Protein AF-0000000072912674 (afdb_homodimer)

Solvent-accessible surface area (backbone atoms only — not comparable to full-atom values): 23383 Å² total; per-residue (Å²): 131,92,55,70,57,72,46,57,66,44,41,43,56,68,57,29,51,51,52,48,51,56,43,35,62,73,45,56,92,56,46,65,43,52,67,55,41,50,52,35,53,75,67,66,34,36,73,42,42,23,42,22,56,41,48,41,84,59,76,71,56,92,57,39,41,42,35,28,44,65,56,28,32,32,64,28,70,50,53,94,84,44,58,50,97,82,22,39,65,40,69,38,28,34,35,60,52,97,91,32,83,38,68,53,32,28,28,50,28,33,88,48,50,72,80,67,70,84,75,86,76,58,91,64,47,64,60,54,50,49,53,52,27,52,75,60,69,32,42,87,37,43,27,36,26,65,42,48,74,63,32,68,76,21,28,36,32,39,72,41,70,66,34,35,34,54,36,48,48,76,45,79,59,68,67,30,47,88,76,31,79,52,32,40,82,35,27,32,32,37,72,78,74,82,62,84,72,80,69,54,58,40,77,16,26,21,33,49,54,57,72,81,76,103,132,94,56,70,56,72,46,56,66,43,42,42,56,68,57,28,50,51,50,46,53,56,42,35,63,73,46,55,90,55,45,64,44,52,67,56,41,50,52,35,54,75,70,67,34,37,73,43,42,26,43,22,54,40,49,41,84,58,77,73,54,93,58,40,41,42,33,27,45,65,56,27,32,32,65,29,70,49,53,93,84,43,59,49,96,83,23,40,66,41,71,39,27,34,35,60,53,98,90,32,84,39,68,51,31,28,28,48,28,33,87,48,48,71,79,66,71,84,77,86,74,56,89,64,48,64,60,54,50,49,52,51,27,54,75,60,69,32,42,88,36,43,28,35,26,63,40,47,74,62,32,68,76,20,29,36,34,41,71,41,70,66,36,35,36,55,38,49,49,75,44,79,57,69,66,30,48,86,77,30,79,52,32,39,82,34,27,31,31,38,72,79,72,82,61,85,74,79,68,54,60,40,76,18,26,21,32,49,54,57,72,81,76,103

Sequence (428 aa):
MWHIDVFNSLSTLSESNKLLSERLAKLGDRADLAELRDIFQHFGVTDTVGLALLHKHFSIEEGERVVEFGHVSTPWPVPPDGRMAGGYLVPRSWRFWDDMLEPYEFGFNHPGQEEYKDVPLPAGFVERLRAFLAETNLLDVLGICVIGEDEIVGRIEKNRGRVNFTVPASRPEDLSVDLTPTHSPSVWSFDCKSGLNDATIKLARACWVCPKHYMWHIDVFNSLSTLSESNKLLSERLAKLGDRADLAELRDIFQHFGVTDTVGLALLHKHFSIEEGERVVEFGHVSTPWPVPPDGRMAGGYLVPRSWRFWDDMLEPYEFGFNHPGQEEYKDVPLPAGFVERLRAFLAETNLLDVLGICVIGEDEIVGRIEKNRGRVNFTVPASRPEDLSVDLTPTHSPSVWSFDCKSGLNDATIKLARACWVCPKHY

Structure (mmCIF, N/CA/C/O backbone):
data_AF-0000000072912674-model_v1
#
loop_
_entity.id
_entity.type
_entity.pdbx_description
1 polymer 'Uncharacterized protein'
#
loop_
_atom_site.group_PDB
_atom_site.id
_atom_site.type_symbol
_atom_site.label_atom_id
_atom_site.label_alt_id
_atom_site.label_comp_id
_atom_site.label_asym_id
_atom_site.label_entity_id
_atom_site.label_seq_id
_atom_site.pdbx_PDB_ins_code
_atom_site.Cartn_x
_atom_site.Cartn_y
_atom_site.Cartn_z
_atom_site.occupancy
_atom_site.B_iso_or_equiv
_atom_site.auth_seq_id
_atom_site.auth_comp_id
_atom_site.auth_asym_id
_atom_site.auth_atom_id
_atom_site.pdbx_PDB_model_num
ATOM 1 N N . MET A 1 1 ? 18.562 12.328 15.438 1 62.97 1 MET A N 1
ATOM 2 C CA . MET A 1 1 ? 18.156 10.93 15.531 1 62.97 1 MET A CA 1
ATOM 3 C C . MET A 1 1 ? 16.641 10.789 15.523 1 62.97 1 MET A C 1
ATOM 5 O O . MET A 1 1 ? 15.938 11.609 16.109 1 62.97 1 MET A O 1
ATOM 9 N N . TRP A 1 2 ? 16.109 9.898 14.68 1 81.19 2 TRP A N 1
ATOM 10 C CA . TRP A 1 2 ? 14.68 9.656 14.602 1 81.19 2 TRP A CA 1
ATOM 11 C C . TRP A 1 2 ? 14.172 9 15.891 1 81.19 2 TRP A C 1
ATOM 13 O O . TRP A 1 2 ? 14.805 8.094 16.422 1 81.19 2 TRP A O 1
ATOM 23 N N . HIS A 1 3 ? 13.172 9.625 16.453 1 89.31 3 HIS A N 1
ATOM 24 C CA . HIS A 1 3 ? 12.547 9.102 17.672 1 89.31 3 HIS A CA 1
ATOM 25 C C . HIS A 1 3 ? 11.148 8.57 17.359 1 89.31 3 HIS A C 1
ATOM 27 O O . HIS A 1 3 ? 10.328 9.258 16.75 1 89.31 3 HIS A O 1
ATOM 33 N N . ILE A 1 4 ? 10.852 7.367 17.922 1 94.69 4 ILE A N 1
ATOM 34 C CA . ILE A 1 4 ? 9.602 6.672 17.609 1 94.69 4 ILE A CA 1
ATOM 35 C C . ILE A 1 4 ? 8.422 7.477 18.156 1 94.69 4 ILE A C 1
ATOM 37 O O . ILE A 1 4 ? 7.32 7.426 17.594 1 94.69 4 ILE A O 1
ATOM 41 N N . ASP A 1 5 ? 8.648 8.266 19.172 1 96.31 5 ASP A N 1
ATOM 42 C CA . ASP A 1 5 ? 7.57 9.016 19.828 1 96.31 5 ASP A CA 1
ATOM 43 C C . ASP A 1 5 ? 7.148 10.211 18.969 1 96.31 5 ASP A C 1
ATOM 45 O O . ASP A 1 5 ? 6.105 10.82 19.219 1 96.31 5 ASP A O 1
ATOM 49 N N . VAL A 1 6 ? 8 10.602 18 1 96.94 6 VAL A N 1
ATOM 50 C CA . VAL A 1 6 ? 7.551 11.633 17.078 1 96.94 6 VAL A CA 1
ATOM 51 C C . VAL A 1 6 ? 6.219 11.219 16.453 1 96.94 6 VAL A C 1
ATOM 53 O O . VAL A 1 6 ? 5.312 12.039 16.297 1 96.94 6 VAL A O 1
ATOM 56 N N . PHE A 1 7 ? 6.062 9.961 16.188 1 97.94 7 PHE A N 1
ATOM 57 C CA . PHE A 1 7 ? 4.816 9.445 15.641 1 97.94 7 PHE A CA 1
ATOM 58 C C . PHE A 1 7 ? 3.914 8.914 16.75 1 97.94 7 PHE A C 1
ATOM 60 O O . PHE A 1 7 ? 2.744 9.289 16.828 1 97.94 7 PHE A O 1
ATOM 67 N N . ASN A 1 8 ? 4.426 8.102 17.672 1 98.25 8 ASN A N 1
ATOM 68 C CA . ASN A 1 8 ? 3.609 7.336 18.594 1 98.25 8 ASN A CA 1
ATOM 69 C C . ASN A 1 8 ? 2.928 8.242 19.625 1 98.25 8 ASN A C 1
ATOM 71 O O . ASN A 1 8 ? 1.988 7.82 20.297 1 98.25 8 ASN A O 1
ATOM 75 N N . SER A 1 9 ? 3.375 9.414 19.766 1 97.94 9 SER A N 1
ATOM 76 C CA . SER A 1 9 ? 2.742 10.305 20.734 1 97.94 9 SER A CA 1
ATOM 77 C C . SER A 1 9 ? 1.632 11.125 20.094 1 97.94 9 SER A C 1
ATOM 79 O O . SER A 1 9 ? 0.986 11.938 20.75 1 97.94 9 SER A O 1
ATOM 81 N N . LEU A 1 10 ? 1.384 10.961 18.812 1 97.62 10 LEU A N 1
ATOM 82 C CA . LEU A 1 10 ? 0.24 11.594 18.156 1 97.62 10 LEU A CA 1
ATOM 83 C C . LEU A 1 10 ? -1.068 11.125 18.781 1 97.62 10 LEU A C 1
ATOM 85 O O . LEU A 1 10 ? -1.179 9.977 19.219 1 97.62 10 LEU A O 1
ATOM 89 N N . SER A 1 11 ? -1.994 12.008 18.797 1 95.94 11 SER A N 1
ATOM 90 C CA . SER A 1 11 ? -3.312 11.688 19.328 1 95.94 11 SER A CA 1
ATOM 91 C C . SER A 1 11 ? -4.156 10.93 18.312 1 95.94 11 SER A C 1
ATOM 93 O O . SER A 1 11 ? -3.76 10.797 17.156 1 95.94 11 SER A O 1
ATOM 95 N N . THR A 1 12 ? -5.32 10.422 18.766 1 94.38 12 THR A N 1
ATOM 96 C CA . THR A 1 12 ? -6.301 9.852 17.844 1 94.38 12 THR A CA 1
ATOM 97 C C . THR A 1 12 ? -6.973 10.953 17.031 1 94.38 12 THR A C 1
ATOM 99 O O . THR A 1 12 ? -6.906 12.133 17.391 1 94.38 12 THR A O 1
ATOM 102 N N . LEU A 1 13 ? -7.586 10.562 15.961 1 94.12 13 LEU A N 1
ATOM 103 C CA . LEU A 1 13 ? -8.305 11.5 15.109 1 94.12 13 LEU A CA 1
ATOM 104 C C . LEU A 1 13 ? -9.359 12.266 15.906 1 94.12 13 LEU A C 1
ATOM 106 O O . LEU A 1 13 ? -9.438 13.492 15.812 1 94.12 13 LEU A O 1
ATOM 110 N N . SER A 1 14 ? -10.141 11.555 16.672 1 91.5 14 SER A N 1
ATOM 111 C CA . SER A 1 14 ? -11.219 12.156 17.453 1 91.5 14 SER A CA 1
ATOM 112 C C . SER A 1 14 ? -10.68 13.156 18.469 1 91.5 14 SER A C 1
ATOM 114 O O . SER A 1 14 ? -11.203 14.266 18.594 1 91.5 14 SER A O 1
ATOM 116 N N . GLU A 1 15 ? -9.648 12.789 19.156 1 94.5 15 GLU A N 1
ATOM 117 C CA . GLU A 1 15 ? -9.039 13.672 20.156 1 94.5 15 GLU A CA 1
ATOM 118 C C . GLU A 1 15 ? -8.484 14.938 19.5 1 94.5 15 GLU A C 1
ATOM 120 O O . GLU A 1 15 ? -8.672 16.047 20.016 1 94.5 15 GLU A O 1
ATOM 125 N N . SER A 1 16 ? -7.844 14.766 18.406 1 96.12 16 SER A N 1
ATOM 126 C CA . SER A 1 16 ? -7.25 15.906 17.703 1 96.12 16 SER A CA 1
ATOM 127 C C . SER A 1 16 ? -8.32 16.859 17.203 1 96.12 16 SER A C 1
ATOM 129 O O . SER A 1 16 ? -8.164 18.078 17.312 1 96.12 16 SER A O 1
ATOM 131 N N . ASN A 1 17 ? -9.336 16.297 16.641 1 92.44 17 ASN A N 1
ATOM 132 C CA . ASN A 1 17 ? -10.422 17.125 16.156 1 92.44 17 ASN A CA 1
ATOM 133 C C . ASN A 1 17 ? -11.086 17.906 17.281 1 92.44 17 ASN A C 1
ATOM 135 O O . ASN A 1 17 ? -11.422 19.078 17.125 1 92.44 17 ASN A O 1
ATOM 139 N N . LYS A 1 18 ? -11.305 17.25 18.312 1 94.69 18 LYS A N 1
ATOM 140 C CA . LYS A 1 18 ? -11.883 17.906 19.484 1 94.69 18 LYS A CA 1
ATOM 141 C C . LYS A 1 18 ? -10.992 19.047 19.953 1 94.69 18 LYS A C 1
ATOM 143 O O . LYS A 1 18 ? -11.477 20.156 20.203 1 94.69 18 LYS A O 1
ATOM 148 N N . LEU A 1 19 ? -9.727 18.781 20.094 1 97 19 LEU A N 1
ATOM 149 C CA . LEU A 1 19 ? -8.773 19.812 20.531 1 97 19 LEU A CA 1
ATOM 150 C C . LEU A 1 19 ? -8.766 20.984 19.562 1 97 19 LEU A C 1
ATOM 152 O O . LEU A 1 19 ? -8.773 22.141 20 1 97 19 LEU A O 1
ATOM 156 N N . LEU A 1 20 ? -8.695 20.656 18.297 1 96 20 LEU A N 1
ATOM 157 C CA . LEU A 1 20 ? -8.695 21.719 17.297 1 96 20 LEU A CA 1
ATOM 158 C C . LEU A 1 20 ? -9.93 22.594 17.438 1 96 20 LEU A C 1
ATOM 160 O O . LEU A 1 20 ? -9.828 23.828 17.469 1 96 20 LEU A O 1
ATOM 164 N N . SER A 1 21 ? -11.055 21.984 17.516 1 94.19 21 SER A N 1
ATOM 165 C CA . SER A 1 21 ? -12.312 22.719 17.625 1 94.19 21 SER A CA 1
ATOM 166 C C . SER A 1 21 ? -12.336 23.609 18.859 1 94.19 21 SER A C 1
ATOM 168 O O . SER A 1 21 ? -12.703 24.781 18.766 1 94.19 21 SER A O 1
ATOM 170 N N . GLU A 1 22 ? -11.977 23.062 19.922 1 96.94 22 GLU A N 1
ATOM 171 C CA . GLU A 1 22 ? -11.977 23.797 21.188 1 96.94 22 GLU A CA 1
ATOM 172 C C . GLU A 1 22 ? -11.023 25 21.125 1 96.94 22 GLU A C 1
ATOM 174 O O . GLU A 1 22 ? -11.359 26.094 21.594 1 96.94 22 GLU A O 1
ATOM 179 N N . ARG A 1 23 ? -9.961 24.812 20.578 1 97.25 23 ARG A N 1
ATOM 180 C CA . ARG A 1 23 ? -8.938 25.859 20.594 1 97.25 23 ARG A C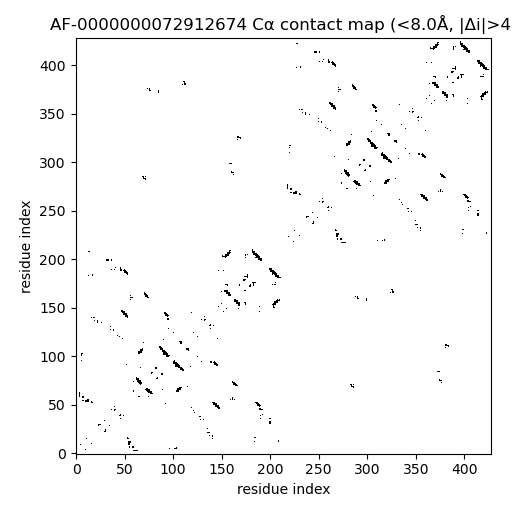A 1
ATOM 181 C C . ARG A 1 23 ? -9.234 26.922 19.547 1 97.25 23 ARG A C 1
ATOM 183 O O . ARG A 1 23 ? -8.953 28.109 19.75 1 97.25 23 ARG A O 1
ATOM 190 N N . LEU A 1 24 ? -9.766 26.484 18.438 1 95.31 24 LEU A N 1
ATOM 191 C CA . LEU A 1 24 ? -10.219 27.484 17.469 1 95.31 24 LEU A CA 1
ATOM 192 C C . LEU A 1 24 ? -11.312 28.359 18.062 1 95.31 24 LEU A C 1
ATOM 194 O O . LEU A 1 24 ? -11.336 29.578 17.812 1 95.31 24 LEU A O 1
ATOM 198 N N . ALA A 1 25 ? -12.156 27.766 18.797 1 95.12 25 ALA A N 1
ATOM 199 C CA . ALA A 1 25 ? -13.242 28.516 19.422 1 95.12 25 ALA A CA 1
ATOM 200 C C . ALA A 1 25 ? -12.688 29.625 20.312 1 95.12 25 ALA A C 1
ATOM 202 O O . ALA A 1 25 ? -13.266 30.703 20.406 1 95.12 25 ALA A O 1
ATOM 203 N N . LYS A 1 26 ? -11.617 29.391 20.906 1 96.44 26 LYS A N 1
ATOM 204 C CA . LYS A 1 26 ? -11.008 30.328 21.828 1 96.44 26 LYS A CA 1
ATOM 205 C C . LYS A 1 26 ? -10.32 31.469 21.078 1 96.44 26 LYS A C 1
ATOM 207 O O . LYS A 1 26 ? -10.008 32.5 21.656 1 96.44 26 LYS A O 1
ATOM 212 N N . LEU A 1 27 ? -10.07 31.281 19.781 1 95.06 27 LEU A N 1
ATOM 213 C CA . LEU A 1 27 ? -9.336 32.281 19 1 95.06 27 LEU A CA 1
ATOM 214 C C . LEU A 1 27 ? -10.273 33.344 18.484 1 95.06 27 LEU A C 1
ATOM 216 O O . LEU A 1 27 ? -9.812 34.375 17.969 1 95.06 27 LEU A O 1
ATOM 220 N N . GLY A 1 28 ? -11.57 33.219 18.562 1 92.94 28 GLY A N 1
ATOM 221 C CA . GLY A 1 28 ? -12.531 34.219 18.109 1 92.94 28 GLY A CA 1
ATOM 222 C C . GLY A 1 28 ? -12.398 34.531 16.625 1 92.94 28 GLY A C 1
ATOM 223 O O . GLY A 1 28 ? -12.461 33.625 15.781 1 92.94 28 GLY A O 1
ATOM 224 N N . ASP A 1 29 ? -12.039 35.781 16.344 1 89.81 29 ASP A N 1
ATOM 225 C CA . ASP A 1 29 ? -11.977 36.281 14.977 1 89.81 29 ASP A CA 1
ATOM 226 C C . ASP A 1 29 ? -10.828 35.625 14.203 1 89.81 29 ASP A C 1
ATOM 228 O O . ASP A 1 29 ? -10.805 35.688 12.969 1 89.81 29 ASP A O 1
ATOM 232 N N . ARG A 1 30 ? -9.914 35.031 14.898 1 90.44 30 ARG A N 1
ATOM 233 C CA . ARG A 1 30 ? -8.742 34.438 14.266 1 90.44 30 ARG A CA 1
ATOM 234 C C . ARG A 1 30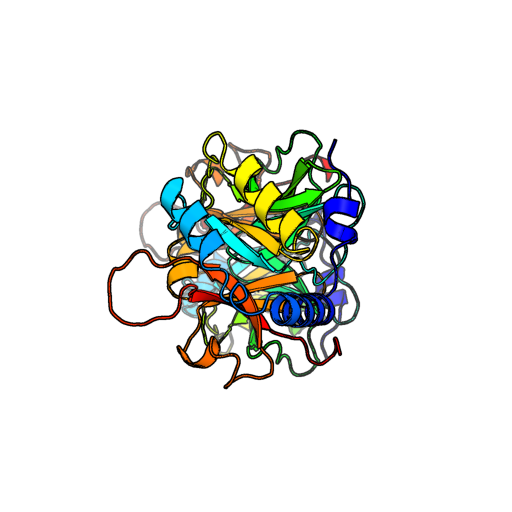 ? -8.977 32.938 13.969 1 90.44 30 ARG A C 1
ATOM 236 O O . ARG A 1 30 ? -8.078 32.25 13.477 1 90.44 30 ARG A O 1
ATOM 243 N N . ALA A 1 31 ? -10.203 32.5 14.164 1 90.31 31 ALA A N 1
ATOM 244 C CA . ALA A 1 31 ? -10.523 31.078 14.062 1 90.31 31 ALA A CA 1
ATOM 245 C C . ALA A 1 31 ? -10.508 30.609 12.609 1 90.31 31 ALA A C 1
ATOM 247 O O . ALA A 1 31 ? -10.406 29.406 12.336 1 90.31 31 ALA A O 1
ATOM 248 N N . ASP A 1 32 ? -10.602 31.484 11.719 1 86.69 32 ASP A N 1
ATOM 249 C CA . ASP A 1 32 ? -10.641 31.109 10.312 1 86.69 32 ASP A CA 1
ATOM 250 C C . ASP A 1 32 ? -9.227 30.891 9.766 1 86.69 32 ASP A C 1
ATOM 252 O O . ASP A 1 32 ? -9.055 30.531 8.602 1 86.69 32 ASP A O 1
ATOM 256 N N . LEU A 1 33 ? -8.258 31.172 10.578 1 88.88 33 LEU A N 1
ATOM 257 C CA . LEU A 1 33 ? -6.855 30.906 10.273 1 88.88 33 LEU A CA 1
ATOM 258 C C . LEU A 1 33 ? -6.414 31.672 9.023 1 88.88 33 LEU A C 1
ATOM 260 O O . LEU A 1 33 ? -5.602 31.156 8.25 1 88.88 33 LEU A O 1
ATOM 264 N N . ALA A 1 34 ? -6.977 32.812 8.789 1 88.19 34 ALA A N 1
ATOM 265 C CA . ALA A 1 34 ? -6.609 33.688 7.664 1 88.19 34 ALA A CA 1
ATOM 266 C C . ALA A 1 34 ? -5.133 34.062 7.719 1 88.19 34 ALA A C 1
ATOM 268 O O . ALA A 1 34 ? -4.48 34.188 6.68 1 88.19 34 ALA A O 1
ATOM 269 N N . GLU A 1 35 ? -4.691 34.219 8.891 1 92.19 35 GLU A N 1
ATOM 270 C CA . GLU A 1 35 ? -3.281 34.562 9.062 1 92.19 35 GLU A CA 1
ATOM 271 C C . GLU A 1 35 ? -2.379 33.469 8.531 1 92.19 35 GLU A C 1
ATOM 273 O O . GLU A 1 35 ? -1.306 33.719 7.988 1 92.19 35 GLU A O 1
ATOM 278 N N . LEU A 1 36 ? -2.754 32.25 8.742 1 92.75 36 LEU A N 1
ATOM 279 C CA . LEU A 1 36 ? -1.989 31.141 8.203 1 92.75 36 LEU A CA 1
ATOM 280 C C . LEU A 1 36 ? -1.995 31.156 6.68 1 92.75 36 LEU A C 1
ATOM 282 O O . LEU A 1 36 ? -0.959 30.938 6.047 1 92.75 36 LEU A O 1
ATOM 286 N N . ARG A 1 37 ? -3.094 31.375 6.145 1 91.62 37 ARG A N 1
ATOM 287 C CA . ARG A 1 37 ? -3.176 31.531 4.695 1 91.62 37 ARG A CA 1
ATOM 288 C C . ARG A 1 37 ? -2.182 32.562 4.199 1 91.62 37 ARG A C 1
ATOM 290 O O . ARG A 1 37 ? -1.456 32.344 3.23 1 91.62 37 ARG A O 1
ATOM 297 N N . ASP A 1 38 ? -2.209 33.688 4.879 1 93.56 38 ASP A N 1
ATOM 298 C CA . ASP A 1 38 ? -1.312 34.781 4.496 1 93.56 38 ASP A CA 1
ATOM 299 C C . ASP A 1 38 ? 0.148 34.344 4.57 1 93.56 38 ASP A C 1
ATOM 301 O O . ASP A 1 38 ? 0.957 34.688 3.715 1 93.56 38 ASP A O 1
ATOM 305 N N . ILE A 1 39 ? 0.479 33.625 5.57 1 96.06 39 ILE A N 1
ATOM 306 C CA . ILE A 1 39 ? 1.838 33.125 5.715 1 96.06 39 ILE A CA 1
ATOM 307 C C . ILE A 1 39 ? 2.174 32.188 4.543 1 96.06 39 ILE A C 1
ATOM 309 O O . ILE A 1 39 ? 3.211 32.375 3.895 1 96.06 39 ILE A O 1
ATOM 313 N N . PHE A 1 40 ? 1.337 31.234 4.227 1 95.75 40 PHE A N 1
ATOM 314 C CA . PHE A 1 40 ? 1.565 30.297 3.133 1 95.75 40 PHE A CA 1
ATOM 315 C C . PHE A 1 40 ? 1.691 31.031 1.807 1 95.75 40 PHE A C 1
ATOM 317 O O . PHE A 1 40 ? 2.557 30.703 0.99 1 95.75 40 PHE A O 1
ATOM 324 N N . GLN A 1 41 ? 0.871 32 1.603 1 93.94 41 GLN A N 1
ATOM 325 C CA . GLN A 1 41 ? 0.913 32.812 0.387 1 93.94 41 GLN A CA 1
ATOM 326 C C . GLN A 1 41 ? 2.215 33.594 0.295 1 93.94 41 GLN A C 1
ATOM 328 O O . GLN A 1 41 ? 2.84 33.656 -0.767 1 93.94 41 GLN A O 1
ATOM 333 N N . HIS A 1 42 ? 2.496 34.25 1.37 1 95.88 42 HIS A N 1
ATOM 334 C CA . HIS A 1 42 ? 3.705 35.062 1.411 1 95.88 42 HIS A CA 1
ATOM 335 C C . HIS A 1 42 ? 4.926 34.25 0.984 1 95.88 42 HIS A C 1
ATOM 337 O O . HIS A 1 42 ? 5.781 34.75 0.25 1 95.88 42 HIS A O 1
ATOM 343 N N . PHE A 1 43 ? 5.004 33 1.364 1 97.25 43 PHE A N 1
ATOM 344 C CA . PHE A 1 43 ? 6.176 32.156 1.087 1 97.25 43 PHE A CA 1
ATOM 345 C C . PHE A 1 43 ? 5.98 31.359 -0.19 1 97.25 43 PHE A C 1
ATOM 347 O O . PHE A 1 43 ? 6.871 30.609 -0.602 1 97.25 43 PHE A O 1
ATOM 354 N N . GLY A 1 44 ? 4.828 31.438 -0.775 1 94.44 44 GLY A N 1
ATOM 355 C CA . GLY A 1 44 ? 4.562 30.812 -2.064 1 94.44 44 GLY A CA 1
ATOM 356 C C . GLY A 1 44 ? 4.461 29.297 -1.995 1 94.44 44 GLY A C 1
ATOM 357 O O . GLY A 1 44 ? 4.91 28.609 -2.904 1 94.44 44 GLY A O 1
ATOM 358 N N . VAL A 1 45 ? 3.902 28.75 -0.892 1 95.06 45 VAL A N 1
ATOM 359 C CA . VAL A 1 45 ? 3.908 27.297 -0.738 1 95.06 45 VAL A CA 1
ATOM 360 C C . VAL A 1 45 ? 2.479 26.766 -0.8 1 95.06 45 VAL A C 1
ATOM 362 O O . VAL A 1 45 ? 2.234 25.594 -0.516 1 95.06 45 VAL A O 1
ATOM 365 N N . THR A 1 46 ? 1.472 27.531 -1.246 1 91.62 46 THR A N 1
ATOM 366 C CA . THR A 1 46 ? 0.055 27.188 -1.171 1 91.62 46 THR A CA 1
ATOM 367 C C . THR A 1 46 ? -0.261 25.984 -2.066 1 91.62 46 THR A C 1
ATOM 369 O O . THR A 1 46 ? -1.235 25.281 -1.832 1 91.62 46 THR A O 1
ATOM 372 N N . ASP A 1 47 ? 0.617 25.734 -3.051 1 89.38 47 ASP A N 1
ATOM 373 C CA . ASP A 1 47 ? 0.325 24.641 -3.986 1 89.38 47 ASP A CA 1
ATOM 374 C C . ASP A 1 47 ? 1.069 23.375 -3.598 1 89.38 47 ASP A C 1
ATOM 376 O O . ASP A 1 47 ? 0.85 22.312 -4.191 1 89.38 47 ASP A O 1
ATOM 380 N N . THR A 1 48 ? 1.896 23.453 -2.602 1 94.5 48 THR A N 1
ATOM 381 C CA . THR A 1 48 ? 2.758 22.312 -2.35 1 94.5 48 THR A CA 1
ATOM 382 C C . THR A 1 48 ? 2.676 21.875 -0.888 1 94.5 48 THR A C 1
ATOM 384 O O . THR A 1 48 ? 3.053 20.75 -0.542 1 94.5 48 THR A O 1
ATOM 387 N N . VAL A 1 49 ? 2.262 22.828 -0.034 1 96.06 49 VAL A N 1
ATOM 388 C CA . VAL A 1 49 ? 2.207 22.531 1.394 1 96.06 49 VAL A CA 1
ATOM 389 C C . VAL A 1 49 ? 0.811 22.844 1.933 1 96.06 49 VAL A C 1
ATOM 391 O O . VAL A 1 49 ? 0.229 23.875 1.609 1 96.06 49 VAL A O 1
ATOM 394 N N . GLY A 1 50 ? 0.27 21.906 2.668 1 95.31 50 GLY A N 1
ATOM 395 C CA . GLY A 1 50 ? -1 22.094 3.355 1 95.31 50 GLY A CA 1
ATOM 396 C C . GLY A 1 50 ? -0.888 21.953 4.863 1 95.31 50 GLY A C 1
ATOM 397 O O . GLY A 1 50 ? 0.197 21.703 5.387 1 95.31 50 GLY A O 1
ATOM 398 N N . LEU A 1 51 ? -2.049 22.25 5.465 1 95.88 51 LEU A N 1
ATOM 399 C CA . LEU A 1 51 ? -2.172 22.047 6.906 1 95.88 51 LEU A CA 1
ATOM 400 C C . LEU A 1 51 ? -2.689 20.656 7.223 1 95.88 51 LEU A C 1
ATOM 402 O O . LEU A 1 51 ? -3.617 20.156 6.57 1 95.88 51 LEU A O 1
ATOM 406 N N . ALA A 1 52 ? -2.064 20.047 8.211 1 97.06 52 ALA A N 1
ATOM 407 C CA . ALA A 1 52 ? -2.447 18.688 8.57 1 97.06 52 ALA A CA 1
ATOM 408 C C . ALA A 1 52 ? -2.869 18.594 10.031 1 97.06 52 ALA A C 1
ATOM 410 O O . ALA A 1 52 ? -2.172 19.094 10.914 1 97.06 52 ALA A O 1
ATOM 411 N N . LEU A 1 53 ? -4.023 18 10.242 1 97.12 53 LEU A N 1
ATOM 412 C CA . LEU A 1 53 ? -4.391 17.609 11.602 1 97.12 53 LEU A CA 1
ATOM 413 C C . LEU A 1 53 ? -3.492 16.484 12.109 1 97.12 53 LEU A C 1
ATOM 415 O O . LEU A 1 53 ? -3.4 15.43 11.484 1 97.12 53 LEU A O 1
ATOM 419 N N . LEU A 1 54 ? -2.816 16.703 13.195 1 98.31 54 LEU A N 1
ATOM 420 C CA . LEU A 1 54 ? -1.909 15.703 13.734 1 98.31 54 LEU A CA 1
ATOM 421 C C . LEU A 1 54 ? -2.688 14.562 14.375 1 98.31 54 LEU A C 1
ATOM 423 O O . LEU A 1 54 ? -3.453 14.773 15.32 1 98.31 54 LEU A O 1
ATOM 427 N N . HIS A 1 55 ? -2.541 13.344 13.836 1 97.38 55 HIS A N 1
ATOM 428 C CA . HIS A 1 55 ? -3.223 12.18 14.398 1 97.38 55 HIS A CA 1
ATOM 429 C C . HIS A 1 55 ? -2.609 10.883 13.883 1 97.38 55 HIS A C 1
ATOM 431 O O . HIS A 1 55 ? -1.838 10.891 12.922 1 97.38 55 HIS A O 1
ATOM 437 N N . LYS A 1 56 ? -2.883 9.836 14.57 1 96.56 56 LYS A N 1
ATOM 438 C CA . LYS A 1 56 ? -2.465 8.508 14.133 1 96.56 56 LYS A CA 1
ATOM 439 C C . LYS A 1 56 ? -3.613 7.512 14.234 1 96.56 56 LYS A C 1
ATOM 441 O O . LYS A 1 56 ? -4.543 7.707 15.016 1 96.56 56 LYS A O 1
ATOM 446 N N . HIS A 1 57 ? -3.475 6.453 13.445 1 94.19 57 HIS A N 1
ATOM 447 C CA . HIS A 1 57 ? -4.457 5.371 13.461 1 94.19 57 HIS A CA 1
ATOM 448 C C . HIS A 1 57 ? -3.871 4.105 14.078 1 94.19 57 HIS A C 1
ATOM 450 O O . HIS A 1 57 ? -4.613 3.188 14.438 1 94.19 57 HIS A O 1
ATOM 456 N N . PHE A 1 58 ? -2.635 3.992 14.172 1 95.25 58 PHE A N 1
ATOM 457 C CA . PHE A 1 58 ? -1.899 2.873 14.75 1 95.25 58 PHE A CA 1
ATOM 458 C C . PHE A 1 58 ? -0.575 3.344 15.344 1 95.25 58 PHE A C 1
ATOM 460 O O . PHE A 1 58 ? -0.191 4.504 15.172 1 95.25 58 PHE A O 1
ATOM 467 N N . SER A 1 59 ? 0.021 2.453 16.078 1 97.25 59 SER A N 1
ATOM 468 C CA . SER A 1 59 ? 1.37 2.723 16.562 1 97.25 59 SER A CA 1
ATOM 469 C C . SER A 1 59 ? 2.412 1.955 15.75 1 97.25 59 SER A C 1
ATOM 471 O O . SER A 1 59 ? 2.072 1.048 14.992 1 97.25 59 SER A O 1
ATOM 473 N N . ILE A 1 60 ? 3.588 2.428 15.836 1 97.31 60 ILE A N 1
ATOM 474 C CA . ILE A 1 60 ? 4.668 1.74 15.133 1 97.31 60 ILE A CA 1
ATOM 475 C C . ILE A 1 60 ? 5.656 1.166 16.156 1 97.31 60 ILE A C 1
ATOM 477 O O . ILE A 1 60 ? 5.629 1.534 17.328 1 97.31 60 ILE A O 1
ATOM 481 N N . GLU A 1 61 ? 6.504 0.225 15.688 1 96.12 61 GLU A N 1
ATOM 482 C CA . GLU A 1 61 ? 7.531 -0.41 16.516 1 96.12 61 GLU A CA 1
ATOM 483 C C . GLU A 1 61 ? 8.898 0.223 16.266 1 96.12 61 GLU A C 1
ATOM 485 O O . GLU A 1 61 ? 9.078 0.995 15.32 1 96.12 61 GLU A O 1
ATOM 490 N N . GLU A 1 62 ? 9.805 -0.124 17.188 1 94.38 62 GLU A N 1
ATOM 491 C CA . GLU A 1 62 ? 11.164 0.383 17.031 1 94.38 62 GLU A CA 1
ATOM 492 C C . GLU A 1 62 ? 11.734 0.024 15.672 1 94.38 62 GLU A C 1
ATOM 494 O O . GLU A 1 62 ? 11.609 -1.117 15.219 1 94.38 62 GLU A O 1
ATOM 499 N N . GLY A 1 63 ? 12.289 1.023 15 1 92.62 63 GLY A N 1
ATOM 500 C CA . GLY A 1 63 ? 12.883 0.803 13.688 1 92.62 63 GLY A CA 1
ATOM 501 C C . GLY A 1 63 ? 11.914 1.03 12.547 1 92.62 63 GLY A C 1
ATOM 502 O O . GLY A 1 63 ? 12.32 1.08 11.383 1 92.62 63 GLY A O 1
ATOM 503 N N . GLU A 1 64 ? 10.648 1.173 12.867 1 95.56 64 GLU A N 1
ATOM 504 C CA . GLU A 1 64 ? 9.633 1.382 11.836 1 95.56 64 GLU A CA 1
ATOM 505 C C . GLU A 1 64 ? 9.391 2.869 11.594 1 95.56 64 GLU A C 1
ATOM 507 O O . GLU A 1 64 ? 9.562 3.686 12.508 1 95.56 64 GLU A O 1
ATOM 512 N N . ARG A 1 65 ? 9.023 3.164 10.383 1 96.06 65 ARG A N 1
ATOM 513 C CA . ARG A 1 65 ? 8.477 4.453 9.984 1 96.06 65 ARG A CA 1
ATOM 514 C C . ARG A 1 65 ? 7.203 4.277 9.164 1 96.06 65 ARG A C 1
ATOM 516 O O . ARG A 1 65 ? 7.004 3.234 8.531 1 96.06 65 ARG A O 1
ATOM 523 N N . VAL A 1 66 ? 6.375 5.246 9.266 1 97.06 66 VAL A N 1
ATOM 524 C CA . VAL A 1 66 ? 5.188 5.215 8.422 1 97.06 66 VAL A CA 1
ATOM 525 C C . VAL A 1 66 ? 5.551 5.652 7.004 1 97.06 66 VAL A C 1
ATOM 527 O O . VAL A 1 66 ? 5.953 6.797 6.785 1 97.06 66 VAL A O 1
ATOM 530 N N . VAL A 1 67 ? 5.398 4.742 6.059 1 96.69 67 VAL A N 1
ATOM 531 C CA . VAL A 1 67 ? 5.844 4.961 4.688 1 96.69 67 VAL A CA 1
ATOM 532 C C . VAL A 1 67 ? 4.668 4.781 3.727 1 96.69 67 VAL A C 1
ATOM 534 O O . VAL A 1 67 ? 3.951 3.779 3.793 1 96.69 67 VAL A O 1
ATOM 537 N N . GLU A 1 68 ? 4.5 5.777 2.951 1 96.69 68 GLU A N 1
ATOM 538 C CA . GLU A 1 68 ? 3.479 5.719 1.91 1 96.69 68 GLU A CA 1
ATOM 539 C C . GLU A 1 68 ? 4.07 5.254 0.583 1 96.69 68 GLU A C 1
ATOM 541 O O . GLU A 1 68 ? 5.129 5.727 0.169 1 96.69 68 GLU A O 1
ATOM 546 N N . PHE A 1 69 ? 3.449 4.312 -0.043 1 95.75 69 PHE A N 1
ATOM 547 C CA . PHE A 1 69 ? 3.707 3.871 -1.408 1 95.75 69 PHE A CA 1
ATOM 548 C C . PHE A 1 69 ? 2.402 3.574 -2.137 1 95.75 69 PHE A C 1
ATOM 550 O O . PHE A 1 69 ? 1.59 2.775 -1.664 1 95.75 69 PHE A O 1
ATOM 557 N N . GLY A 1 70 ? 2.09 4.324 -3.225 1 89.75 70 GLY A N 1
ATOM 558 C CA . GLY A 1 70 ? 0.849 4.125 -3.957 1 89.75 70 GLY A CA 1
ATOM 559 C C . GLY A 1 70 ? -0.385 4.469 -3.146 1 89.75 70 GLY A C 1
ATOM 560 O O . GLY A 1 70 ? -1.365 3.719 -3.148 1 89.75 70 GLY A O 1
ATOM 561 N N . HIS A 1 71 ? -0.406 5.41 -2.295 1 90.69 71 HIS A N 1
ATOM 562 C CA . HIS A 1 71 ? -1.495 5.941 -1.482 1 90.69 71 HIS A CA 1
ATOM 563 C C . HIS A 1 71 ? -1.822 5.004 -0.323 1 90.69 71 HIS A C 1
ATOM 565 O O . HIS A 1 71 ? -2.916 5.066 0.24 1 90.69 71 HIS A O 1
ATOM 571 N N . VAL A 1 72 ? -0.923 4.074 -0.081 1 95.69 72 VAL A N 1
ATOM 572 C CA . VAL A 1 72 ? -1.017 3.193 1.077 1 95.69 72 VAL A CA 1
ATOM 573 C C . VAL A 1 72 ? 0.12 3.496 2.051 1 95.69 72 VAL A C 1
ATOM 575 O O . VAL A 1 72 ? 1.29 3.525 1.66 1 95.69 72 VAL A O 1
ATOM 578 N N . SER A 1 73 ? -0.221 3.781 3.223 1 96.81 73 SER A N 1
ATOM 579 C CA . SER A 1 73 ? 0.754 4.062 4.273 1 9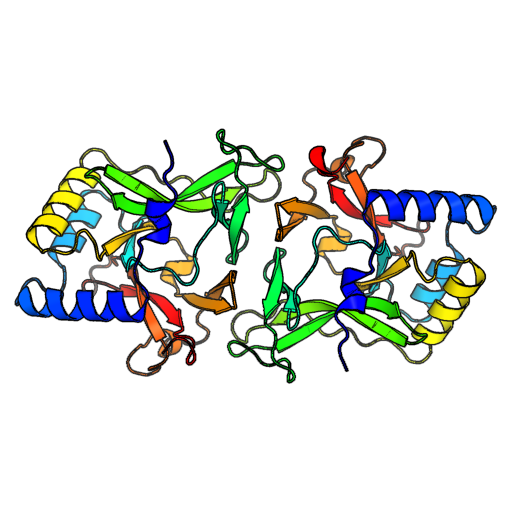6.81 73 SER A CA 1
ATOM 580 C C . SER A 1 73 ? 0.786 2.943 5.309 1 96.81 73 SER A C 1
ATOM 582 O O . SER A 1 73 ? -0.242 2.615 5.906 1 96.81 73 SER A O 1
ATOM 584 N N . THR A 1 74 ? 1.91 2.383 5.523 1 96.81 74 THR A N 1
ATOM 585 C CA . THR A 1 74 ? 2.119 1.287 6.465 1 96.81 74 THR A CA 1
ATOM 586 C C . THR A 1 74 ? 3.459 1.438 7.184 1 96.81 74 THR A C 1
ATOM 588 O O . THR A 1 74 ? 4.328 2.184 6.73 1 96.81 74 THR A O 1
ATOM 591 N N . PRO A 1 75 ? 3.584 0.774 8.328 1 96.81 75 PRO A N 1
ATOM 592 C CA . PRO A 1 75 ? 4.898 0.781 8.977 1 96.81 75 PRO A CA 1
ATOM 593 C C . PRO A 1 75 ? 5.926 -0.072 8.242 1 96.81 75 PRO A C 1
ATOM 595 O O . PRO A 1 75 ? 5.68 -1.253 7.98 1 96.81 75 PRO A O 1
ATOM 598 N N . TRP A 1 76 ? 7.039 0.503 7.852 1 95.19 76 TRP A N 1
ATOM 599 C CA . TRP A 1 76 ? 8.164 -0.2 7.242 1 95.19 76 TRP A CA 1
ATOM 600 C C . TRP A 1 76 ? 9.383 -0.186 8.164 1 95.19 76 TRP A C 1
ATOM 602 O O . TRP A 1 76 ? 9.688 0.836 8.781 1 95.19 76 TRP A O 1
ATOM 612 N N . PRO A 1 77 ? 10.008 -1.327 8.312 1 93.38 77 PRO A N 1
ATOM 613 C CA . PRO A 1 77 ? 11.359 -1.217 8.867 1 93.38 77 PRO A CA 1
ATOM 614 C C . PRO A 1 77 ? 12.289 -0.391 7.984 1 93.38 77 PRO A C 1
ATOM 616 O O . PRO A 1 77 ? 12.398 -0.653 6.785 1 93.38 77 PRO A O 1
ATOM 619 N N . VAL A 1 78 ? 12.859 0.589 8.516 1 91.69 78 VAL A N 1
ATOM 620 C CA . VAL A 1 78 ? 13.719 1.489 7.75 1 91.69 78 VAL A CA 1
ATOM 621 C C . VAL A 1 78 ? 15.109 1.535 8.375 1 91.69 78 VAL A C 1
ATOM 623 O O . VAL A 1 78 ? 15.258 1.901 9.547 1 91.69 78 VAL A O 1
ATOM 626 N N . PRO A 1 79 ? 16.078 1.179 7.59 1 86.94 79 PRO A N 1
ATOM 627 C CA . PRO A 1 79 ? 17.453 1.317 8.102 1 86.94 79 PRO A CA 1
ATOM 628 C C . PRO A 1 79 ? 17.812 2.766 8.414 1 86.94 79 PRO A C 1
ATOM 630 O O . PRO A 1 79 ? 17.188 3.691 7.902 1 86.94 79 PRO A O 1
ATOM 633 N N . PRO A 1 80 ? 18.812 2.936 9.188 1 80.75 80 PRO A N 1
ATOM 634 C CA . PRO A 1 80 ? 19.188 4.281 9.625 1 80.75 80 PRO A CA 1
ATOM 635 C C . PRO A 1 80 ? 19.547 5.199 8.461 1 80.75 80 PRO A C 1
ATOM 637 O O . PRO A 1 80 ? 19.344 6.414 8.539 1 80.75 80 PRO A O 1
ATOM 640 N N . ASP A 1 81 ? 20.047 4.66 7.34 1 78.31 81 ASP A N 1
ATOM 641 C CA . ASP A 1 81 ? 20.438 5.516 6.223 1 78.31 81 ASP A CA 1
ATOM 642 C C . ASP A 1 81 ? 19.234 5.805 5.309 1 78.31 81 ASP A C 1
ATOM 644 O O . ASP A 1 81 ? 19.359 6.559 4.34 1 78.31 81 ASP A O 1
ATOM 648 N N . GLY A 1 82 ? 18.172 5.223 5.57 1 73.44 82 GLY A N 1
ATOM 649 C CA . GLY A 1 82 ? 16.938 5.488 4.848 1 73.44 82 GLY A CA 1
ATOM 650 C C . GLY A 1 82 ? 16.891 4.828 3.484 1 73.44 82 GLY A C 1
ATOM 651 O O . GLY A 1 82 ? 15.93 5.016 2.73 1 73.44 82 GLY A O 1
ATOM 652 N N . ARG A 1 83 ? 17.984 4.145 3.117 1 77.56 83 ARG A N 1
ATOM 653 C CA . ARG A 1 83 ? 18 3.424 1.849 1 77.56 83 ARG A CA 1
ATOM 654 C C . ARG A 1 83 ? 17.531 1.985 2.027 1 77.56 83 ARG A C 1
ATOM 656 O O . ARG A 1 83 ? 17.969 1.289 2.943 1 77.56 83 ARG A O 1
ATOM 663 N N . MET A 1 84 ? 16.516 1.752 1.219 1 75.75 84 MET A N 1
ATOM 664 C CA . MET A 1 84 ? 15.961 0.407 1.343 1 75.75 84 MET A CA 1
ATOM 665 C C . MET A 1 84 ? 15.367 -0.06 0.018 1 75.75 84 MET A C 1
ATOM 667 O O . MET A 1 84 ? 14.859 0.75 -0.759 1 75.75 84 MET A O 1
ATOM 671 N N . ALA A 1 85 ? 15.516 -1.319 -0.222 1 73.38 85 ALA A N 1
ATOM 672 C CA . ALA A 1 85 ? 14.898 -1.988 -1.361 1 73.38 85 ALA A CA 1
ATOM 673 C C . ALA A 1 85 ? 15.219 -1.266 -2.666 1 73.38 85 ALA A C 1
ATOM 675 O O . ALA A 1 85 ? 14.352 -1.123 -3.533 1 73.38 85 ALA A O 1
ATOM 676 N N . GLY A 1 86 ? 16.359 -0.59 -2.75 1 81.56 86 GLY A N 1
ATOM 677 C CA . GLY A 1 86 ? 16.797 0.071 -3.965 1 81.56 86 GLY A CA 1
ATOM 678 C C . GLY A 1 86 ? 16.234 1.464 -4.133 1 81.56 86 GLY A C 1
ATOM 679 O O . GLY A 1 86 ? 16.406 2.094 -5.176 1 81.56 86 GLY A O 1
ATOM 680 N N . GLY A 1 87 ? 15.461 1.868 -3.148 1 89.94 87 GLY A N 1
ATOM 681 C CA . GLY A 1 87 ? 14.844 3.184 -3.213 1 89.94 87 GLY A CA 1
ATOM 682 C C . GLY A 1 87 ? 15.188 4.059 -2.021 1 89.94 87 GLY A C 1
ATOM 683 O O . GLY A 1 87 ? 16.188 3.83 -1.342 1 89.94 87 GLY A O 1
ATOM 684 N N . TYR A 1 88 ? 14.383 5.148 -1.893 1 92.38 88 TYR A N 1
ATOM 685 C CA . TYR A 1 88 ? 14.664 6.098 -0.823 1 92.38 88 TYR A CA 1
ATOM 686 C C . TYR A 1 88 ? 13.391 6.758 -0.321 1 92.38 88 TYR A C 1
ATOM 688 O O . TYR A 1 88 ? 12.359 6.734 -1.005 1 92.38 88 TYR A O 1
ATOM 696 N N . LEU A 1 89 ? 13.523 7.309 0.87 1 94.06 89 LEU A N 1
ATOM 697 C CA . LEU A 1 89 ? 12.391 7.961 1.51 1 94.06 89 LEU A CA 1
ATOM 698 C C . LEU A 1 89 ? 12.469 9.477 1.351 1 94.06 89 LEU A C 1
ATOM 700 O O . LEU A 1 89 ? 13.562 10.047 1.364 1 94.06 89 LEU A O 1
ATOM 704 N N . VAL A 1 90 ? 11.328 10.055 1.183 1 94.62 90 VAL A N 1
ATOM 705 C CA . VAL A 1 90 ? 11.211 11.508 1.25 1 94.62 90 VAL A CA 1
ATOM 706 C C . VAL A 1 90 ? 10.148 11.891 2.273 1 94.62 90 VAL A C 1
ATOM 708 O O . VAL A 1 90 ? 9.086 11.273 2.336 1 94.62 90 VAL A O 1
ATOM 711 N N . PRO A 1 91 ? 10.359 12.906 3.098 1 96 91 PRO A N 1
ATOM 712 C CA . PRO A 1 91 ? 9.336 13.336 4.062 1 96 91 PRO A CA 1
ATOM 713 C C . PRO A 1 91 ? 8.062 13.828 3.389 1 96 91 PRO A C 1
ATOM 715 O O . PRO A 1 91 ? 8.117 14.469 2.336 1 96 91 PRO A O 1
ATOM 718 N N . ARG A 1 92 ? 6.906 13.523 4.039 1 97 92 ARG A N 1
ATOM 719 C CA . ARG A 1 92 ? 5.617 13.922 3.484 1 97 92 ARG A CA 1
ATOM 720 C C . ARG A 1 92 ? 4.844 14.789 4.469 1 97 92 ARG A C 1
ATOM 722 O O . ARG A 1 92 ? 4.02 15.617 4.062 1 97 92 ARG A O 1
ATOM 729 N N . SER A 1 93 ? 5.035 14.523 5.75 1 97.94 93 SER A N 1
ATOM 730 C CA . SER A 1 93 ? 4.336 15.242 6.809 1 97.94 93 SER A CA 1
ATOM 731 C C . SER A 1 93 ? 5.277 15.578 7.961 1 97.94 93 SER A C 1
ATOM 733 O O . SER A 1 93 ? 6.188 14.812 8.273 1 97.94 93 SER A O 1
ATOM 735 N N . TRP A 1 94 ? 5.035 16.734 8.578 1 98.19 94 TRP A N 1
ATOM 736 C CA . TRP A 1 94 ? 5.883 17.219 9.656 1 98.19 94 TRP A CA 1
ATOM 737 C C . TRP A 1 94 ? 5.043 17.719 10.828 1 98.19 94 TRP A C 1
ATOM 739 O O . TRP A 1 94 ? 3.949 18.25 10.625 1 98.19 94 TRP A O 1
ATOM 749 N N . ARG A 1 95 ? 5.582 17.594 11.969 1 98.31 95 ARG A N 1
ATOM 750 C CA . ARG A 1 95 ? 5.062 18.25 13.172 1 98.31 95 ARG A CA 1
ATOM 751 C C . ARG A 1 95 ? 6.184 18.922 13.961 1 98.31 95 ARG A C 1
ATOM 753 O O . ARG A 1 95 ? 7.359 18.609 13.75 1 98.31 95 ARG A O 1
ATOM 760 N N . PHE A 1 96 ? 5.801 19.844 14.734 1 97.81 96 PHE A N 1
ATOM 761 C CA . PHE A 1 96 ? 6.77 20.391 15.672 1 97.81 96 PHE A CA 1
ATOM 762 C C . PHE A 1 96 ? 6.906 19.484 16.891 1 97.81 96 PHE A C 1
ATOM 764 O O . PHE A 1 96 ? 5.918 19.203 17.578 1 97.81 96 PHE A O 1
ATOM 771 N N . TRP A 1 97 ? 8.102 19.047 17.109 1 94.81 97 TRP A N 1
ATOM 772 C CA . TRP A 1 97 ? 8.492 18.172 18.219 1 94.81 97 TRP A CA 1
ATOM 773 C C . TRP A 1 97 ? 9.805 18.641 18.844 1 94.81 97 TRP A C 1
ATOM 775 O O . TRP A 1 97 ? 10.828 18.719 18.156 1 94.81 97 TRP A O 1
ATOM 785 N N . ASP A 1 98 ? 9.75 18.969 20.219 1 90.12 98 ASP A N 1
ATOM 786 C CA . ASP A 1 98 ? 10.914 19.516 20.922 1 90.12 98 ASP A CA 1
ATOM 787 C C . ASP A 1 98 ? 11.492 20.703 20.172 1 90.12 98 ASP A C 1
ATOM 789 O O . ASP A 1 98 ? 12.695 20.734 19.891 1 90.12 98 ASP A O 1
ATOM 793 N N . ASP A 1 99 ? 10.68 21.547 19.609 1 85.94 99 ASP A N 1
ATOM 794 C CA . ASP A 1 99 ? 10.969 22.844 19 1 85.94 99 ASP A CA 1
ATOM 795 C C . ASP A 1 99 ? 11.578 22.672 17.609 1 85.94 99 ASP A C 1
ATOM 797 O O . ASP A 1 99 ? 12.102 23.641 17.047 1 85.94 99 ASP A O 1
ATOM 801 N N . MET A 1 100 ? 11.547 21.5 17.141 1 94.12 100 MET A N 1
ATOM 802 C CA . MET A 1 100 ? 12.031 21.25 15.781 1 94.12 100 MET A CA 1
ATOM 803 C C . MET A 1 100 ? 10.914 20.688 14.906 1 94.12 100 MET A C 1
ATOM 805 O O . MET A 1 100 ? 10.016 20 15.398 1 94.12 100 MET A O 1
ATOM 809 N N . LEU A 1 101 ? 11 21.141 13.664 1 97.19 101 LEU A N 1
ATOM 810 C CA . LEU A 1 101 ? 10.086 20.531 12.703 1 97.19 101 LEU A CA 1
ATOM 811 C C . LEU A 1 101 ? 10.555 19.125 12.32 1 97.19 101 LEU A C 1
ATOM 813 O O . LEU A 1 101 ? 11.586 18.969 11.656 1 97.19 101 LEU A O 1
ATOM 817 N N . GLU A 1 102 ? 9.828 18.094 12.719 1 97.31 102 GLU A N 1
ATOM 818 C CA . GLU A 1 102 ? 10.234 16.703 12.523 1 97.31 102 GLU A CA 1
ATOM 819 C C . GLU A 1 102 ? 9.281 15.977 11.578 1 97.31 102 GLU A C 1
ATOM 821 O O . GLU A 1 102 ? 8.062 16.047 11.75 1 97.31 102 GLU A O 1
ATOM 826 N N . PRO A 1 103 ? 9.859 15.344 10.57 1 96.81 103 PRO A N 1
ATOM 827 C CA . PRO A 1 103 ? 8.984 14.5 9.75 1 96.81 103 PRO A CA 1
ATOM 828 C C . PRO A 1 103 ? 8.477 13.266 10.492 1 96.81 103 PRO A C 1
ATOM 830 O O . PRO A 1 103 ? 9.219 12.672 11.281 1 96.81 103 PRO A O 1
ATOM 833 N N . TYR A 1 104 ? 7.164 12.914 10.227 1 97.5 104 TYR A N 1
ATOM 834 C CA . TYR A 1 104 ? 6.645 11.742 10.914 1 97.5 104 TYR A CA 1
ATOM 835 C C . TYR A 1 104 ? 5.992 10.773 9.93 1 97.5 104 TYR A C 1
ATOM 837 O O . TYR A 1 104 ? 5.633 9.656 10.297 1 97.5 104 TYR A O 1
ATOM 845 N N . GLU A 1 105 ? 5.797 11.156 8.719 1 97.38 105 GLU A N 1
ATOM 846 C CA . GLU A 1 105 ? 5.387 10.289 7.613 1 97.38 105 GLU A CA 1
ATOM 847 C C . GLU A 1 105 ? 6.262 10.523 6.383 1 97.38 105 GLU A C 1
ATOM 849 O O . GLU A 1 105 ? 6.691 11.648 6.121 1 97.38 105 GLU A O 1
ATOM 854 N N . PHE A 1 106 ? 6.426 9.469 5.605 1 96.56 106 PHE A N 1
ATOM 855 C CA . PHE A 1 106 ? 7.344 9.516 4.473 1 96.56 106 PHE A CA 1
ATOM 856 C C . PHE A 1 106 ? 6.715 8.875 3.242 1 96.56 106 PHE A C 1
ATOM 858 O O . PHE A 1 106 ? 5.75 8.117 3.354 1 96.56 106 PHE A O 1
ATOM 865 N N . GLY A 1 107 ? 7.199 9.281 2.139 1 95.81 107 GLY A N 1
ATOM 866 C CA . GLY A 1 107 ? 6.918 8.602 0.888 1 95.81 107 GLY A CA 1
ATOM 867 C C . GLY A 1 107 ? 8.109 7.816 0.358 1 95.81 107 GLY A C 1
ATOM 868 O O . GLY A 1 107 ? 9.25 8.25 0.498 1 95.81 107 GLY A O 1
ATOM 869 N N . PHE A 1 108 ? 7.898 6.668 -0.204 1 95.75 108 PHE A N 1
ATOM 870 C CA . PHE A 1 108 ? 8.953 5.844 -0.777 1 95.75 108 PHE A CA 1
ATOM 871 C C . PHE A 1 108 ? 9.008 6.012 -2.291 1 95.75 108 PHE A C 1
ATOM 873 O O . PHE A 1 108 ? 7.992 5.887 -2.975 1 95.75 108 PHE A O 1
ATOM 880 N N . ASN A 1 109 ? 10.211 6.281 -2.736 1 94 109 ASN A N 1
ATOM 881 C CA . ASN A 1 109 ? 10.484 6.332 -4.168 1 94 109 ASN A CA 1
ATOM 882 C C . ASN A 1 109 ? 11.391 5.184 -4.605 1 94 109 ASN A C 1
ATOM 884 O O . ASN A 1 109 ? 12.43 4.938 -3.99 1 94 109 ASN A O 1
ATOM 888 N N . HIS A 1 110 ? 10.938 4.504 -5.531 1 91.06 110 HIS A N 1
ATOM 889 C CA . HIS A 1 110 ? 11.758 3.531 -6.246 1 91.06 110 HIS A CA 1
ATOM 890 C C . HIS A 1 110 ? 12.133 4.039 -7.633 1 91.06 110 HIS A C 1
ATOM 892 O O . HIS A 1 110 ? 11.344 4.734 -8.273 1 91.06 110 HIS A O 1
ATOM 898 N N . PRO A 1 111 ? 13.32 3.703 -8.156 1 85.94 111 PRO A N 1
ATOM 899 C CA . PRO A 1 111 ? 13.703 4.172 -9.484 1 85.94 111 PRO A CA 1
ATOM 900 C C . PRO A 1 111 ? 12.688 3.803 -10.562 1 85.94 111 PRO A C 1
ATOM 902 O O . PRO A 1 111 ? 12.5 4.555 -11.523 1 85.94 111 PRO A O 1
ATOM 905 N N . GLY A 1 112 ? 12.016 2.73 -10.398 1 83.94 112 GLY A N 1
ATOM 906 C CA . GLY A 1 112 ? 11.008 2.314 -11.359 1 83.94 112 GLY A CA 1
ATOM 907 C C . GLY A 1 112 ? 9.672 3.01 -11.156 1 83.94 112 GLY A C 1
ATOM 908 O O . GLY A 1 112 ? 8.781 2.906 -12.008 1 83.94 112 GLY A O 1
ATOM 909 N N . GLN A 1 113 ? 9.477 3.705 -10.047 1 89.19 113 GLN A N 1
ATOM 910 C CA . GLN A 1 113 ? 8.227 4.387 -9.703 1 89.19 113 GLN A CA 1
ATOM 911 C C . GLN A 1 113 ? 8.469 5.52 -8.719 1 89.19 113 GLN A C 1
ATOM 913 O O . GLN A 1 113 ? 8.305 5.344 -7.508 1 89.19 113 GLN A O 1
ATOM 918 N N . GLU A 1 114 ? 8.766 6.641 -9.211 1 91.12 114 GLU A N 1
ATOM 919 C CA . GLU A 1 114 ? 8.953 7.828 -8.383 1 91.12 114 GLU A CA 1
ATOM 920 C C . GLU A 1 114 ? 7.699 8.695 -8.367 1 91.12 114 GLU A C 1
ATOM 922 O O . GLU A 1 114 ? 7.332 9.281 -9.391 1 91.12 114 GLU A O 1
ATOM 927 N N . GLU A 1 115 ? 7.074 8.727 -7.184 1 90.5 115 GLU A N 1
ATOM 928 C CA . GLU A 1 115 ? 5.793 9.422 -7.09 1 90.5 115 GLU A CA 1
ATOM 929 C C . GLU A 1 115 ? 5.891 10.633 -6.176 1 90.5 115 GLU A C 1
ATOM 931 O O . GLU A 1 115 ? 5.062 11.547 -6.254 1 90.5 115 GLU A O 1
ATOM 936 N N . TYR A 1 116 ? 6.879 10.625 -5.332 1 93.75 116 TYR A N 1
ATOM 937 C CA . TYR A 1 116 ? 6.934 11.648 -4.289 1 93.75 116 TYR A CA 1
ATOM 938 C C . TYR A 1 116 ? 8.109 12.594 -4.512 1 93.75 116 TYR A C 1
ATOM 940 O O . TYR A 1 116 ? 9.266 12.172 -4.496 1 93.75 116 TYR A O 1
ATOM 948 N N . LYS A 1 117 ? 7.746 13.812 -4.676 1 91.75 117 LYS A N 1
ATOM 949 C CA . LYS A 1 117 ? 8.766 14.836 -4.898 1 91.75 117 LYS A CA 1
ATOM 950 C C . LYS A 1 117 ? 9.227 15.453 -3.582 1 91.75 117 LYS A C 1
ATOM 952 O O . LYS A 1 117 ? 8.445 15.555 -2.631 1 91.75 117 LYS A O 1
ATOM 957 N N . ASP A 1 118 ? 10.43 15.773 -3.627 1 92.31 118 ASP A N 1
ATOM 958 C CA . ASP A 1 118 ? 10.93 16.578 -2.52 1 92.31 118 ASP A CA 1
ATOM 959 C C . ASP A 1 118 ? 10.312 17.984 -2.541 1 92.31 118 ASP A C 1
ATOM 961 O O . ASP A 1 118 ? 10.172 18.594 -3.605 1 92.31 118 ASP A O 1
ATOM 965 N N . VAL A 1 119 ? 9.938 18.453 -1.364 1 94.81 119 VAL A N 1
ATOM 966 C CA . VAL A 1 119 ? 9.344 19.781 -1.231 1 94.81 119 VAL A CA 1
ATOM 967 C C . VAL A 1 119 ? 10.164 20.609 -0.244 1 94.81 119 VAL A C 1
ATOM 969 O O . VAL A 1 119 ? 9.914 20.578 0.963 1 94.81 119 VAL A O 1
ATOM 972 N N . PRO A 1 120 ? 11.102 21.328 -0.769 1 94.94 120 PRO A N 1
ATOM 973 C CA . PRO A 1 120 ? 11.859 22.203 0.127 1 94.94 120 PRO A CA 1
ATOM 974 C C . PRO A 1 120 ? 11.008 23.328 0.719 1 94.94 120 PRO A C 1
ATOM 976 O O . PRO A 1 120 ? 10.164 23.906 0.023 1 94.94 120 PRO A O 1
ATOM 979 N N . LEU A 1 121 ? 11.203 23.594 1.917 1 96.88 121 LEU A N 1
ATOM 980 C CA . LEU A 1 121 ? 10.531 24.703 2.586 1 96.88 121 LEU A CA 1
ATOM 981 C C . LEU A 1 121 ? 11.383 25.953 2.533 1 96.88 121 LEU A C 1
ATOM 983 O O . LEU A 1 121 ? 12.586 25.922 2.82 1 96.88 121 LEU A O 1
ATOM 987 N N . PRO A 1 122 ? 10.75 27.062 2.18 1 97.31 122 PRO A N 1
ATOM 988 C CA . PRO A 1 122 ? 11.523 28.297 2.061 1 97.31 122 PRO A CA 1
ATOM 989 C C . PRO A 1 122 ? 12.102 28.766 3.396 1 97.31 122 PRO A C 1
ATOM 991 O O . PRO A 1 122 ? 11.516 28.5 4.449 1 97.31 122 PRO A O 1
ATOM 994 N N . ALA A 1 123 ? 13.195 29.562 3.225 1 97.06 123 ALA A N 1
ATOM 995 C CA . ALA A 1 123 ? 13.836 30.141 4.41 1 97.06 123 ALA A CA 1
ATOM 996 C C . ALA A 1 123 ? 12.867 31.031 5.176 1 97.06 123 ALA A C 1
ATOM 998 O O . ALA A 1 123 ? 12.188 31.875 4.582 1 97.06 123 ALA A O 1
ATOM 999 N N . GLY A 1 124 ? 12.758 30.828 6.422 1 98.06 124 GLY A N 1
ATOM 1000 C CA . GLY A 1 124 ? 11.93 31.656 7.277 1 98.06 124 GLY A CA 1
ATOM 1001 C C . GLY A 1 124 ? 10.523 31.109 7.453 1 98.06 124 GLY A C 1
ATOM 1002 O O . GLY A 1 124 ? 9.805 31.516 8.375 1 98.06 124 GLY A O 1
ATOM 1003 N N . PHE A 1 125 ? 10.055 30.281 6.547 1 98.38 125 PHE A N 1
ATOM 1004 C CA . PHE A 1 125 ? 8.695 29.75 6.57 1 98.38 125 PHE A CA 1
ATOM 1005 C C . PHE A 1 125 ? 8.43 29 7.871 1 98.38 125 PHE A C 1
ATOM 1007 O O . PHE A 1 125 ? 7.43 29.25 8.547 1 98.38 125 PHE A O 1
ATOM 1014 N N . VAL A 1 126 ? 9.336 28.141 8.219 1 98.12 126 VAL A N 1
ATOM 1015 C CA . VAL A 1 126 ? 9.156 27.266 9.383 1 98.12 126 VAL A CA 1
ATOM 1016 C C . VAL A 1 126 ? 9.109 28.109 10.656 1 98.12 126 VAL A C 1
ATOM 1018 O O . VAL A 1 126 ? 8.281 27.875 11.539 1 98.12 126 VAL A O 1
ATOM 1021 N N . GLU A 1 127 ? 9.93 29.062 10.719 1 98.06 127 GLU A N 1
ATOM 1022 C CA . GLU A 1 127 ? 9.961 29.953 11.875 1 98.06 127 GLU A CA 1
ATOM 1023 C C . GLU A 1 127 ? 8.648 30.719 12.023 1 98.06 127 GLU A C 1
ATOM 1025 O O . GLU A 1 127 ? 8.117 30.844 13.125 1 98.06 127 GLU A O 1
ATOM 1030 N N . ARG A 1 128 ? 8.156 31.25 10.93 1 98.19 128 ARG A N 1
ATOM 1031 C CA . ARG A 1 128 ? 6.91 32 10.953 1 98.19 128 ARG A CA 1
ATOM 1032 C C . ARG A 1 128 ? 5.727 31.109 11.289 1 98.19 128 ARG A C 1
ATOM 1034 O O . ARG A 1 128 ? 4.844 31.5 12.055 1 98.19 128 ARG A O 1
ATOM 1041 N N . LEU A 1 129 ? 5.711 29.984 10.727 1 97.94 129 LEU A N 1
ATOM 1042 C CA . LEU A 1 129 ? 4.664 29 11.008 1 97.94 129 LEU A CA 1
ATOM 1043 C C . LEU A 1 129 ? 4.66 28.625 12.492 1 97.94 129 LEU A C 1
ATOM 1045 O O . LEU A 1 129 ? 3.609 28.641 13.133 1 97.94 129 LEU A O 1
ATOM 1049 N N . ARG A 1 130 ? 5.797 28.297 12.977 1 98.25 130 ARG A N 1
ATOM 1050 C CA . ARG A 1 130 ? 5.914 27.906 14.383 1 98.25 130 ARG A CA 1
ATOM 1051 C C . ARG A 1 130 ? 5.398 29 15.305 1 98.25 130 ARG A C 1
ATOM 1053 O O . ARG A 1 130 ? 4.691 28.719 16.281 1 98.25 130 ARG A O 1
ATOM 1060 N N . ALA A 1 131 ? 5.852 30.203 15.039 1 97.94 131 ALA A N 1
ATOM 1061 C CA . ALA A 1 131 ? 5.434 31.344 15.859 1 97.94 131 ALA A CA 1
ATOM 1062 C C . ALA A 1 131 ? 3.912 31.453 15.898 1 97.94 131 ALA A C 1
ATOM 1064 O O . ALA A 1 131 ? 3.326 31.641 16.969 1 97.94 131 ALA A O 1
ATOM 1065 N N . PHE A 1 132 ? 3.293 31.344 14.781 1 97.44 132 PHE A N 1
ATOM 1066 C CA . PHE A 1 132 ? 1.84 31.453 14.711 1 97.44 132 PHE A CA 1
ATOM 1067 C C . PHE A 1 132 ? 1.171 30.328 15.5 1 97.44 132 PHE A C 1
ATOM 1069 O O . PHE A 1 132 ? 0.262 30.578 16.297 1 97.44 132 PHE A O 1
ATOM 1076 N N . LEU A 1 133 ? 1.58 29.094 15.266 1 97.69 133 LEU A N 1
ATOM 1077 C CA . LEU A 1 133 ? 0.963 27.953 15.914 1 97.69 133 LEU A CA 1
ATOM 1078 C C . LEU A 1 133 ? 1.17 28 17.422 1 97.69 133 LEU A C 1
ATOM 1080 O O . LEU A 1 133 ? 0.286 27.594 18.188 1 97.69 133 LEU A O 1
ATOM 1084 N N . ALA A 1 134 ? 2.34 28.469 17.781 1 97.56 134 ALA A N 1
ATOM 1085 C CA . ALA A 1 134 ? 2.607 28.609 19.219 1 97.56 134 ALA A CA 1
ATOM 1086 C C . ALA A 1 134 ? 1.693 29.672 19.828 1 97.56 134 ALA A C 1
ATOM 1088 O O . ALA A 1 134 ? 1.084 29.438 20.875 1 97.56 134 ALA A O 1
ATOM 1089 N N . GLU A 1 135 ? 1.579 30.797 19.172 1 97.12 135 GLU A N 1
ATOM 1090 C CA . GLU A 1 135 ? 0.763 31.906 19.656 1 97.12 135 GLU A CA 1
ATOM 1091 C C . GLU A 1 135 ? -0.704 31.5 19.781 1 97.12 135 GLU A C 1
ATOM 1093 O O . GLU A 1 135 ? -1.41 31.953 20.672 1 97.12 135 GLU A O 1
ATOM 1098 N N . THR A 1 136 ? -1.145 30.656 18.938 1 97 136 THR A N 1
ATOM 1099 C CA . THR A 1 136 ? -2.555 30.281 18.875 1 97 136 THR A CA 1
ATOM 1100 C C . THR A 1 136 ? -2.801 28.953 19.594 1 97 136 THR A C 1
ATOM 1102 O O . THR A 1 136 ? -3.904 28.422 19.547 1 97 136 THR A O 1
ATOM 1105 N N . ASN A 1 137 ? -1.785 28.391 20.203 1 97.38 137 ASN A N 1
ATOM 1106 C CA . ASN A 1 137 ? -1.852 27.125 20.953 1 97.38 137 ASN A CA 1
ATOM 1107 C C . ASN A 1 137 ? -2.281 25.969 20.047 1 97.38 137 ASN A C 1
ATOM 1109 O O . ASN A 1 137 ? -3.152 25.188 20.422 1 97.38 137 ASN A O 1
ATOM 1113 N N . LEU A 1 138 ? -1.703 25.938 18.859 1 97.44 138 LEU A N 1
ATOM 1114 C CA . LEU A 1 138 ? -2.072 24.891 17.891 1 97.44 138 LEU A CA 1
ATOM 1115 C C . LEU A 1 138 ? -0.861 24.047 17.516 1 97.44 138 LEU A C 1
ATOM 1117 O O . LEU A 1 138 ? -0.943 23.203 16.625 1 97.44 138 LEU A O 1
ATOM 1121 N N . LEU A 1 139 ? 0.255 24.203 18.234 1 97.12 139 LEU A N 1
ATOM 1122 C CA . LEU A 1 139 ? 1.528 23.578 17.891 1 97.12 139 LEU A CA 1
ATOM 1123 C C . LEU A 1 139 ? 1.431 22.062 17.969 1 97.12 139 LEU A C 1
ATOM 1125 O O . LEU A 1 139 ? 2.078 21.359 17.188 1 97.12 139 LEU A O 1
ATOM 1129 N N . ASP A 1 140 ? 0.679 21.516 18.859 1 97 140 ASP A N 1
ATOM 1130 C CA . ASP A 1 140 ? 0.594 20.078 19.062 1 97 140 ASP A CA 1
ATOM 1131 C C . ASP A 1 140 ? -0.652 19.5 18.391 1 97 140 ASP A C 1
ATOM 1133 O O . ASP A 1 140 ? -0.975 18.328 18.578 1 97 140 ASP A O 1
ATOM 1137 N N . VAL A 1 141 ? -1.362 20.312 17.609 1 97.56 141 VAL A N 1
ATOM 1138 C CA . VAL A 1 141 ? -2.613 19.891 16.984 1 97.56 141 VAL A CA 1
ATOM 1139 C C . VAL A 1 141 ? -2.475 19.922 15.469 1 97.56 141 VAL A C 1
ATOM 1141 O O . VAL A 1 141 ? -3.064 19.094 14.766 1 97.56 141 VAL A O 1
ATOM 1144 N N . LEU A 1 142 ? -1.744 20.891 15.016 1 97.81 142 LEU A N 1
ATOM 1145 C CA . LEU A 1 142 ? -1.604 21.078 13.578 1 97.81 142 LEU A CA 1
ATOM 1146 C C . LEU A 1 142 ? -0.149 20.938 13.148 1 97.81 142 LEU A C 1
ATOM 1148 O O . LEU A 1 142 ? 0.759 21.391 13.844 1 97.81 142 LEU A O 1
ATOM 1152 N N . GLY A 1 143 ? 0.048 20.219 12.07 1 98.25 143 GLY A N 1
ATOM 1153 C CA . GLY A 1 143 ? 1.294 20.172 11.32 1 98.25 143 GLY A CA 1
ATOM 1154 C C . GLY A 1 143 ? 1.131 20.562 9.867 1 98.25 143 GLY A C 1
ATOM 1155 O O . GLY A 1 143 ? 0.183 21.266 9.508 1 98.25 143 GLY A O 1
ATOM 1156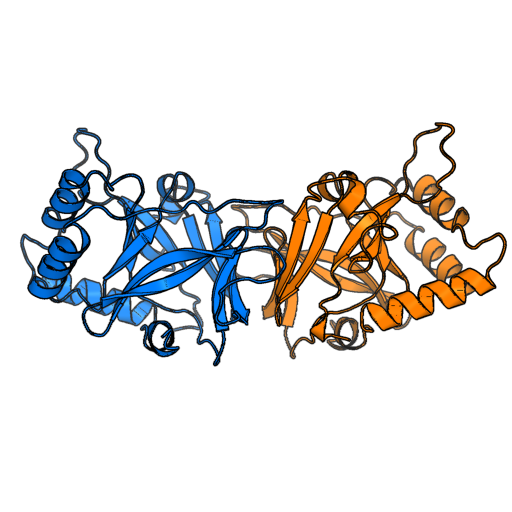 N N . ILE A 1 144 ? 2.127 20.203 9.094 1 98.06 144 ILE A N 1
ATOM 1157 C CA . ILE A 1 144 ? 2.037 20.469 7.664 1 98.06 144 ILE A CA 1
ATOM 1158 C C . ILE A 1 144 ? 2.312 19.188 6.883 1 98.06 144 ILE A C 1
ATOM 1160 O O . ILE A 1 144 ? 2.869 18.234 7.426 1 98.06 144 ILE A O 1
ATOM 1164 N N . CYS A 1 145 ? 1.906 19.188 5.66 1 97.62 145 CYS A N 1
ATOM 1165 C CA . CYS A 1 145 ? 2.152 18.047 4.777 1 97.62 145 CYS A CA 1
ATOM 1166 C C . CYS A 1 145 ? 2.234 18.5 3.322 1 97.62 145 CYS A C 1
ATOM 1168 O O . CYS A 1 145 ? 1.807 19.609 2.982 1 97.62 145 CYS A O 1
ATOM 1170 N N . VAL A 1 146 ? 2.84 17.656 2.533 1 96.56 146 VAL A N 1
ATOM 1171 C CA . VAL A 1 146 ? 2.896 17.906 1.098 1 96.56 146 VAL A CA 1
ATOM 1172 C C . VAL A 1 146 ? 1.524 17.656 0.475 1 96.56 146 VAL A C 1
ATOM 1174 O O . VAL A 1 146 ? 0.854 16.672 0.809 1 96.56 146 VAL A O 1
ATOM 1177 N N . ILE A 1 147 ? 1.133 18.578 -0.322 1 93.12 147 ILE A N 1
ATOM 1178 C CA . ILE A 1 147 ? -0.091 18.375 -1.091 1 93.12 147 ILE A CA 1
ATOM 1179 C C . ILE A 1 147 ? 0.21 18.5 -2.582 1 93.12 147 ILE A C 1
ATOM 1181 O O . ILE A 1 147 ? 1.253 19.031 -2.971 1 93.12 147 ILE A O 1
ATOM 1185 N N . GLY A 1 148 ? -0.599 17.891 -3.371 1 88.06 148 GLY A N 1
ATOM 1186 C CA . GLY A 1 148 ? -0.517 17.969 -4.82 1 88.06 148 GLY A CA 1
ATOM 1187 C C . GLY A 1 148 ? -1.875 17.984 -5.496 1 88.06 148 GLY A C 1
ATOM 1188 O O . GLY A 1 148 ? -2.861 18.422 -4.91 1 88.06 148 GLY A O 1
ATOM 1189 N N . GLU A 1 149 ? -1.881 17.547 -6.688 1 82.38 149 GLU A N 1
ATOM 1190 C CA . GLU A 1 149 ? -3.107 17.578 -7.48 1 82.38 149 GLU A CA 1
ATOM 1191 C C . GLU A 1 149 ? -4.184 16.688 -6.867 1 82.38 149 GLU A C 1
ATOM 1193 O O . GLU A 1 149 ? -5.363 17.031 -6.875 1 82.38 149 GLU A O 1
ATOM 1198 N N . ASP A 1 150 ? -3.754 15.617 -6.316 1 81 150 ASP A N 1
ATOM 1199 C CA . ASP A 1 150 ? -4.703 14.68 -5.73 1 81 150 ASP A CA 1
ATOM 1200 C C . ASP A 1 150 ? -5.43 15.297 -4.543 1 81 150 ASP A C 1
ATOM 1202 O O . ASP A 1 150 ? -6.633 15.094 -4.363 1 81 150 ASP A O 1
ATOM 1206 N N . GLU A 1 151 ? -4.715 16.016 -3.789 1 78.5 151 GLU A N 1
ATOM 1207 C CA . GLU A 1 151 ? -5.293 16.625 -2.6 1 78.5 151 GLU A CA 1
ATOM 1208 C C . GLU A 1 151 ? -6.156 17.828 -2.971 1 78.5 151 GLU A C 1
ATOM 1210 O O . GLU A 1 151 ? -7.094 18.172 -2.246 1 78.5 151 GLU A O 1
ATOM 1215 N N . ILE A 1 152 ? -5.82 18.375 -4.074 1 71.56 152 ILE A N 1
ATOM 1216 C CA . ILE A 1 152 ? -6.598 19.516 -4.527 1 71.56 152 ILE A CA 1
ATOM 1217 C C . ILE A 1 152 ? -7.992 19.062 -4.945 1 71.56 152 ILE A C 1
ATOM 1219 O O . ILE A 1 152 ? -8.977 19.766 -4.695 1 71.56 152 ILE A O 1
ATOM 1223 N N . VAL A 1 153 ? -8.078 17.875 -5.512 1 74.56 153 VAL A N 1
ATOM 1224 C CA . VAL A 1 153 ? -9.375 17.312 -5.879 1 74.56 153 VAL A CA 1
ATOM 1225 C C . VAL A 1 153 ? -10.086 16.781 -4.629 1 74.56 153 VAL A C 1
ATOM 1227 O O . VAL A 1 153 ? -11.289 16.984 -4.461 1 74.56 153 VAL A O 1
ATOM 1230 N N . GLY A 1 154 ? -9.312 16.266 -3.764 1 85.56 154 GLY A N 1
ATOM 1231 C CA . GLY A 1 154 ? -9.867 15.742 -2.525 1 85.56 154 GLY A CA 1
ATOM 1232 C C . GLY A 1 154 ? -9.75 14.234 -2.404 1 85.56 154 GLY A C 1
ATOM 1233 O O . GLY A 1 154 ? -10.008 13.508 -3.363 1 85.56 154 GLY A O 1
ATOM 1234 N N . ARG A 1 155 ? -9.305 13.867 -1.209 1 90.62 155 ARG A N 1
ATOM 1235 C CA . ARG A 1 155 ? -9.164 12.438 -0.948 1 90.62 155 ARG A CA 1
ATOM 1236 C C . ARG A 1 155 ? -9.766 12.062 0.403 1 90.62 155 ARG A C 1
ATOM 1238 O O . ARG A 1 155 ? -9.898 12.914 1.284 1 90.62 155 ARG A O 1
ATOM 1245 N N . ILE A 1 156 ? -10.117 10.844 0.479 1 90.75 156 ILE A N 1
ATOM 1246 C CA . ILE A 1 156 ? -10.633 10.273 1.722 1 90.75 156 ILE A CA 1
ATOM 1247 C C . ILE A 1 156 ? -9.617 9.273 2.283 1 90.75 156 ILE A C 1
ATOM 1249 O O . ILE A 1 156 ? -9.164 8.375 1.572 1 90.75 156 ILE A O 1
ATOM 1253 N N . GLU A 1 157 ? -9.266 9.516 3.496 1 92.44 157 GLU A N 1
ATOM 1254 C CA . GLU A 1 157 ? -8.367 8.609 4.203 1 92.44 157 GLU A CA 1
ATOM 1255 C C . GLU A 1 157 ? -9.148 7.527 4.945 1 92.44 157 GLU A C 1
ATOM 1257 O O . GLU A 1 157 ? -10.133 7.82 5.629 1 92.44 157 GLU A O 1
ATOM 1262 N N . LYS A 1 158 ? -8.734 6.332 4.84 1 91.5 158 LYS A N 1
ATOM 1263 C CA . LYS A 1 158 ? -9.305 5.184 5.539 1 91.5 158 LYS A CA 1
ATOM 1264 C C . LYS A 1 158 ? -8.211 4.344 6.199 1 91.5 158 LYS A C 1
ATOM 1266 O O . LYS A 1 158 ? -7.039 4.453 5.844 1 91.5 158 LYS A O 1
ATOM 1271 N N . ASN A 1 159 ? -8.68 3.574 7.203 1 91.56 159 ASN A N 1
ATOM 1272 C CA . ASN A 1 159 ? -7.723 2.764 7.949 1 91.56 159 ASN A CA 1
ATOM 1273 C C . ASN A 1 159 ? -8.273 1.368 8.234 1 91.56 159 ASN A C 1
ATOM 1275 O O . ASN A 1 159 ? -9.453 1.21 8.531 1 91.56 159 ASN A O 1
ATOM 1279 N N . ARG A 1 160 ? -7.438 0.374 8.141 1 90 160 ARG A N 1
ATOM 1280 C CA . ARG A 1 160 ? -7.688 -1.005 8.555 1 90 160 ARG A CA 1
ATOM 1281 C C . ARG A 1 160 ? -6.453 -1.613 9.211 1 90 160 ARG A C 1
ATOM 1283 O O . ARG A 1 160 ? -5.453 -1.875 8.539 1 90 160 ARG A O 1
ATOM 1290 N N . GLY A 1 161 ? -6.586 -1.882 10.578 1 90.06 161 GLY A N 1
ATOM 1291 C CA . GLY A 1 161 ? -5.398 -2.355 11.266 1 90.06 161 GLY A CA 1
ATOM 1292 C C . GLY A 1 161 ? -4.246 -1.368 11.219 1 90.06 161 GLY A C 1
ATOM 1293 O O . GLY A 1 161 ? -4.406 -0.203 11.586 1 90.06 161 GLY A O 1
ATOM 1294 N N . ARG A 1 162 ? -3.094 -1.883 10.711 1 94.19 162 ARG A N 1
ATOM 1295 C CA . ARG A 1 162 ? -1.914 -1.028 10.609 1 94.19 162 ARG A CA 1
ATOM 1296 C C . ARG A 1 162 ? -1.746 -0.5 9.188 1 94.19 162 ARG A C 1
ATOM 1298 O O . ARG A 1 162 ? -0.622 -0.29 8.727 1 94.19 162 ARG A O 1
ATOM 1305 N N . VAL A 1 163 ? -2.885 -0.376 8.477 1 94.62 163 VAL A N 1
ATOM 1306 C CA . VAL A 1 163 ? -2.869 0.093 7.098 1 94.62 163 VAL A CA 1
ATOM 1307 C C . VAL A 1 163 ? -3.717 1.356 6.973 1 94.62 163 VAL A C 1
ATOM 1309 O O . VAL A 1 163 ? -4.891 1.364 7.348 1 94.62 163 VAL A O 1
ATOM 1312 N N . ASN A 1 164 ? -3.096 2.375 6.52 1 95 164 ASN A N 1
ATOM 1313 C CA . ASN A 1 164 ? -3.797 3.588 6.109 1 95 164 ASN A CA 1
ATOM 1314 C C . ASN A 1 164 ? -3.76 3.771 4.594 1 95 164 ASN A C 1
ATOM 1316 O O . ASN A 1 164 ? -2.727 3.549 3.963 1 95 164 ASN A O 1
ATOM 1320 N N . PHE A 1 165 ? -4.895 4.078 4.031 1 94.12 165 PHE A N 1
ATOM 1321 C CA . PHE A 1 165 ? -4.91 4.312 2.592 1 94.12 165 PHE A CA 1
ATOM 1322 C C . PHE A 1 165 ? -5.859 5.449 2.24 1 94.12 165 PHE A C 1
ATOM 1324 O O . PHE A 1 165 ? -6.734 5.805 3.037 1 94.12 165 PHE A O 1
ATOM 1331 N N . THR A 1 166 ? -5.613 6.074 1.113 1 93.31 166 THR A N 1
ATOM 1332 C CA . THR A 1 166 ? -6.496 7.141 0.654 1 93.31 166 THR A CA 1
ATOM 1333 C C . THR A 1 166 ? -7.109 6.793 -0.698 1 93.31 166 THR A C 1
ATOM 1335 O O . THR A 1 166 ? -6.492 6.098 -1.507 1 93.31 166 THR A O 1
ATOM 1338 N N . VAL A 1 167 ? -8.32 7.227 -0.874 1 91.69 167 VAL A N 1
ATOM 1339 C CA . VAL A 1 167 ? -9.031 7.062 -2.137 1 91.69 167 VAL A CA 1
ATOM 1340 C C . VAL A 1 167 ? -9.602 8.406 -2.59 1 91.69 167 VAL A C 1
ATOM 1342 O O . VAL A 1 167 ? -9.844 9.289 -1.769 1 91.69 167 VAL A O 1
ATOM 1345 N N . PRO A 1 168 ? -9.703 8.523 -3.922 1 89.19 168 PRO A N 1
ATOM 1346 C CA . PRO A 1 168 ? -10.359 9.758 -4.367 1 89.19 168 PRO A CA 1
ATOM 1347 C C . PRO A 1 168 ? -11.773 9.914 -3.814 1 89.19 168 PRO A C 1
ATOM 1349 O O . PRO A 1 168 ? -12.484 8.914 -3.639 1 89.19 168 PRO A O 1
ATOM 1352 N N . ALA A 1 169 ? -12.062 11.141 -3.586 1 83.69 169 ALA A N 1
ATOM 1353 C CA . ALA A 1 169 ? -13.461 11.414 -3.262 1 83.69 169 ALA A CA 1
ATOM 1354 C C . ALA A 1 169 ? -14.359 11.203 -4.477 1 83.69 169 ALA A C 1
ATOM 1356 O O . ALA A 1 169 ? -14.023 11.641 -5.582 1 83.69 169 ALA A O 1
ATOM 1357 N N . SER A 1 170 ? -15.25 10.297 -4.359 1 73.69 170 SER A N 1
ATOM 1358 C CA . SER A 1 170 ? -16.141 10.016 -5.488 1 73.69 170 SER A CA 1
ATOM 1359 C C . SER A 1 170 ? -17.078 11.18 -5.746 1 73.69 170 SER A C 1
ATOM 1361 O O . SER A 1 170 ? -17.391 11.492 -6.898 1 73.69 170 SER A O 1
ATOM 1363 N N . ARG A 1 171 ? -17.625 11.828 -4.758 1 76.06 171 ARG A N 1
ATOM 1364 C CA . ARG A 1 171 ? -18.531 12.969 -4.836 1 76.06 171 ARG A CA 1
ATOM 1365 C C . ARG A 1 171 ? -18.078 14.094 -3.906 1 76.06 171 ARG A C 1
ATOM 1367 O O . ARG A 1 171 ? -17.5 13.828 -2.844 1 76.06 171 ARG A O 1
ATOM 1374 N N . PRO A 1 172 ? -18.25 15.281 -4.367 1 69.38 172 PRO A N 1
ATOM 1375 C CA . PRO A 1 172 ? -17.906 16.406 -3.486 1 69.38 172 PRO A CA 1
ATOM 1376 C C . PRO A 1 172 ? -18.469 16.234 -2.076 1 69.38 172 PRO A C 1
ATOM 1378 O O . PRO A 1 172 ? -17.828 16.656 -1.103 1 69.38 172 PRO A O 1
ATOM 1381 N N . GLU A 1 173 ? -19.562 15.57 -1.93 1 71.75 173 GLU A N 1
ATOM 1382 C CA . GLU A 1 173 ? -20.234 15.383 -0.647 1 71.75 173 GLU A CA 1
ATOM 1383 C C . GLU A 1 173 ? -19.422 14.492 0.284 1 71.75 173 GLU A C 1
ATOM 1385 O O . GLU A 1 173 ? -19.578 14.555 1.505 1 71.75 173 GLU A O 1
ATOM 1390 N N . ASP A 1 174 ? -18.516 13.711 -0.321 1 73.38 174 ASP A N 1
ATOM 1391 C CA . ASP A 1 174 ? -17.688 12.828 0.487 1 73.38 174 ASP A CA 1
ATOM 1392 C C . ASP A 1 174 ? -16.719 13.625 1.351 1 73.38 174 ASP A C 1
ATOM 1394 O O . ASP A 1 174 ? -16.219 13.125 2.367 1 73.38 174 ASP A O 1
ATOM 1398 N N . LEU A 1 175 ? -16.516 14.836 0.888 1 74.38 175 LEU A N 1
ATOM 1399 C CA . LEU A 1 175 ? -15.594 15.688 1.623 1 74.38 175 LEU A CA 1
ATOM 1400 C C . LEU A 1 175 ? -16.344 16.672 2.518 1 74.38 175 LEU A C 1
ATOM 1402 O O . LEU A 1 175 ? -15.734 17.453 3.238 1 74.38 175 LEU A O 1
ATOM 1406 N N . SER A 1 176 ? -17.688 16.516 2.379 1 67.06 176 SER A N 1
ATOM 1407 C CA . SER A 1 176 ? -18.484 17.391 3.244 1 67.06 176 SER A CA 1
ATOM 1408 C C . SER A 1 176 ? -18.703 16.75 4.609 1 67.06 176 SER A C 1
ATOM 1410 O O . SER A 1 176 ? -19.422 15.75 4.723 1 67.06 176 SER A O 1
ATOM 1412 N N . VAL A 1 177 ? -18.078 17.219 5.57 1 64.75 177 VAL A N 1
ATOM 1413 C CA . VAL A 1 177 ? -18.125 16.656 6.922 1 64.75 177 VAL A CA 1
ATOM 1414 C C . VAL A 1 177 ? -19.531 16.797 7.484 1 64.75 177 VAL A C 1
ATOM 1416 O O . VAL A 1 177 ? -19.938 16.031 8.367 1 64.75 177 VAL A O 1
ATOM 1419 N N . ASP A 1 178 ? -20.234 17.75 6.969 1 66.81 178 ASP A N 1
ATOM 1420 C CA . ASP A 1 178 ? -21.609 17.938 7.418 1 66.81 178 ASP A CA 1
ATOM 1421 C C . ASP A 1 178 ? -22.516 16.828 6.895 1 66.81 178 ASP A C 1
ATOM 1423 O O . ASP A 1 178 ? -23.438 16.391 7.578 1 66.81 178 ASP A O 1
ATOM 1427 N N . LEU A 1 179 ? -22.125 16.328 5.84 1 65.69 179 LEU A N 1
ATOM 1428 C CA . LEU A 1 179 ? -23 15.367 5.168 1 65.69 179 LEU A CA 1
ATOM 1429 C C . LEU A 1 179 ? -22.578 13.938 5.492 1 65.69 179 LEU A C 1
ATOM 1431 O O . LEU A 1 179 ? -23.359 13 5.34 1 65.69 179 LEU A O 1
ATOM 1435 N N . THR A 1 180 ? -21.328 13.875 5.945 1 64.81 180 THR A N 1
ATOM 1436 C CA . THR A 1 180 ? -20.812 12.547 6.273 1 64.81 180 THR A CA 1
ATOM 1437 C C . THR A 1 180 ? -20.188 12.539 7.664 1 64.81 180 THR A C 1
ATOM 1439 O O . THR A 1 180 ? -18.984 12.734 7.805 1 64.81 180 THR A O 1
ATOM 1442 N N . PRO A 1 181 ? -21 12.266 8.609 1 65.81 181 PRO A N 1
ATOM 1443 C CA . PRO A 1 181 ? -20.531 12.359 9.992 1 65.81 181 PRO A CA 1
ATOM 1444 C C . PRO A 1 181 ? -19.391 11.391 10.297 1 65.81 181 PRO A C 1
ATOM 1446 O O . PRO A 1 181 ? -18.672 11.57 11.281 1 65.81 181 PRO A O 1
ATOM 1449 N N . THR A 1 182 ? -19.172 10.508 9.391 1 74.62 182 THR A N 1
ATOM 1450 C CA . THR A 1 182 ? -18.125 9.523 9.641 1 74.62 182 THR A CA 1
ATOM 1451 C C . THR A 1 182 ? -16.766 10.039 9.156 1 74.62 182 THR A C 1
ATOM 1453 O O . THR A 1 182 ? -15.742 9.383 9.344 1 74.62 182 THR A O 1
ATOM 1456 N N . HIS A 1 183 ? -16.844 11.227 8.602 1 82.12 183 HIS A N 1
ATOM 1457 C CA . HIS A 1 183 ? -15.594 11.805 8.109 1 82.12 183 HIS A CA 1
ATOM 1458 C C . HIS A 1 183 ? -15.188 13.023 8.93 1 82.12 183 HIS A C 1
ATOM 1460 O O . HIS A 1 183 ? -16.047 13.805 9.352 1 82.12 183 HIS A O 1
ATOM 1466 N N . SER A 1 184 ? -13.992 13.164 9.219 1 88.06 184 SER A N 1
ATOM 1467 C CA . SER A 1 184 ? -13.422 14.328 9.891 1 88.06 184 SER A CA 1
ATOM 1468 C C . SER A 1 184 ? -12.352 14.992 9.039 1 88.06 184 SER A C 1
ATOM 1470 O O . SER A 1 184 ? -11.562 14.312 8.383 1 88.06 184 SER A O 1
ATOM 1472 N N . PRO A 1 185 ? -12.336 16.312 9.031 1 89.31 185 PRO A N 1
ATOM 1473 C CA . PRO A 1 185 ? -11.273 16.984 8.289 1 89.31 185 PRO A CA 1
ATOM 1474 C C . PRO A 1 185 ? -9.875 16.641 8.805 1 89.31 185 PRO A C 1
ATOM 1476 O O . PRO A 1 185 ? -9.68 16.5 10.016 1 89.31 185 PRO A O 1
ATOM 1479 N N . SER A 1 186 ? -8.938 16.469 7.848 1 93.38 186 SER A N 1
ATOM 1480 C CA . SER A 1 186 ? -7.609 16.078 8.305 1 93.38 186 SER A CA 1
ATOM 1481 C C . SER A 1 186 ? -6.52 16.844 7.562 1 93.38 186 SER A C 1
ATOM 1483 O O . SER A 1 186 ? -5.383 16.938 8.039 1 93.38 186 SER A O 1
ATOM 1485 N N . VAL A 1 187 ? -6.797 17.344 6.383 1 93.69 187 VAL A N 1
ATOM 1486 C CA . VAL A 1 187 ? -5.832 18.141 5.633 1 93.69 187 VAL A CA 1
ATOM 1487 C C . VAL A 1 187 ? -6.543 19.312 4.957 1 93.69 187 VAL A C 1
ATOM 1489 O O . VAL A 1 187 ? -7.637 19.141 4.41 1 93.69 187 VAL A O 1
ATOM 1492 N N . TRP A 1 188 ? -5.883 20.469 4.969 1 92.25 188 TRP A N 1
ATOM 1493 C CA . TRP A 1 188 ? -6.43 21.672 4.348 1 92.25 188 TRP A CA 1
ATOM 1494 C C . TRP A 1 188 ? -5.414 22.297 3.398 1 92.25 188 TRP A C 1
ATOM 1496 O O . TRP A 1 188 ? -4.211 22.281 3.67 1 92.25 188 TRP A O 1
ATOM 1506 N N . SER A 1 189 ? -5.883 22.766 2.311 1 90.94 189 SER A N 1
ATOM 1507 C CA . SER A 1 189 ? -5.094 23.578 1.392 1 90.94 189 SER A CA 1
ATOM 1508 C C . SER A 1 189 ? -5.566 25.031 1.39 1 90.94 189 SER A C 1
ATOM 1510 O O . SER A 1 189 ? -6.633 25.344 1.928 1 90.94 189 SER A O 1
ATOM 1512 N N . PHE A 1 190 ? -4.648 25.891 0.85 1 83.62 190 PHE A N 1
ATOM 1513 C CA . PHE A 1 190 ? -4.969 27.312 0.783 1 83.62 190 PHE A CA 1
ATOM 1514 C C . PHE A 1 190 ? -5.145 27.766 -0.663 1 83.62 190 PHE A C 1
ATOM 1516 O O . PHE A 1 190 ? -4.398 27.328 -1.545 1 83.62 190 PHE A O 1
ATOM 1523 N N . ASP A 1 191 ? -6.391 27.922 -1.239 1 67.81 191 ASP A N 1
ATOM 1524 C CA . ASP A 1 191 ? -6.66 28.375 -2.602 1 67.81 191 ASP A CA 1
ATOM 1525 C C . ASP A 1 191 ? -6.262 29.844 -2.783 1 67.81 191 ASP A C 1
ATOM 1527 O O . ASP A 1 191 ? -6.402 30.641 -1.863 1 67.81 191 ASP A O 1
ATOM 1531 N N . CYS A 1 192 ? -5.223 30.047 -3.754 1 54.22 192 CYS A N 1
ATOM 1532 C CA . CYS A 1 192 ? -4.961 31.438 -4.086 1 54.22 192 CYS A CA 1
ATOM 1533 C C . CYS A 1 192 ? -6.227 32.125 -4.59 1 54.22 192 CYS A C 1
ATOM 1535 O O . CYS A 1 192 ? -6.219 33.344 -4.863 1 54.22 192 CYS A O 1
ATOM 1537 N N . LYS A 1 193 ? -7.008 31.375 -5.484 1 45.91 193 LYS A N 1
ATOM 1538 C CA . LYS A 1 193 ? -7.773 32.219 -6.406 1 45.91 193 LYS A CA 1
ATOM 1539 C C . LYS A 1 193 ? -8.617 33.219 -5.648 1 45.91 193 LYS A C 1
ATOM 1541 O O . LYS A 1 193 ? -9.047 32.969 -4.523 1 45.91 193 LYS A O 1
ATOM 1546 N N . SER A 1 194 ? -8.523 34.438 -6.145 1 37.28 194 SER A N 1
ATOM 1547 C CA . SER A 1 194 ? -9.242 35.688 -6 1 37.28 194 SER A CA 1
ATOM 1548 C C . SER A 1 194 ? -10.734 35.469 -5.82 1 37.28 194 SER A C 1
ATOM 1550 O O . SER A 1 194 ? -11.516 36.438 -5.789 1 37.28 194 SER A O 1
ATOM 1552 N N . GLY A 1 195 ? -11.219 34.281 -6.355 1 36.03 195 GLY A N 1
ATOM 1553 C CA . GLY A 1 195 ? -12.648 34.531 -6.441 1 36.03 195 GLY A CA 1
ATOM 1554 C C . GLY A 1 195 ? -13.312 34.688 -5.082 1 36.03 195 GLY A C 1
ATOM 1555 O O . GLY A 1 195 ? -12.695 34.406 -4.051 1 36.03 195 GLY A O 1
ATOM 1556 N N . LEU A 1 196 ? -14.609 35.094 -5.086 1 34.19 196 LEU A N 1
ATOM 1557 C CA . LEU A 1 196 ? -15.586 35.562 -4.102 1 34.19 196 LEU A CA 1
ATOM 1558 C C . LEU A 1 196 ? -15.781 34.5 -3.008 1 34.19 196 LEU A C 1
ATOM 1560 O O . LEU A 1 196 ? -16.609 34.688 -2.107 1 34.19 196 LEU A O 1
ATOM 1564 N N . ASN A 1 197 ? -15.562 33.188 -3.359 1 41.56 197 ASN A N 1
ATOM 1565 C CA . ASN A 1 197 ? -16.047 32.344 -2.254 1 41.56 197 ASN A CA 1
ATOM 1566 C C . ASN A 1 197 ? -15.07 32.375 -1.076 1 41.56 197 ASN A C 1
ATOM 1568 O O . ASN A 1 197 ? -13.859 32.25 -1.262 1 41.56 197 ASN A O 1
ATOM 1572 N N . ASP A 1 198 ? -15.406 32.969 0.032 1 45.31 198 ASP A N 1
ATOM 1573 C CA . ASP A 1 198 ? -14.945 33.406 1.345 1 45.31 198 ASP A CA 1
ATOM 1574 C C . ASP A 1 198 ? -14.18 32.281 2.057 1 45.31 198 ASP A C 1
ATOM 1576 O O . ASP A 1 198 ? -13.742 32.438 3.197 1 45.31 198 ASP A O 1
ATOM 1580 N N . ALA A 1 199 ? -14.195 31 1.562 1 55.44 199 ALA A N 1
ATOM 1581 C CA . ALA A 1 199 ? -13.586 30.125 2.568 1 55.44 199 ALA A CA 1
ATOM 1582 C C . ALA A 1 199 ? -12.062 30.188 2.486 1 55.44 199 ALA A C 1
ATOM 1584 O O . ALA A 1 199 ? -11.484 30.062 1.403 1 55.44 199 ALA A O 1
ATOM 1585 N N . THR A 1 200 ? -11.32 30.719 3.445 1 62.34 200 THR A N 1
ATOM 1586 C CA . THR A 1 200 ? -9.891 30.891 3.65 1 62.34 200 THR A CA 1
ATOM 1587 C C . THR A 1 200 ? -9.148 29.578 3.477 1 62.34 200 THR A C 1
ATOM 1589 O O . THR A 1 200 ? -8.055 29.531 2.918 1 62.34 200 THR A O 1
ATOM 1592 N N . ILE A 1 201 ? -9.82 28.484 3.77 1 75.19 201 ILE A N 1
ATOM 1593 C CA . ILE A 1 201 ? -9.156 27.188 3.779 1 75.19 201 ILE A CA 1
ATOM 1594 C C . ILE A 1 201 ? -10.062 26.141 3.139 1 75.19 201 ILE A C 1
ATOM 1596 O O . ILE A 1 201 ? -11.281 26.188 3.301 1 75.19 201 ILE A O 1
ATOM 1600 N N . LYS A 1 202 ? -9.484 25.391 2.15 1 79.25 202 LYS A N 1
ATOM 1601 C CA . LYS A 1 202 ? -10.211 24.328 1.468 1 79.25 202 LYS A CA 1
ATOM 1602 C C . LYS A 1 202 ? -9.82 22.969 2.018 1 79.25 202 LYS A C 1
ATOM 1604 O O . LYS A 1 202 ? -8.641 22.688 2.23 1 79.25 202 LYS A O 1
ATOM 1609 N N . LEU A 1 203 ? -10.867 22.188 2.293 1 77.62 203 LEU A N 1
ATOM 1610 C CA . LEU A 1 203 ? -10.609 20.812 2.746 1 77.62 203 LEU A CA 1
ATOM 1611 C C . LEU A 1 203 ? -10 19.984 1.625 1 77.62 203 LEU A C 1
ATOM 1613 O O . LEU A 1 203 ? -10.57 19.891 0.535 1 77.62 203 LEU A O 1
ATOM 1617 N N . ALA A 1 204 ? -8.836 19.406 1.92 1 79.44 204 ALA A N 1
ATOM 1618 C CA . ALA A 1 204 ? -8.109 18.625 0.919 1 79.44 204 ALA A CA 1
ATOM 1619 C C . ALA A 1 204 ? -8.234 17.141 1.191 1 79.44 204 ALA A C 1
ATOM 1621 O O . ALA A 1 204 ? -8.125 16.312 0.274 1 79.44 204 ALA A O 1
ATOM 1622 N N . ARG A 1 205 ? -8.484 16.844 2.463 1 84.38 205 ARG A N 1
ATOM 1623 C CA . ARG A 1 205 ? -8.641 15.445 2.828 1 84.38 205 ARG A CA 1
ATOM 1624 C C . ARG A 1 205 ? -9.539 15.289 4.051 1 84.38 205 ARG A C 1
ATOM 1626 O O . ARG A 1 205 ? -9.461 16.094 4.988 1 84.38 205 ARG A O 1
ATOM 1633 N N . ALA A 1 206 ? -10.32 14.305 3.945 1 84.5 206 ALA A N 1
ATOM 1634 C CA . ALA A 1 206 ? -11.109 13.867 5.094 1 84.5 206 ALA A CA 1
ATOM 1635 C C . ALA A 1 206 ? -10.695 12.461 5.539 1 84.5 206 ALA A C 1
ATOM 1637 O O . ALA A 1 206 ? -10.289 11.641 4.715 1 84.5 206 ALA A O 1
ATOM 1638 N N . CYS A 1 207 ? -10.656 12.266 6.773 1 86.5 207 CYS A N 1
ATOM 1639 C CA . CYS A 1 207 ? -10.297 10.969 7.324 1 86.5 207 CYS A CA 1
ATOM 1640 C C . CYS A 1 207 ? -11.523 10.25 7.883 1 86.5 207 CYS A C 1
ATOM 1642 O O . CYS A 1 207 ? -12.281 10.828 8.664 1 86.5 207 CYS A O 1
ATOM 1644 N N . TRP A 1 208 ? -11.688 9.047 7.395 1 79.38 208 TRP A N 1
ATOM 1645 C CA . TRP A 1 208 ? -12.812 8.227 7.832 1 79.38 208 TRP A CA 1
ATOM 1646 C C . TRP A 1 208 ? -12.609 7.734 9.258 1 79.38 208 TRP A C 1
ATOM 1648 O O . TRP A 1 208 ? -11.516 7.285 9.617 1 79.38 208 TRP A O 1
ATOM 1658 N N . VAL A 1 209 ? -13.617 7.949 10.094 1 62.94 209 VAL A N 1
ATOM 1659 C CA . VAL A 1 209 ? -13.602 7.5 11.484 1 62.94 209 VAL A CA 1
ATOM 1660 C C . VAL A 1 209 ? -14.133 6.07 11.578 1 62.94 209 VAL A C 1
ATOM 1662 O O . VAL A 1 209 ? -15.289 5.812 11.234 1 62.94 209 VAL A O 1
ATOM 1665 N N . CYS A 1 210 ? -13.164 5.137 11.727 1 58.66 210 CYS A N 1
ATOM 1666 C CA . CYS A 1 210 ? -13.68 3.783 11.914 1 58.66 210 CYS A CA 1
ATOM 1667 C C . CYS A 1 210 ? -14.648 3.73 13.086 1 58.66 210 CYS A C 1
ATOM 1669 O O . CYS A 1 210 ? -14.375 4.285 14.156 1 58.66 210 CYS A O 1
ATOM 1671 N N . PRO A 1 211 ? -15.852 3.4 12.805 1 49.66 211 PRO A N 1
ATOM 1672 C CA . PRO A 1 211 ? -16.797 3.34 13.914 1 49.66 211 PRO A CA 1
ATOM 1673 C C . PRO A 1 211 ? -16.234 2.629 15.141 1 49.66 211 PRO A C 1
ATOM 1675 O O . PRO A 1 211 ? -16.641 2.92 16.266 1 49.66 211 PRO A O 1
ATOM 1678 N N . LYS A 1 212 ? -15.531 1.57 14.961 1 43.75 212 LYS A N 1
ATOM 1679 C CA . LYS A 1 212 ? -15.086 0.877 16.172 1 43.75 212 LYS A CA 1
ATOM 1680 C C . LYS A 1 212 ? -14.055 1.703 16.922 1 43.75 212 LYS A C 1
ATOM 1682 O O . LYS A 1 212 ? -13.555 1.28 17.969 1 43.75 212 LYS A O 1
ATOM 1687 N N . HIS A 1 213 ? -13.484 2.627 16.375 1 40.06 213 HIS A N 1
ATOM 1688 C CA . HIS A 1 213 ? -12.57 3.459 17.141 1 40.06 213 HIS A CA 1
ATOM 1689 C C . HIS A 1 213 ? -13.328 4.508 17.953 1 40.06 213 HIS A C 1
ATOM 1691 O O . HIS A 1 213 ? -12.727 5.457 18.469 1 40.06 213 HIS A O 1
ATOM 1697 N N . TYR A 1 214 ? -14.555 4.453 18.016 1 33.66 214 TYR A N 1
ATOM 1698 C CA . TYR A 1 214 ? -15.141 5.176 19.141 1 33.66 214 TYR A CA 1
ATOM 1699 C C . TYR A 1 214 ? -14.969 4.402 20.438 1 33.66 214 TYR A C 1
ATOM 1701 O O . TYR A 1 214 ? -14.977 3.17 20.438 1 33.66 214 TYR A O 1
ATOM 1709 N N . MET B 1 1 ? -15.125 -22.078 4.68 1 63.09 1 MET B N 1
ATOM 1710 C CA . MET B 1 1 ? -14.547 -21.188 5.691 1 63.09 1 MET B CA 1
ATOM 1711 C C . MET B 1 1 ? -13.078 -20.891 5.387 1 63.09 1 MET B C 1
ATOM 1713 O O . MET B 1 1 ? -12.352 -21.766 4.922 1 63.09 1 MET B O 1
ATOM 1717 N N . TRP B 1 2 ? -12.703 -19.609 5.438 1 81.12 2 TRP B N 1
ATOM 1718 C CA . TRP B 1 2 ? -11.32 -19.219 5.191 1 81.12 2 TRP B CA 1
ATOM 1719 C C . TRP B 1 2 ? -10.406 -19.703 6.305 1 81.12 2 TRP B C 1
ATOM 1721 O O . TRP B 1 2 ? -10.742 -19.609 7.488 1 81.12 2 TRP B O 1
ATOM 1731 N N . HIS B 1 3 ? -9.375 -20.422 5.906 1 89.31 3 HIS B N 1
ATOM 1732 C CA . HIS B 1 3 ? -8.375 -20.922 6.844 1 89.31 3 HIS B CA 1
ATOM 1733 C C . HIS B 1 3 ? -7.055 -20.172 6.699 1 89.31 3 HIS B C 1
ATOM 1735 O O . HIS B 1 3 ? -6.527 -20.047 5.594 1 89.31 3 HIS B O 1
ATOM 1741 N N . ILE B 1 4 ? -6.48 -19.781 7.859 1 94.56 4 ILE B N 1
ATOM 1742 C CA . ILE B 1 4 ? -5.285 -18.953 7.875 1 94.56 4 ILE B CA 1
ATOM 1743 C C . ILE B 1 4 ? -4.109 -19.719 7.27 1 94.56 4 ILE B C 1
ATOM 1745 O O . ILE B 1 4 ? -3.203 -19.109 6.688 1 94.56 4 ILE B O 1
ATOM 1749 N N . ASP B 1 5 ? -4.148 -21.031 7.336 1 96.31 5 ASP B N 1
ATOM 1750 C CA . ASP B 1 5 ? -3.041 -21.859 6.867 1 96.31 5 ASP B CA 1
ATOM 1751 C C . ASP B 1 5 ? -3.014 -21.922 5.344 1 96.31 5 ASP B C 1
ATOM 1753 O O . ASP B 1 5 ? -2.025 -22.359 4.754 1 96.31 5 ASP B O 1
ATOM 1757 N N . VAL B 1 6 ? -4.145 -21.547 4.707 1 97 6 VAL B N 1
ATOM 1758 C CA . VAL B 1 6 ? -4.086 -21.453 3.252 1 97 6 VAL B CA 1
ATOM 1759 C C . VAL B 1 6 ? -2.928 -20.531 2.848 1 97 6 VAL B C 1
ATOM 1761 O O . VAL B 1 6 ? -2.199 -20.844 1.896 1 97 6 VAL B O 1
ATOM 1764 N N . PHE B 1 7 ? -2.705 -19.516 3.594 1 98 7 PHE B N 1
ATOM 1765 C CA . PHE B 1 7 ? -1.595 -18.609 3.332 1 98 7 PHE B CA 1
ATOM 1766 C C . PHE B 1 7 ? -0.371 -19 4.152 1 98 7 PHE B C 1
ATOM 1768 O O . PHE B 1 7 ? 0.723 -19.156 3.604 1 98 7 PHE B O 1
ATOM 1775 N N . ASN B 1 8 ? -0.502 -19.25 5.441 1 98.25 8 ASN B N 1
ATOM 1776 C CA . ASN B 1 8 ? 0.624 -19.359 6.359 1 98.25 8 ASN B CA 1
ATOM 1777 C C . ASN B 1 8 ? 1.435 -20.625 6.098 1 98.25 8 ASN B C 1
ATOM 1779 O O . ASN B 1 8 ? 2.566 -20.75 6.57 1 98.25 8 ASN B O 1
ATOM 1783 N N . SER B 1 9 ? 0.892 -21.531 5.41 1 97.94 9 SER B N 1
ATOM 1784 C CA . SER B 1 9 ? 1.648 -22.75 5.145 1 97.94 9 SER B CA 1
ATOM 1785 C C . SER B 1 9 ? 2.432 -22.641 3.842 1 97.94 9 SER B C 1
ATOM 1787 O O . SER B 1 9 ? 3.129 -23.578 3.451 1 97.94 9 SER B O 1
ATOM 1789 N N . LEU B 1 10 ? 2.336 -21.531 3.143 1 97.69 10 LEU B N 1
ATOM 1790 C CA . LEU B 1 10 ? 3.176 -21.297 1.973 1 97.69 10 LEU B CA 1
ATOM 1791 C C . LEU B 1 10 ? 4.652 -21.312 2.354 1 97.69 10 LEU B C 1
ATOM 1793 O O . LEU B 1 10 ? 5.02 -20.891 3.453 1 97.69 10 LEU B O 1
ATOM 1797 N N . SER B 1 11 ? 5.441 -21.766 1.443 1 96 11 SER B N 1
ATOM 1798 C CA . SER B 1 11 ? 6.883 -21.797 1.655 1 96 11 SER B CA 1
ATOM 1799 C C . SER B 1 11 ? 7.512 -20.422 1.402 1 96 11 SER B C 1
ATOM 1801 O O . SER B 1 11 ? 6.84 -19.5 0.926 1 96 11 SER B O 1
ATOM 1803 N N . THR B 1 12 ? 8.805 -20.297 1.759 1 94.38 12 THR B N 1
ATOM 1804 C CA . THR B 1 12 ? 9.562 -19.109 1.385 1 94.38 12 THR B CA 1
ATOM 1805 C C . THR B 1 12 ? 9.852 -19.094 -0.113 1 94.38 12 THR B C 1
ATOM 1807 O O . THR B 1 12 ? 9.742 -20.125 -0.778 1 94.38 12 THR B O 1
ATOM 1810 N N . LEU B 1 13 ? 10.203 -17.969 -0.615 1 94.19 13 LEU B N 1
ATOM 1811 C CA . LEU B 1 13 ? 10.547 -17.812 -2.023 1 94.19 13 LEU B CA 1
ATOM 1812 C C . LEU B 1 13 ? 11.664 -18.781 -2.414 1 94.19 13 LEU B C 1
ATOM 1814 O O . LEU B 1 13 ? 11.562 -19.469 -3.422 1 94.19 13 LEU B O 1
ATOM 1818 N N . SER B 1 14 ? 12.711 -18.797 -1.619 1 91.5 14 SER B N 1
ATOM 1819 C CA . SER B 1 14 ? 13.875 -19.625 -1.905 1 91.5 14 SER B CA 1
ATOM 1820 C C . SER B 1 14 ? 13.5 -21.109 -1.923 1 91.5 14 SER B C 1
ATOM 1822 O O . SER B 1 14 ? 13.898 -21.844 -2.832 1 91.5 14 SER B O 1
ATOM 1824 N N . GLU B 1 15 ? 12.758 -21.547 -0.955 1 94.5 15 GLU B N 1
ATOM 1825 C CA . GLU B 1 15 ? 12.336 -22.938 -0.877 1 94.5 15 GLU B CA 1
ATOM 1826 C C . GLU B 1 15 ? 11.477 -23.312 -2.076 1 94.5 15 GLU B C 1
ATOM 1828 O O . GLU B 1 15 ? 11.656 -24.391 -2.664 1 94.5 15 GLU B O 1
ATOM 1833 N N . SER B 1 16 ? 10.578 -22.469 -2.428 1 96.19 16 SER B N 1
ATOM 1834 C CA . SER B 1 16 ? 9.688 -22.75 -3.545 1 96.19 16 SER B CA 1
ATOM 1835 C C . SER B 1 16 ? 10.453 -22.828 -4.859 1 96.19 16 SER B C 1
ATOM 1837 O O . SER B 1 16 ? 10.18 -23.703 -5.688 1 96.19 16 SER B O 1
ATOM 1839 N N . ASN B 1 17 ? 11.336 -21.891 -5.016 1 92.5 17 ASN B N 1
ATOM 1840 C CA . ASN B 1 17 ? 12.141 -21.922 -6.23 1 92.5 17 ASN B CA 1
ATOM 1841 C C . ASN B 1 17 ? 12.977 -23.188 -6.332 1 92.5 17 ASN B C 1
ATOM 1843 O O . ASN B 1 17 ? 13.102 -23.766 -7.41 1 92.5 17 ASN B O 1
ATOM 1847 N N . LYS B 1 18 ? 13.555 -23.531 -5.273 1 94.69 18 LYS B N 1
ATOM 1848 C CA . LYS B 1 18 ? 14.336 -24.766 -5.238 1 94.69 18 LYS B CA 1
ATOM 1849 C C . LYS B 1 18 ? 13.469 -25.969 -5.598 1 94.69 18 LYS B C 1
ATOM 1851 O O . LYS B 1 18 ? 13.852 -26.797 -6.426 1 94.69 18 LYS B O 1
ATOM 1856 N N . LEU B 1 19 ? 12.328 -26.078 -4.988 1 97.06 19 LEU B N 1
ATOM 1857 C CA . LEU B 1 19 ? 11.406 -27.172 -5.25 1 97.06 19 LEU B CA 1
ATOM 1858 C C . LEU B 1 19 ? 10.992 -27.188 -6.719 1 97.06 19 LEU B C 1
ATOM 1860 O O . LEU B 1 19 ? 10.977 -28.25 -7.348 1 97.06 19 LEU B O 1
ATOM 1864 N N . LEU B 1 20 ? 10.625 -26.031 -7.199 1 96.38 20 LEU B N 1
ATOM 1865 C CA . LEU B 1 20 ? 10.219 -25.953 -8.594 1 96.38 20 LEU B CA 1
ATOM 1866 C C . LEU B 1 20 ? 11.328 -26.453 -9.516 1 96.38 20 LEU B C 1
ATOM 1868 O O . LEU B 1 20 ? 11.078 -27.281 -10.398 1 96.38 20 LEU B O 1
ATOM 1872 N N . SER B 1 21 ? 12.5 -25.969 -9.305 1 94.44 21 SER B N 1
ATOM 1873 C CA . SER B 1 21 ? 13.641 -26.344 -10.133 1 94.44 21 SER B CA 1
ATOM 1874 C C . SER B 1 21 ? 13.883 -27.859 -10.094 1 94.44 21 SER B C 1
ATOM 1876 O O . SER B 1 21 ? 14.062 -28.484 -11.133 1 94.44 21 SER B O 1
ATOM 1878 N N . GLU B 1 22 ? 13.898 -28.359 -8.953 1 97.06 22 GLU B N 1
ATOM 1879 C CA . GLU B 1 22 ? 14.133 -29.797 -8.766 1 97.06 22 GLU B CA 1
ATOM 1880 C C . GLU B 1 22 ? 13.062 -30.625 -9.453 1 97.06 22 GLU B C 1
ATOM 1882 O O . GLU B 1 22 ? 13.367 -31.625 -10.102 1 97.06 22 GLU B O 1
ATOM 1887 N N . ARG B 1 23 ? 11.922 -30.234 -9.367 1 97.38 23 ARG B N 1
ATOM 1888 C CA . ARG B 1 23 ? 10.82 -31.047 -9.883 1 97.38 23 ARG B CA 1
ATOM 1889 C C . ARG B 1 23 ? 10.688 -30.875 -11.391 1 97.38 23 ARG B C 1
ATOM 1891 O O . ARG B 1 23 ? 10.328 -31.828 -12.094 1 97.38 23 ARG B O 1
ATOM 1898 N N . LEU B 1 24 ? 10.945 -29.703 -11.852 1 95.62 24 LEU B N 1
ATOM 1899 C CA . LEU B 1 24 ? 10.992 -29.531 -13.305 1 95.62 24 LEU B CA 1
ATOM 1900 C C . LEU B 1 24 ? 12.086 -30.391 -13.914 1 95.62 24 LEU B C 1
ATOM 1902 O O . LEU B 1 24 ? 11.891 -30.969 -14.984 1 95.62 24 LEU B O 1
ATOM 1906 N N . ALA B 1 25 ? 13.172 -30.453 -13.25 1 95.44 25 ALA B N 1
ATOM 1907 C CA . ALA B 1 25 ? 14.281 -31.266 -13.742 1 95.44 25 ALA B CA 1
ATOM 1908 C C . ALA B 1 25 ? 13.859 -32.719 -13.898 1 95.44 25 ALA B C 1
ATOM 1910 O O . ALA B 1 25 ? 14.305 -33.406 -14.828 1 95.44 25 ALA B O 1
ATOM 1911 N N . LYS B 1 26 ? 13.023 -33.156 -13.094 1 96.62 26 LYS B N 1
ATOM 1912 C CA . LYS B 1 26 ? 12.57 -34.531 -13.109 1 96.62 26 LYS B CA 1
ATOM 1913 C C . LYS B 1 26 ? 11.57 -34.781 -14.234 1 96.62 26 LYS B C 1
ATOM 1915 O O . LYS B 1 26 ? 11.305 -35.938 -14.602 1 96.62 26 LYS B O 1
ATOM 1920 N N . LEU B 1 27 ? 11.016 -33.719 -14.789 1 95.31 27 LEU B N 1
ATOM 1921 C CA . LEU B 1 27 ? 9.984 -33.844 -15.812 1 95.31 27 LEU B CA 1
ATOM 1922 C C . LEU B 1 27 ? 10.609 -34.031 -17.188 1 95.31 27 LEU B C 1
ATOM 1924 O O . LEU B 1 27 ? 9.906 -34.344 -18.156 1 95.31 27 LEU B O 1
ATOM 1928 N N . GLY B 1 28 ? 11.891 -33.812 -17.375 1 93.25 28 GLY B N 1
ATOM 1929 C CA . GLY B 1 28 ? 12.562 -33.969 -18.656 1 93.25 28 GLY B CA 1
ATOM 1930 C C . GLY B 1 28 ? 12.008 -33.062 -19.734 1 93.25 28 GLY B C 1
ATOM 1931 O O . GLY B 1 28 ? 11.945 -31.844 -19.578 1 93.25 28 GLY B O 1
ATOM 1932 N N . ASP B 1 29 ? 11.438 -33.688 -20.766 1 90.38 29 ASP B N 1
ATOM 1933 C CA . ASP B 1 29 ? 10.961 -32.969 -21.938 1 90.38 29 ASP B CA 1
ATOM 1934 C C . ASP B 1 29 ? 9.727 -32.125 -21.609 1 90.38 29 ASP B C 1
ATOM 1936 O O . ASP B 1 29 ? 9.375 -31.234 -22.359 1 90.38 29 ASP B O 1
ATOM 1940 N N . ARG B 1 30 ? 9.102 -32.406 -20.5 1 90.81 30 ARG B N 1
ATOM 1941 C CA . ARG B 1 30 ? 7.887 -31.719 -20.109 1 90.81 30 ARG B CA 1
ATOM 1942 C C . ARG B 1 30 ? 8.203 -30.516 -19.219 1 90.81 30 ARG B C 1
ATOM 1944 O O . ARG B 1 30 ? 7.297 -29.828 -18.75 1 90.81 30 ARG B O 1
ATOM 1951 N N . ALA B 1 31 ? 9.492 -30.203 -19.062 1 90.81 31 ALA B N 1
ATOM 1952 C CA . ALA B 1 31 ? 9.938 -29.188 -18.125 1 90.81 31 ALA B CA 1
ATOM 1953 C C . ALA B 1 31 ? 9.586 -27.797 -18.625 1 90.81 31 ALA B C 1
ATOM 1955 O O . ALA B 1 31 ? 9.555 -26.828 -17.859 1 90.81 31 ALA B O 1
ATOM 1956 N N . ASP B 1 32 ? 9.336 -27.656 -19.859 1 87.25 32 ASP B N 1
ATOM 1957 C CA . ASP B 1 32 ? 9.039 -26.344 -20.406 1 87.25 32 ASP B CA 1
ATOM 1958 C C . ASP B 1 32 ? 7.57 -25.984 -20.188 1 87.25 32 ASP B C 1
ATOM 1960 O O . ASP B 1 32 ? 7.137 -24.891 -20.562 1 87.25 32 ASP B O 1
ATOM 1964 N N . LEU B 1 33 ? 6.809 -26.906 -19.672 1 89.25 33 LEU B N 1
ATOM 1965 C CA . LEU B 1 33 ? 5.422 -26.703 -19.281 1 89.25 33 LEU B CA 1
ATOM 1966 C C . LEU B 1 33 ? 4.57 -26.281 -20.484 1 89.25 33 LEU B C 1
ATOM 1968 O O . LEU B 1 33 ? 3.645 -25.484 -20.344 1 89.25 33 LEU B O 1
ATOM 1972 N N . ALA B 1 34 ? 4.895 -26.781 -21.641 1 88.75 34 ALA B N 1
ATOM 1973 C CA . ALA B 1 34 ? 4.137 -26.516 -22.859 1 88.75 34 ALA B CA 1
ATOM 1974 C C . ALA B 1 34 ? 2.695 -27 -22.734 1 88.75 34 ALA B C 1
ATOM 1976 O O . ALA B 1 34 ? 1.777 -26.375 -23.266 1 88.75 34 ALA B O 1
ATOM 1977 N N . GLU B 1 35 ? 2.564 -28.047 -22.047 1 92.5 35 GLU B N 1
ATOM 1978 C CA . GLU B 1 35 ? 1.223 -28.578 -21.828 1 92.5 35 GLU B CA 1
ATOM 1979 C C . GLU B 1 35 ? 0.356 -27.594 -21.062 1 92.5 35 GLU B C 1
ATOM 1981 O O . GLU B 1 35 ? -0.848 -27.484 -21.312 1 92.5 35 GLU B O 1
ATOM 1986 N N . LEU B 1 36 ? 0.917 -26.938 -20.141 1 93.06 36 LEU B N 1
ATOM 1987 C CA . LEU B 1 36 ? 0.183 -25.906 -19.391 1 93.06 36 LEU B CA 1
ATOM 1988 C C . LEU B 1 36 ? -0.222 -24.766 -20.312 1 93.06 36 LEU B C 1
ATOM 1990 O O . LEU B 1 36 ? -1.354 -24.281 -20.25 1 93.06 36 LEU B O 1
ATOM 1994 N N . ARG B 1 37 ? 0.664 -24.359 -21.094 1 92.19 37 ARG B N 1
ATOM 1995 C CA . ARG B 1 37 ? 0.334 -23.344 -22.078 1 92.19 37 ARG B CA 1
ATOM 1996 C C . ARG B 1 37 ? -0.879 -23.75 -22.906 1 92.19 37 ARG B C 1
ATOM 1998 O O . ARG B 1 37 ? -1.801 -22.969 -23.109 1 92.19 37 ARG B O 1
ATOM 2005 N N . ASP B 1 38 ? -0.812 -24.984 -23.359 1 93.69 38 ASP B N 1
ATOM 2006 C CA . ASP B 1 38 ? -1.906 -25.5 -24.172 1 93.69 38 ASP B CA 1
ATOM 2007 C C . ASP B 1 38 ? -3.227 -25.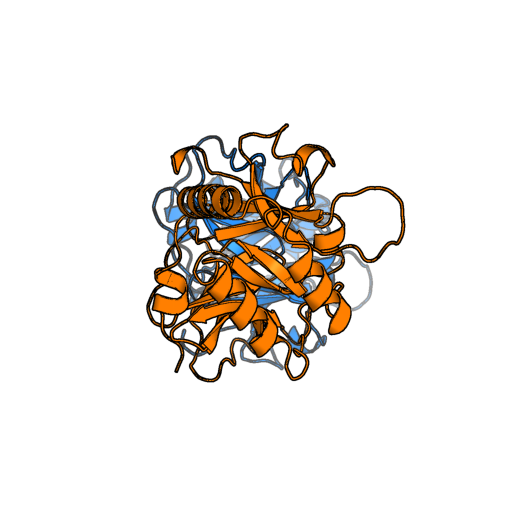469 -23.406 1 93.69 38 ASP B C 1
ATOM 2009 O O . ASP B 1 38 ? -4.273 -25.156 -23.969 1 93.69 38 ASP B O 1
ATOM 2013 N N . ILE B 1 39 ? -3.188 -25.812 -22.188 1 96.19 39 ILE B N 1
ATOM 2014 C CA . ILE B 1 39 ? -4.383 -25.781 -21.359 1 96.19 39 ILE B CA 1
ATOM 2015 C C . ILE B 1 39 ? -4.902 -24.344 -21.266 1 96.19 39 ILE B C 1
ATOM 2017 O O . ILE B 1 39 ? -6.09 -24.094 -21.484 1 96.19 39 ILE B O 1
ATOM 2021 N N . PHE B 1 40 ? -4.066 -23.375 -20.922 1 96 40 PHE B N 1
ATOM 2022 C CA . PHE B 1 40 ? -4.461 -21.984 -20.797 1 96 40 PHE B CA 1
ATOM 2023 C C . PHE B 1 40 ? -5.027 -21.453 -22.109 1 96 40 PHE B C 1
ATOM 2025 O O . PHE B 1 40 ? -6.035 -20.75 -22.125 1 96 40 PHE B O 1
ATOM 2032 N N . GLN B 1 41 ? -4.426 -21.812 -23.203 1 94.12 41 GLN B N 1
ATOM 2033 C CA . GLN B 1 41 ? -4.891 -21.406 -24.516 1 94.12 41 GLN B CA 1
ATOM 2034 C C . GLN B 1 41 ? -6.258 -22.016 -24.828 1 94.12 41 GLN B C 1
ATOM 2036 O O . GLN B 1 41 ? -7.145 -21.312 -25.344 1 94.12 41 GLN B O 1
ATOM 2041 N N . HIS B 1 42 ? -6.31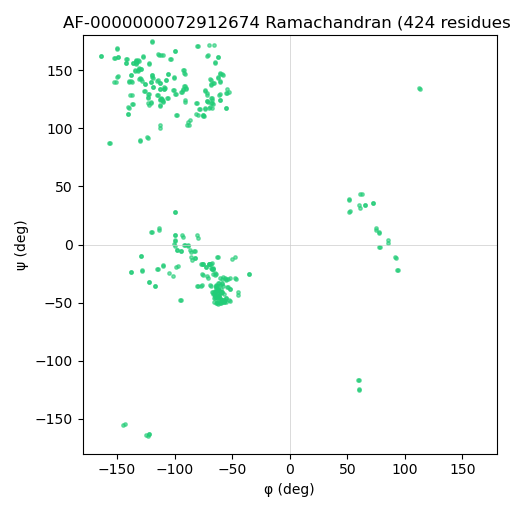6 -23.281 -24.609 1 96 42 HIS B N 1
ATOM 2042 C CA . HIS B 1 42 ? -7.566 -23.984 -24.891 1 96 42 HIS B CA 1
ATOM 2043 C C . HIS B 1 42 ? -8.742 -23.297 -24.203 1 96 42 HIS B C 1
ATOM 2045 O O . HIS B 1 42 ? -9.82 -23.172 -24.797 1 96 42 HIS B O 1
ATOM 2051 N N . PHE B 1 43 ? -8.562 -22.797 -23 1 97.31 43 PHE B N 1
ATOM 2052 C CA . PHE B 1 43 ? -9.648 -22.219 -22.219 1 97.31 43 PHE B CA 1
ATOM 2053 C C . PHE B 1 43 ? -9.711 -20.703 -22.422 1 97.31 43 PHE B C 1
ATOM 2055 O O . PHE B 1 43 ? -10.578 -20.031 -21.859 1 97.31 43 PHE B O 1
ATOM 2062 N N . GLY B 1 44 ? -8.766 -20.141 -23.141 1 94.62 44 GLY B N 1
ATOM 2063 C CA . GLY B 1 44 ? -8.781 -18.734 -23.5 1 94.62 44 GLY B CA 1
ATOM 2064 C C . GLY B 1 44 ? -8.477 -17.812 -22.328 1 94.62 44 GLY B C 1
ATOM 2065 O O . GLY B 1 44 ? -9.055 -16.734 -22.219 1 94.62 44 GLY B O 1
ATOM 2066 N N . VAL B 1 45 ? -7.578 -18.234 -21.406 1 95.25 45 VAL B N 1
ATOM 2067 C CA . VAL B 1 45 ? -7.363 -17.438 -20.203 1 95.25 45 VAL B CA 1
ATOM 2068 C C . VAL B 1 45 ? -5.949 -16.859 -20.203 1 95.25 45 VAL B C 1
ATOM 2070 O O . VAL B 1 45 ? -5.496 -16.297 -19.203 1 95.25 45 VAL B O 1
ATOM 2073 N N . THR B 1 46 ? -5.195 -16.891 -21.312 1 92.12 46 THR B N 1
ATOM 2074 C CA . THR B 1 46 ? -3.777 -16.547 -21.375 1 92.12 46 THR B CA 1
ATOM 2075 C C . THR B 1 46 ? -3.564 -15.062 -21.094 1 92.12 46 THR B C 1
ATOM 2077 O O . THR B 1 46 ? -2.482 -14.656 -20.656 1 92.12 46 THR B O 1
ATOM 2080 N N . ASP B 1 47 ? -4.625 -14.242 -21.25 1 90.25 47 ASP B N 1
ATOM 2081 C CA . ASP B 1 47 ? -4.457 -12.805 -21.047 1 90.25 47 ASP B CA 1
ATOM 2082 C C . ASP B 1 47 ? -4.902 -12.383 -19.656 1 90.25 47 ASP B C 1
ATOM 2084 O O . ASP B 1 47 ? -4.719 -11.227 -19.266 1 90.25 47 ASP B O 1
ATOM 2088 N N . THR B 1 48 ? -5.438 -13.312 -18.922 1 94.81 48 THR B N 1
ATOM 2089 C CA . THR B 1 48 ? -6.043 -12.875 -17.656 1 94.81 48 THR B CA 1
ATOM 2090 C C . THR B 1 48 ? -5.523 -13.703 -16.484 1 94.81 48 THR B C 1
ATOM 2092 O O . THR B 1 48 ? -5.648 -13.305 -15.336 1 94.81 48 THR B O 1
ATOM 2095 N N . VAL B 1 49 ? -5.012 -14.906 -16.812 1 96.31 49 VAL B N 1
ATOM 2096 C CA . VAL B 1 49 ? -4.539 -15.797 -15.766 1 96.31 49 VAL B CA 1
ATOM 2097 C C . VAL B 1 49 ? -3.102 -16.219 -16.047 1 96.31 49 VAL B C 1
ATOM 2099 O O . VAL B 1 49 ? -2.764 -16.562 -17.188 1 96.31 49 VAL B O 1
ATOM 2102 N N . GLY B 1 50 ? -2.262 -16.125 -15.055 1 95.5 50 GLY B N 1
ATOM 2103 C CA . GLY B 1 50 ? -0.889 -16.594 -15.125 1 95.5 50 GLY B CA 1
ATOM 2104 C C . GLY B 1 50 ? -0.576 -17.672 -14.102 1 95.5 50 GLY B C 1
ATOM 2105 O O . GLY B 1 50 ? -1.439 -18.047 -13.305 1 95.5 50 GLY B O 1
ATOM 2106 N N . LEU B 1 51 ? 0.653 -18.156 -14.258 1 96.06 51 LEU B N 1
ATOM 2107 C CA . LEU B 1 51 ? 1.182 -19.109 -13.289 1 96.06 51 LEU B CA 1
ATOM 2108 C C . LEU B 1 51 ? 1.935 -18.391 -12.18 1 96.06 51 LEU B C 1
ATOM 2110 O O . LEU B 1 51 ? 2.705 -17.469 -12.438 1 96.06 51 LEU B O 1
ATOM 2114 N N . ALA B 1 52 ? 1.674 -18.844 -10.961 1 97.25 52 ALA B N 1
ATOM 2115 C CA . ALA B 1 52 ? 2.301 -18.188 -9.812 1 97.25 52 ALA B CA 1
ATOM 2116 C C . ALA B 1 52 ? 3.109 -19.188 -8.992 1 97.25 52 ALA B C 1
ATOM 2118 O O . ALA B 1 52 ? 2.615 -20.281 -8.656 1 97.25 52 ALA B O 1
ATOM 2119 N N . LEU B 1 53 ? 4.344 -18.828 -8.711 1 97.31 53 LEU B N 1
ATOM 2120 C CA . LEU B 1 53 ? 5.105 -19.547 -7.711 1 97.31 53 LEU B CA 1
ATOM 2121 C C . LEU B 1 53 ? 4.516 -19.344 -6.32 1 97.31 53 LEU B C 1
ATOM 2123 O O . LEU B 1 53 ? 4.383 -18.203 -5.863 1 97.31 53 LEU B O 1
ATOM 2127 N N . LEU B 1 54 ? 4.137 -20.391 -5.672 1 98.44 54 LEU B N 1
ATOM 2128 C CA . LEU B 1 54 ? 3.541 -20.297 -4.344 1 98.44 54 LEU B CA 1
ATOM 2129 C C . LEU B 1 54 ? 4.598 -19.953 -3.299 1 98.44 54 LEU B C 1
ATOM 2131 O O . LEU B 1 54 ? 5.555 -20.703 -3.107 1 98.44 54 LEU B O 1
ATOM 2135 N N . HIS B 1 55 ? 4.465 -18.781 -2.648 1 97.5 55 HIS B N 1
ATOM 2136 C CA . HIS B 1 55 ? 5.414 -18.375 -1.614 1 97.5 55 HIS B CA 1
ATOM 2137 C C . HIS B 1 55 ? 4.855 -17.25 -0.764 1 97.5 55 HIS B C 1
ATOM 2139 O O . HIS B 1 55 ? 3.854 -16.625 -1.129 1 97.5 55 HIS B O 1
ATOM 2145 N N . LYS B 1 56 ? 5.438 -17.062 0.368 1 96.69 56 LYS B N 1
ATOM 2146 C CA . LYS B 1 56 ? 5.09 -15.938 1.227 1 96.69 56 LYS B CA 1
ATOM 2147 C C . LYS B 1 56 ? 6.344 -15.234 1.746 1 96.69 56 LYS B C 1
ATOM 2149 O O . LYS B 1 56 ? 7.414 -15.844 1.816 1 96.69 56 LYS B O 1
ATOM 2154 N N . HIS B 1 57 ? 6.141 -13.977 2.125 1 94.19 57 HIS B N 1
ATOM 2155 C CA . HIS B 1 57 ? 7.219 -13.18 2.697 1 94.19 57 HIS B CA 1
ATOM 2156 C C . HIS B 1 57 ? 6.984 -12.914 4.18 1 94.19 57 HIS B C 1
ATOM 2158 O O . HIS B 1 57 ? 7.902 -12.523 4.902 1 94.19 57 HIS B O 1
ATOM 2164 N N . PHE B 1 58 ? 5.84 -13.062 4.645 1 95.31 58 PHE B N 1
ATOM 2165 C CA . PHE B 1 58 ? 5.426 -12.883 6.031 1 95.31 58 PHE B CA 1
ATOM 2166 C C . PHE B 1 58 ? 4.262 -13.805 6.375 1 95.31 58 PHE B C 1
ATOM 2168 O O . PHE B 1 58 ? 3.711 -14.469 5.496 1 95.31 58 PHE B O 1
ATOM 2175 N N . SER B 1 59 ? 3.988 -13.859 7.637 1 97.31 59 SER B N 1
ATOM 2176 C CA . SER B 1 59 ? 2.795 -14.578 8.078 1 97.31 59 SER B CA 1
ATOM 2177 C C . SER B 1 59 ? 1.68 -13.617 8.461 1 97.31 59 SER B C 1
ATOM 2179 O O . SER B 1 59 ? 1.915 -12.414 8.609 1 97.31 59 SER B O 1
ATOM 2181 N N . ILE B 1 60 ? 0.518 -14.125 8.453 1 97.31 60 ILE B N 1
ATOM 2182 C CA . ILE B 1 60 ? -0.617 -13.297 8.844 1 97.31 60 ILE B CA 1
ATOM 2183 C C . ILE B 1 60 ? -1.218 -13.828 10.148 1 97.31 60 ILE B C 1
ATOM 2185 O O . ILE B 1 60 ? -0.925 -14.953 10.555 1 97.31 60 ILE B O 1
ATOM 2189 N N . GLU B 1 61 ? -2.023 -12.977 10.812 1 96.19 61 GLU B N 1
ATOM 2190 C CA . GLU B 1 61 ? -2.705 -13.328 12.055 1 96.19 61 GLU B CA 1
ATOM 2191 C C . GLU B 1 61 ? -4.156 -13.719 11.797 1 96.19 61 GLU B C 1
ATOM 2193 O O . GLU B 1 61 ? -4.676 -13.508 10.695 1 96.19 61 GLU B O 1
ATOM 2198 N N . GLU B 1 62 ? -4.742 -14.32 12.844 1 94.31 62 GLU B N 1
ATOM 2199 C CA . GLU B 1 62 ? -6.148 -14.703 12.727 1 94.31 62 GLU B CA 1
ATOM 2200 C C . GLU B 1 62 ? -7.008 -13.5 12.336 1 94.31 62 GLU B C 1
ATOM 2202 O O . GLU B 1 62 ? -6.863 -12.414 12.898 1 94.31 62 GLU B O 1
ATOM 2207 N N . GLY B 1 63 ? -7.844 -13.695 11.32 1 92.62 63 GLY B N 1
ATOM 2208 C CA . GLY B 1 63 ? -8.727 -12.633 10.867 1 92.62 63 GLY B CA 1
ATOM 2209 C C . GLY B 1 63 ? -8.133 -11.789 9.758 1 92.62 63 GLY B C 1
ATOM 2210 O O . GLY B 1 63 ? -8.828 -10.984 9.133 1 92.62 63 GLY B O 1
ATOM 2211 N N . GLU B 1 64 ? -6.848 -11.961 9.516 1 95.56 64 GLU B N 1
ATOM 2212 C CA . GLU B 1 64 ? -6.184 -11.188 8.477 1 95.56 64 GLU B CA 1
ATOM 2213 C C . GLU B 1 64 ? -6.203 -11.922 7.141 1 95.56 64 GLU B C 1
ATOM 2215 O O . GLU B 1 64 ? -6.234 -13.156 7.102 1 95.56 64 GLU B O 1
ATOM 2220 N N . ARG B 1 65 ? -6.215 -11.141 6.105 1 96.06 65 ARG B N 1
ATOM 2221 C CA . ARG B 1 65 ? -5.953 -11.594 4.742 1 96.06 65 ARG B CA 1
ATOM 2222 C C . ARG B 1 65 ? -4.934 -10.695 4.055 1 96.06 65 ARG B C 1
ATOM 2224 O O . ARG B 1 65 ? -4.777 -9.523 4.422 1 96.06 65 ARG B O 1
ATOM 2231 N N . VAL B 1 66 ? -4.246 -11.305 3.154 1 97.12 66 VAL B N 1
ATOM 2232 C CA . VAL B 1 66 ? -3.33 -10.484 2.363 1 97.12 66 VAL B CA 1
ATOM 2233 C C . VAL B 1 66 ? -4.105 -9.734 1.283 1 97.12 66 VAL B C 1
ATOM 2235 O O . VAL B 1 66 ? -4.688 -10.352 0.387 1 97.12 66 VAL B O 1
ATOM 2238 N N . VAL B 1 67 ? -4.098 -8.406 1.37 1 96.69 67 VAL B N 1
ATOM 2239 C CA . VAL B 1 67 ? -4.914 -7.562 0.509 1 96.69 67 VAL B CA 1
ATOM 2240 C C . VAL B 1 67 ? -4.027 -6.574 -0.24 1 96.69 67 VAL B C 1
ATOM 2242 O O . VAL B 1 67 ? -3.197 -5.891 0.366 1 96.69 67 VAL B O 1
ATOM 2245 N N . GLU B 1 68 ? -4.195 -6.602 -1.504 1 96.81 68 GLU B N 1
ATOM 2246 C CA . GLU B 1 68 ? -3.494 -5.641 -2.35 1 96.81 68 GLU B CA 1
ATOM 2247 C C . GLU B 1 68 ? -4.355 -4.41 -2.623 1 96.81 68 GLU B C 1
ATOM 2249 O O . GLU B 1 68 ? -5.539 -4.535 -2.945 1 96.81 68 GLU B O 1
ATOM 2254 N N . PHE B 1 69 ? -3.805 -3.262 -2.439 1 95.75 69 PHE B N 1
ATOM 2255 C CA . PHE B 1 69 ? -4.359 -1.975 -2.844 1 95.75 69 PHE B CA 1
ATOM 2256 C C . PHE B 1 69 ? -3.266 -1.061 -3.387 1 95.75 69 PHE B C 1
ATOM 2258 O O . PHE B 1 69 ? -2.26 -0.822 -2.717 1 95.75 69 PHE B O 1
ATOM 2265 N N . GLY B 1 70 ? -3.359 -0.641 -4.676 1 89.81 70 GLY B N 1
ATOM 2266 C CA . GLY B 1 70 ? -2.34 0.205 -5.273 1 89.81 70 GLY B CA 1
ATOM 2267 C C . GLY B 1 70 ? -0.99 -0.479 -5.391 1 89.81 70 GLY B C 1
ATOM 2268 O O . GLY B 1 70 ? 0.044 0.118 -5.086 1 89.81 70 GLY B O 1
ATOM 2269 N N . HIS B 1 71 ? -0.883 -1.733 -5.617 1 91.06 71 HIS B N 1
ATOM 2270 C CA . HIS B 1 71 ? 0.305 -2.553 -5.832 1 91.06 71 HIS B CA 1
ATOM 2271 C C . HIS B 1 71 ? 1.044 -2.805 -4.52 1 91.06 71 HIS B C 1
ATOM 2273 O O . HIS B 1 71 ? 2.23 -3.139 -4.527 1 91.06 71 HIS B O 1
ATOM 2279 N N . VAL B 1 72 ? 0.375 -2.492 -3.428 1 95.81 72 VAL B N 1
ATOM 2280 C CA . VAL B 1 72 ? 0.883 -2.811 -2.096 1 95.81 72 VAL B CA 1
ATOM 2281 C C . VAL B 1 72 ? 0.019 -3.896 -1.46 1 95.81 72 VAL B C 1
ATOM 2283 O O . VAL B 1 72 ? -1.207 -3.777 -1.416 1 95.81 72 VAL B O 1
ATOM 2286 N N . SER B 1 73 ? 0.631 -4.93 -1.069 1 96.88 73 SER B N 1
ATOM 2287 C CA . SER B 1 73 ? -0.054 -6.035 -0.405 1 96.88 73 SER B CA 1
ATOM 2288 C C . SER B 1 73 ? 0.333 -6.117 1.067 1 96.88 73 SER B C 1
ATOM 2290 O O . SER B 1 73 ? 1.515 -6.234 1.398 1 96.88 73 SER B O 1
ATOM 2292 N N . THR B 1 74 ? -0.61 -6.051 1.919 1 96.88 74 THR B N 1
ATOM 2293 C CA . THR B 1 74 ? -0.42 -6.098 3.365 1 96.88 74 THR B CA 1
ATOM 2294 C C . THR B 1 74 ? -1.527 -6.91 4.031 1 96.88 74 THR B C 1
ATOM 2296 O O . THR B 1 74 ? -2.576 -7.145 3.43 1 96.88 74 THR B O 1
ATOM 2299 N N . PRO B 1 75 ? -1.262 -7.375 5.246 1 96.88 75 PRO B N 1
ATOM 2300 C CA . PRO B 1 75 ? -2.346 -8.039 5.977 1 96.88 75 PRO B CA 1
ATOM 2301 C C . PRO B 1 75 ? -3.416 -7.062 6.457 1 96.88 75 PRO B C 1
ATOM 2303 O O . PRO B 1 75 ? -3.1 -6.074 7.125 1 96.88 75 PRO B O 1
ATOM 2306 N N . TRP B 1 76 ? -4.652 -7.273 6.09 1 95.25 76 TRP B N 1
ATOM 2307 C CA . TRP B 1 76 ? -5.797 -6.504 6.559 1 95.25 76 TRP B CA 1
ATOM 2308 C C . TRP B 1 76 ? -6.715 -7.367 7.418 1 95.25 76 TRP B C 1
ATOM 2310 O O . TRP B 1 76 ? -6.973 -8.531 7.094 1 95.25 76 TRP B O 1
ATOM 2320 N N . PRO B 1 77 ? -7.133 -6.832 8.547 1 93.44 77 PRO B N 1
ATOM 2321 C CA . PRO B 1 77 ? -8.289 -7.496 9.156 1 93.44 77 PRO B CA 1
ATOM 2322 C C . PRO B 1 77 ? -9.523 -7.473 8.25 1 93.44 77 PRO B C 1
ATOM 2324 O O . PRO B 1 77 ? -9.922 -6.41 7.773 1 93.44 77 PRO B O 1
ATOM 2327 N N . VAL B 1 78 ? -10.047 -8.578 7.969 1 91.62 78 VAL B N 1
ATOM 2328 C CA . VAL B 1 78 ? -11.18 -8.688 7.059 1 91.62 78 VAL B CA 1
ATOM 2329 C C . VAL B 1 78 ? -12.352 -9.367 7.77 1 91.62 78 VAL B C 1
ATOM 2331 O O . VAL B 1 78 ? -12.234 -10.508 8.219 1 91.62 78 VAL B O 1
ATOM 2334 N N . PRO B 1 79 ? -13.453 -8.656 7.848 1 86.81 79 PRO B N 1
ATOM 2335 C CA . PRO B 1 79 ? -14.633 -9.312 8.414 1 86.81 79 PRO B CA 1
ATOM 2336 C C . PRO B 1 79 ? -15.094 -10.516 7.598 1 86.81 79 PRO B C 1
ATOM 2338 O O . PRO B 1 79 ? -14.75 -10.633 6.418 1 86.81 79 PRO B O 1
ATOM 2341 N N . PRO B 1 80 ? -15.852 -11.344 8.195 1 80.81 80 PRO B N 1
ATOM 2342 C CA . PRO B 1 80 ? -16.281 -12.586 7.531 1 80.81 80 PRO B CA 1
ATOM 2343 C C . PRO B 1 80 ? -17.047 -12.328 6.242 1 80.81 80 PRO B C 1
ATOM 2345 O O . PRO B 1 80 ? -17 -13.141 5.316 1 80.81 80 PRO B O 1
ATOM 2348 N N . ASP B 1 81 ? -17.766 -11.18 6.137 1 78.12 81 ASP B N 1
ATOM 2349 C CA . ASP B 1 81 ? -18.547 -10.922 4.938 1 78.12 81 ASP B CA 1
ATOM 2350 C C . ASP B 1 81 ? -17.688 -10.273 3.85 1 78.12 81 ASP B C 1
ATOM 2352 O O . ASP B 1 81 ? -18.172 -10.031 2.738 1 78.12 81 ASP B O 1
ATOM 2356 N N . GLY B 1 82 ? -16.547 -9.961 4.152 1 73.25 82 GLY B N 1
ATOM 2357 C CA . GLY B 1 82 ? -15.594 -9.43 3.188 1 73.25 82 GLY B CA 1
ATOM 2358 C C . GLY B 1 82 ? -15.812 -7.965 2.869 1 73.25 82 GLY B C 1
ATOM 2359 O O . GLY B 1 82 ? -15.109 -7.395 2.033 1 73.25 82 GLY B O 1
ATOM 2360 N N . ARG B 1 83 ? -16.859 -7.375 3.467 1 77.5 83 ARG B N 1
ATOM 2361 C CA . ARG B 1 83 ? -17.125 -5.953 3.27 1 77.5 83 ARG B CA 1
ATOM 2362 C C . ARG B 1 83 ? -16.438 -5.113 4.34 1 77.5 83 ARG B C 1
ATOM 2364 O O . ARG B 1 83 ? -16.531 -5.418 5.531 1 77.5 83 ARG B O 1
ATOM 2371 N N . MET B 1 84 ? -15.641 -4.238 3.756 1 75.75 84 MET B N 1
ATOM 2372 C CA . MET B 1 84 ? -14.898 -3.406 4.703 1 75.75 84 MET B CA 1
ATOM 2373 C C . MET B 1 84 ? -14.625 -2.029 4.113 1 75.75 84 MET B C 1
ATOM 2375 O O . MET B 1 84 ? -14.461 -1.889 2.898 1 75.75 84 MET B O 1
ATOM 2379 N N . ALA B 1 85 ? -14.648 -1.06 4.965 1 73.31 85 ALA B N 1
ATOM 2380 C CA . ALA B 1 85 ? -14.273 0.31 4.629 1 73.31 85 ALA B CA 1
ATOM 2381 C C . ALA B 1 85 ? -15.023 0.8 3.396 1 73.31 85 ALA B C 1
ATOM 2383 O O . ALA B 1 85 ? -14.453 1.481 2.541 1 73.31 85 ALA B O 1
ATOM 2384 N N . GLY B 1 86 ? -16.219 0.291 3.133 1 81.44 86 GLY B N 1
ATOM 2385 C CA . GLY B 1 86 ? -17.062 0.737 2.035 1 81.44 86 GLY B CA 1
ATOM 2386 C C . GLY B 1 86 ? -16.734 0.054 0.72 1 81.44 86 GLY B C 1
ATOM 2387 O O . GLY B 1 86 ? -17.266 0.431 -0.327 1 81.44 86 GLY B O 1
ATOM 2388 N N . GLY B 1 87 ? -15.82 -0.869 0.782 1 89.88 87 GLY B N 1
ATOM 2389 C CA . GLY B 1 87 ? -15.422 -1.579 -0.423 1 89.88 87 GLY B CA 1
ATOM 2390 C C . GLY B 1 87 ? -15.539 -3.086 -0.292 1 89.88 87 GLY B C 1
ATOM 2391 O O . GLY B 1 87 ? -16.281 -3.586 0.555 1 89.88 87 GLY B O 1
ATOM 2392 N N . TYR B 1 88 ? -14.852 -3.768 -1.259 1 92.19 88 TYR B N 1
ATOM 2393 C CA . TYR B 1 88 ? -14.961 -5.223 -1.271 1 92.19 88 TYR B CA 1
ATOM 2394 C C . TYR B 1 88 ? -13.688 -5.859 -1.809 1 92.19 88 TYR B C 1
ATOM 2396 O O . TYR B 1 88 ? -12.883 -5.195 -2.465 1 92.19 88 TYR B O 1
ATOM 2404 N N . LEU B 1 89 ? -13.57 -7.137 -1.488 1 94.06 89 LEU B N 1
ATOM 2405 C CA . LEU B 1 89 ? -12.398 -7.895 -1.905 1 94.06 89 LEU B CA 1
ATOM 2406 C C . LEU B 1 89 ? -12.711 -8.75 -3.131 1 94.06 89 LEU B C 1
ATOM 2408 O O . LEU B 1 89 ? -13.82 -9.258 -3.27 1 94.06 89 LEU B O 1
ATOM 2412 N N . VAL B 1 90 ? -11.734 -8.852 -3.969 1 94.62 90 VAL B N 1
ATOM 2413 C CA . VAL B 1 90 ? -11.781 -9.812 -5.066 1 94.62 90 VAL B CA 1
ATOM 2414 C C . VAL B 1 90 ? -10.539 -10.695 -5.035 1 94.62 90 VAL B C 1
ATOM 2416 O O . VAL B 1 90 ? -9.43 -10.211 -4.809 1 94.62 90 VAL B O 1
ATOM 2419 N N . PRO B 1 91 ? -10.664 -12.008 -5.258 1 96.06 91 PRO B N 1
ATOM 2420 C CA . PRO B 1 91 ? -9.492 -12.883 -5.285 1 96.06 91 PRO B CA 1
ATOM 2421 C C . PRO B 1 91 ? -8.508 -12.523 -6.398 1 96.06 91 PRO B C 1
ATOM 2423 O O . PRO B 1 91 ? -8.93 -12.141 -7.496 1 96.06 91 PRO B O 1
ATOM 2426 N N . ARG B 1 92 ? -7.191 -12.672 -6.082 1 97.12 92 ARG B N 1
ATOM 2427 C CA . ARG B 1 92 ? -6.16 -12.336 -7.062 1 97.12 92 ARG B CA 1
ATOM 2428 C C . ARG B 1 92 ? -5.27 -13.539 -7.348 1 97.12 92 ARG B C 1
ATOM 2430 O O . ARG B 1 92 ? -4.695 -13.656 -8.43 1 97.12 92 ARG B O 1
ATOM 2437 N N . SER B 1 93 ? -5.082 -14.359 -6.336 1 98.06 93 SER B N 1
ATOM 2438 C CA . SER B 1 93 ? -4.223 -15.531 -6.441 1 98.06 93 SER B CA 1
ATOM 2439 C C . SER B 1 93 ? -4.855 -16.75 -5.766 1 98.06 93 SER B C 1
ATOM 2441 O O . SER B 1 93 ? -5.539 -16.609 -4.75 1 98.06 93 SER B O 1
ATOM 2443 N N . TRP B 1 94 ? -4.598 -17.922 -6.348 1 98.25 94 TRP B N 1
ATOM 2444 C CA . TRP B 1 94 ? -5.184 -19.156 -5.84 1 98.25 94 TRP B CA 1
ATOM 2445 C C . TRP B 1 94 ? -4.133 -20.25 -5.762 1 98.25 94 TRP B C 1
ATOM 2447 O O . TRP B 1 94 ? -3.207 -20.297 -6.578 1 98.25 94 TRP B O 1
ATOM 2457 N N . ARG B 1 95 ? -4.324 -21.109 -4.844 1 98.38 95 ARG B N 1
ATOM 2458 C CA . ARG B 1 95 ? -3.59 -22.375 -4.77 1 98.38 95 ARG B CA 1
ATOM 2459 C C . ARG B 1 95 ? -4.535 -23.547 -4.516 1 98.38 95 ARG B C 1
ATOM 2461 O O . ARG B 1 95 ? -5.676 -23.344 -4.09 1 98.38 95 ARG B O 1
ATOM 2468 N N . PHE B 1 96 ? -4.074 -24.672 -4.859 1 97.88 96 PHE B N 1
ATOM 2469 C CA . PHE B 1 96 ? -4.816 -25.859 -4.461 1 97.88 96 PHE B CA 1
ATOM 2470 C C . PHE B 1 96 ? -4.5 -26.234 -3.018 1 97.88 96 PHE B C 1
ATOM 2472 O O . PHE B 1 96 ? -3.338 -26.438 -2.66 1 97.88 96 PHE B O 1
ATOM 2479 N N . TRP B 1 97 ? -5.523 -26.266 -2.225 1 94.88 97 TRP B N 1
ATOM 2480 C CA . TRP B 1 97 ? -5.488 -26.609 -0.804 1 94.88 97 TRP B CA 1
ATOM 2481 C C . TRP B 1 97 ? -6.633 -27.547 -0.441 1 94.88 97 TRP B C 1
ATOM 2483 O O . TRP B 1 97 ? -7.805 -27.203 -0.636 1 94.88 97 TRP B O 1
ATOM 2493 N N . ASP B 1 98 ? -6.25 -28.797 0.109 1 90.38 98 ASP B N 1
ATOM 2494 C CA . ASP B 1 98 ? -7.242 -29.812 0.417 1 90.38 98 ASP B CA 1
ATOM 2495 C C . ASP B 1 98 ? -8.148 -30.078 -0.782 1 90.38 98 ASP B C 1
ATOM 2497 O O . ASP B 1 98 ? -9.375 -30.047 -0.657 1 90.38 98 ASP B O 1
ATOM 2501 N N . ASP B 1 99 ? -7.633 -30.078 -1.96 1 86.25 99 ASP B N 1
ATOM 2502 C CA . ASP B 1 99 ? -8.227 -30.469 -3.23 1 86.25 99 ASP B CA 1
ATOM 2503 C C . ASP B 1 99 ? -9.164 -29.391 -3.766 1 86.25 99 ASP B C 1
ATOM 2505 O O . ASP B 1 99 ? -9.938 -29.641 -4.691 1 86.25 99 ASP B O 1
ATOM 2509 N N . MET B 1 100 ? -9.125 -28.281 -3.168 1 94.31 100 MET B N 1
ATOM 2510 C CA . MET B 1 100 ? -9.914 -27.156 -3.643 1 94.31 100 MET B CA 1
ATOM 2511 C C . MET B 1 100 ? -9.016 -25.984 -4.039 1 94.31 100 MET B C 1
ATOM 2513 O O . MET B 1 100 ? -7.941 -25.812 -3.467 1 94.31 100 MET B O 1
ATOM 2517 N N . LEU B 1 101 ? -9.492 -25.359 -5.094 1 97.25 101 LEU B N 1
ATOM 2518 C CA . LEU B 1 101 ? -8.805 -24.125 -5.449 1 97.25 101 LEU B CA 1
ATOM 2519 C C . LEU B 1 101 ? -9.172 -23 -4.488 1 97.25 101 LEU B C 1
ATOM 2521 O O . LEU B 1 101 ? -10.312 -22.531 -4.48 1 97.25 101 LEU B O 1
ATOM 2525 N N . GLU B 1 102 ? -8.242 -22.547 -3.643 1 97.38 102 GLU B N 1
ATOM 2526 C CA . GLU B 1 102 ? -8.5 -21.562 -2.596 1 97.38 102 GLU B CA 1
ATOM 2527 C C . GLU B 1 102 ? -7.75 -20.266 -2.861 1 97.38 102 GLU B C 1
ATOM 2529 O O . GLU B 1 102 ? -6.547 -20.281 -3.133 1 97.38 102 GLU B O 1
ATOM 2534 N N . PRO B 1 103 ? -8.492 -19.156 -2.818 1 96.81 103 PRO B N 1
ATOM 2535 C CA . PRO B 1 103 ? -7.77 -17.891 -2.902 1 96.81 103 PRO B CA 1
ATOM 2536 C C . PRO B 1 103 ? -6.934 -17.609 -1.656 1 96.81 103 PRO B C 1
ATOM 2538 O O . PRO B 1 103 ? -7.355 -17.922 -0.541 1 96.81 103 PRO B O 1
ATOM 2541 N N . TYR B 1 104 ? -5.715 -17.016 -1.896 1 97.62 104 TYR B N 1
ATOM 2542 C CA . TYR B 1 104 ? -4.883 -16.719 -0.732 1 97.62 104 TYR B CA 1
ATOM 2543 C C . TYR B 1 104 ? -4.398 -15.273 -0.754 1 97.62 104 TYR B C 1
ATOM 2545 O O . TYR B 1 104 ? -3.824 -14.789 0.223 1 97.62 104 TYR B O 1
ATOM 2553 N N . GLU B 1 105 ? -4.582 -14.578 -1.817 1 97.5 105 GLU B N 1
ATOM 2554 C CA . GLU B 1 105 ? -4.375 -13.141 -1.928 1 97.5 105 GLU B CA 1
ATOM 2555 C C . GLU B 1 105 ? -5.57 -12.461 -2.598 1 97.5 105 GLU B C 1
ATOM 2557 O O . GLU B 1 105 ? -6.195 -13.039 -3.488 1 97.5 105 GLU B O 1
ATOM 2562 N N . PHE B 1 106 ? -5.801 -11.211 -2.211 1 96.62 106 PHE B N 1
ATOM 2563 C CA . PHE B 1 106 ? -6.984 -10.492 -2.666 1 96.62 106 PHE B CA 1
ATOM 2564 C C . PHE B 1 106 ? -6.633 -9.07 -3.078 1 96.62 106 PHE B C 1
ATOM 2566 O O . PHE B 1 106 ? -5.578 -8.555 -2.699 1 96.62 106 PHE B O 1
ATOM 2573 N N . GLY B 1 107 ? -7.457 -8.547 -3.914 1 95.88 107 GLY B N 1
ATOM 2574 C CA . GLY B 1 107 ? -7.434 -7.125 -4.207 1 95.88 107 GLY B CA 1
ATOM 2575 C C . GLY B 1 107 ? -8.609 -6.375 -3.613 1 95.88 107 GLY B C 1
ATOM 2576 O O . GLY B 1 107 ? -9.727 -6.902 -3.559 1 95.88 107 GLY B O 1
ATOM 2577 N N . PHE B 1 108 ? -8.406 -5.195 -3.123 1 95.69 108 PHE B N 1
ATOM 2578 C CA . PHE B 1 108 ? -9.469 -4.363 -2.559 1 95.69 108 PHE B CA 1
ATOM 2579 C C . PHE B 1 108 ? -9.945 -3.33 -3.57 1 95.69 108 PHE B C 1
ATOM 2581 O O . PHE B 1 108 ? -9.133 -2.607 -4.156 1 95.69 108 PHE B O 1
ATOM 2588 N N . ASN B 1 109 ? -11.242 -3.303 -3.725 1 93.88 109 ASN B N 1
ATOM 2589 C CA . ASN B 1 109 ? -11.891 -2.281 -4.539 1 93.88 109 ASN B CA 1
ATOM 2590 C C . ASN B 1 109 ? -12.734 -1.333 -3.688 1 93.88 109 ASN B C 1
ATOM 2592 O O . ASN B 1 109 ? -13.531 -1.775 -2.861 1 93.88 109 ASN B O 1
ATOM 2596 N N . HIS B 1 110 ? -12.461 -0.13 -3.832 1 90.88 110 HIS B N 1
ATOM 2597 C CA . HIS B 1 110 ? -13.32 0.928 -3.305 1 90.88 110 HIS B CA 1
ATOM 2598 C C . HIS B 1 110 ? -14.109 1.606 -4.418 1 90.88 110 HIS B C 1
ATOM 2600 O O . HIS B 1 110 ? -13.609 1.752 -5.539 1 90.88 110 HIS B O 1
ATOM 2606 N N . PRO B 1 111 ? -15.328 2.057 -4.16 1 85.62 111 PRO B N 1
ATOM 2607 C CA . PRO B 1 111 ? -16.109 2.715 -5.207 1 85.62 111 PRO B CA 1
ATOM 2608 C C . PRO B 1 111 ? -15.383 3.896 -5.84 1 85.62 111 PRO B C 1
ATOM 2610 O O . PRO B 1 111 ? -15.547 4.168 -7.031 1 85.62 111 PRO B O 1
ATOM 2613 N N . GLY B 1 112 ? -14.555 4.539 -5.109 1 83.5 112 GLY B N 1
ATOM 2614 C CA . GLY B 1 112 ? -13.797 5.664 -5.633 1 83.5 112 GLY B CA 1
ATOM 2615 C C . GLY B 1 112 ? -12.555 5.242 -6.395 1 83.5 112 GLY B C 1
ATOM 2616 O O . GLY B 1 112 ? -11.914 6.062 -7.059 1 83.5 112 GLY B O 1
ATOM 2617 N N . GLN B 1 113 ? -12.148 3.973 -6.316 1 88.88 113 GLN B N 1
ATOM 2618 C CA . GLN B 1 113 ? -10.953 3.441 -6.957 1 88.88 113 GLN B CA 1
ATOM 2619 C C . GLN B 1 113 ? -11.062 1.934 -7.168 1 88.88 113 GLN B C 1
ATOM 2621 O O . GLN B 1 113 ? -10.555 1.151 -6.367 1 88.88 113 GLN B O 1
ATOM 2626 N N . GLU B 1 114 ? -11.617 1.562 -8.234 1 91 114 GLU B N 1
ATOM 2627 C CA . GLU B 1 114 ? -11.727 0.151 -8.586 1 91 114 GLU B CA 1
ATOM 2628 C C . GLU B 1 114 ? -10.641 -0.258 -9.57 1 91 114 GLU B C 1
ATOM 2630 O O . GLU B 1 114 ? -10.633 0.182 -10.727 1 91 114 GLU B O 1
ATOM 2635 N N . GLU B 1 115 ? -9.734 -1.089 -9.055 1 90.31 115 GLU B N 1
ATOM 2636 C CA . GLU B 1 115 ? -8.57 -1.442 -9.867 1 90.31 115 GLU B CA 1
ATOM 2637 C C . GLU B 1 115 ? -8.578 -2.926 -10.219 1 90.31 115 GLU B C 1
ATOM 2639 O O . GLU B 1 115 ? -7.922 -3.342 -11.18 1 90.31 115 GLU B O 1
ATOM 2644 N N . TYR B 1 116 ? -9.297 -3.688 -9.461 1 93.75 116 TYR B N 1
ATOM 2645 C CA . TYR B 1 116 ? -9.203 -5.137 -9.602 1 93.75 116 TYR B CA 1
ATOM 2646 C C . TYR B 1 116 ? -10.508 -5.719 -10.141 1 93.75 116 TYR B C 1
ATOM 2648 O O . TYR B 1 116 ? -11.555 -5.598 -9.508 1 93.75 116 TYR B O 1
ATOM 2656 N N . LYS B 1 117 ? -10.359 -6.34 -11.25 1 91.69 117 LYS B N 1
ATOM 2657 C CA . LYS B 1 117 ? -11.523 -6.949 -11.883 1 91.69 117 LYS B CA 1
ATOM 2658 C C . LYS B 1 117 ? -11.688 -8.406 -11.453 1 91.69 117 LYS B C 1
ATOM 2660 O O . LYS B 1 117 ? -10.703 -9.086 -11.172 1 91.69 117 LYS B O 1
ATOM 2665 N N . ASP B 1 118 ? -12.898 -8.734 -11.414 1 92.31 118 ASP B N 1
ATOM 2666 C CA . ASP B 1 118 ? -13.18 -10.156 -11.242 1 92.31 118 ASP B CA 1
ATOM 2667 C C . ASP B 1 118 ? -12.766 -10.945 -12.477 1 92.31 118 ASP B C 1
ATOM 2669 O O . ASP B 1 118 ? -12.984 -10.508 -13.609 1 92.31 118 ASP B O 1
ATOM 2673 N N . VAL B 1 119 ? -12.164 -12.086 -12.234 1 94.94 119 VAL B N 1
ATOM 2674 C CA . VAL B 1 119 ? -11.727 -12.961 -13.32 1 94.94 119 VAL B CA 1
ATOM 2675 C C . VAL B 1 119 ? -12.352 -14.344 -13.148 1 94.94 119 VAL B C 1
ATOM 2677 O O . VAL B 1 119 ? -11.781 -15.211 -12.477 1 94.94 119 VAL B O 1
ATOM 2680 N N . PRO B 1 120 ? -13.477 -14.523 -13.773 1 94.94 120 PRO B N 1
ATOM 2681 C CA . PRO B 1 120 ? -14.078 -15.859 -13.711 1 94.94 120 PRO B CA 1
ATOM 2682 C C . PRO B 1 120 ? -13.242 -16.922 -14.438 1 94.94 120 PRO B C 1
ATOM 2684 O O . PRO B 1 120 ? -12.695 -16.641 -15.508 1 94.94 120 PRO B O 1
ATOM 2687 N N . LEU B 1 121 ? -13.156 -18.016 -13.867 1 96.94 121 LEU B N 1
ATOM 2688 C CA . LEU B 1 121 ? -12.477 -19.156 -14.492 1 96.94 121 LEU B CA 1
ATOM 2689 C C . LEU B 1 121 ? -13.461 -20.031 -15.258 1 96.94 121 LEU B C 1
ATOM 2691 O O . LEU B 1 121 ? -14.523 -20.375 -14.734 1 96.94 121 LEU B O 1
ATOM 2695 N N . PRO B 1 122 ? -13.086 -20.375 -16.469 1 97.38 122 PRO B N 1
ATOM 2696 C CA . PRO B 1 122 ? -14.008 -21.172 -17.266 1 97.38 122 PRO B CA 1
ATOM 2697 C C . PRO B 1 122 ? -14.258 -22.562 -16.688 1 97.38 122 PRO B C 1
ATOM 2699 O O . PRO B 1 122 ? -13.391 -23.109 -16 1 97.38 122 PRO B O 1
ATOM 2702 N N . ALA B 1 123 ? -15.453 -23.078 -17.125 1 97.19 123 ALA B N 1
ATOM 2703 C CA . ALA B 1 123 ? -15.82 -24.422 -16.688 1 97.19 123 ALA B CA 1
ATOM 2704 C C . ALA B 1 123 ? -14.805 -25.453 -17.172 1 97.19 123 ALA B C 1
ATOM 2706 O O . ALA B 1 123 ? -14.414 -25.453 -18.328 1 97.19 123 ALA B O 1
ATOM 2707 N N . GLY B 1 124 ? -14.336 -26.234 -16.281 1 98.12 124 GLY B N 1
ATOM 2708 C CA . GLY B 1 124 ? -13.414 -27.312 -16.625 1 98.12 124 GLY B CA 1
ATOM 2709 C C . GLY B 1 124 ? -11.961 -26.922 -16.484 1 98.12 124 GLY B C 1
ATOM 2710 O O . GLY B 1 124 ? -11.078 -27.781 -16.438 1 98.12 124 GLY B O 1
ATOM 2711 N N . PHE B 1 125 ? -11.656 -25.656 -16.516 1 98.44 125 PHE B N 1
ATOM 2712 C CA . PHE B 1 125 ? -10.281 -25.156 -16.469 1 98.44 125 PHE B CA 1
ATOM 2713 C C . PHE B 1 125 ? -9.586 -25.625 -15.195 1 98.44 125 PHE B C 1
ATOM 2715 O O . PHE B 1 125 ? -8.484 -26.172 -15.25 1 98.44 125 PHE B O 1
ATOM 2722 N N . VAL B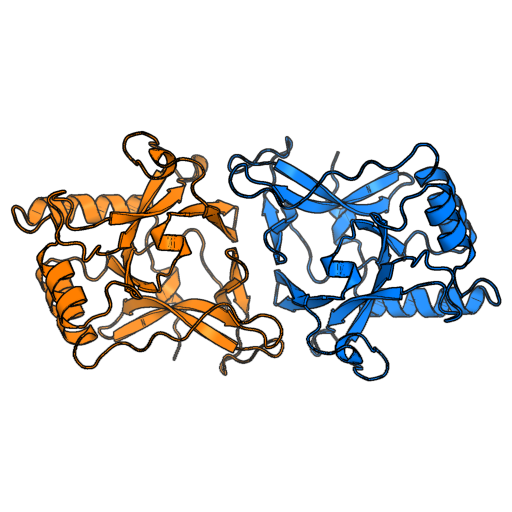 1 126 ? -10.234 -25.469 -14.086 1 98.19 126 VAL B N 1
ATOM 2723 C CA . VAL B 1 126 ? -9.641 -25.781 -12.781 1 98.19 126 VAL B CA 1
ATOM 2724 C C . VAL B 1 126 ? -9.367 -27.266 -12.688 1 98.19 126 VAL B C 1
ATOM 2726 O O . VAL B 1 126 ? -8.312 -27.688 -12.195 1 98.19 126 VAL B O 1
ATOM 2729 N N . GLU B 1 127 ? -10.25 -28.031 -13.164 1 98.06 127 GLU B N 1
ATOM 2730 C CA . GLU B 1 127 ? -10.086 -29.484 -13.141 1 98.06 127 GLU B CA 1
ATOM 2731 C C . GLU B 1 127 ? -8.891 -29.906 -13.992 1 98.06 127 GLU B C 1
ATOM 2733 O O . GLU B 1 127 ? -8.102 -30.766 -13.57 1 98.06 127 GLU B O 1
ATOM 2738 N N . ARG B 1 128 ? -8.773 -29.359 -15.172 1 98.25 128 ARG B N 1
ATOM 2739 C CA . ARG B 1 128 ? -7.68 -29.688 -16.062 1 98.25 128 ARG B CA 1
ATOM 2740 C C . ARG B 1 128 ? -6.344 -29.234 -15.5 1 98.25 128 ARG B C 1
ATOM 2742 O O . ARG B 1 128 ? -5.344 -29.953 -15.578 1 98.25 128 ARG B O 1
ATOM 2749 N N . LEU B 1 129 ? -6.332 -28.078 -14.969 1 98 129 LEU B N 1
ATOM 2750 C CA . LEU B 1 129 ? -5.133 -27.531 -14.336 1 98 129 LEU B CA 1
ATOM 2751 C C . LEU B 1 129 ? -4.688 -28.422 -13.18 1 98 129 LEU B C 1
ATOM 2753 O O . LEU B 1 129 ? -3.516 -28.797 -13.086 1 98 129 LEU B O 1
ATOM 2757 N N . ARG B 1 130 ? -5.605 -28.734 -12.328 1 98.25 130 ARG B N 1
ATOM 2758 C CA . ARG B 1 130 ? -5.289 -29.562 -11.164 1 98.25 130 ARG B CA 1
ATOM 2759 C C . ARG B 1 130 ? -4.691 -30.891 -11.594 1 98.25 130 ARG B C 1
ATOM 2761 O O . ARG B 1 130 ? -3.719 -31.359 -10.992 1 98.25 130 ARG B O 1
ATOM 2768 N N . ALA B 1 131 ? -5.34 -31.516 -12.547 1 98 131 ALA B N 1
ATOM 2769 C CA . ALA B 1 131 ? -4.867 -32.812 -13.031 1 98 131 ALA B CA 1
ATOM 2770 C C . ALA B 1 131 ? -3.418 -32.719 -13.5 1 98 131 ALA B C 1
ATOM 2772 O O . ALA B 1 131 ? -2.592 -33.562 -13.156 1 98 131 ALA B O 1
ATOM 2773 N N . PHE B 1 132 ? -3.113 -31.719 -14.25 1 97.5 132 PHE B N 1
ATOM 2774 C CA . PHE B 1 132 ? -1.76 -31.562 -14.766 1 97.5 132 PHE B CA 1
ATOM 2775 C C . PHE B 1 132 ? -0.769 -31.359 -13.625 1 97.5 132 PHE B C 1
ATOM 2777 O O . PHE B 1 132 ? 0.281 -32 -13.586 1 97.5 132 PHE B O 1
ATOM 2784 N N . LEU B 1 133 ? -1.059 -30.438 -12.711 1 97.81 133 LEU B N 1
ATOM 2785 C CA . LEU B 1 133 ? -0.151 -30.109 -11.617 1 97.81 133 LEU B CA 1
ATOM 2786 C C . LEU B 1 133 ? 0.047 -31.312 -10.695 1 97.81 133 LEU B C 1
ATOM 2788 O O . LEU B 1 133 ? 1.144 -31.531 -10.18 1 97.81 133 LEU B O 1
ATOM 2792 N N . ALA B 1 134 ? -1.036 -32.031 -10.523 1 97.69 134 ALA B N 1
ATOM 2793 C CA . ALA B 1 134 ? -0.932 -33.25 -9.719 1 97.69 134 ALA B CA 1
ATOM 2794 C C . ALA B 1 134 ? -0.024 -34.281 -10.391 1 97.69 134 ALA B C 1
ATOM 2796 O O . ALA B 1 134 ? 0.867 -34.844 -9.758 1 97.69 134 ALA B O 1
ATOM 2797 N N . GLU B 1 135 ? -0.221 -34.469 -11.672 1 97.25 135 GLU B N 1
ATOM 2798 C CA . GLU B 1 135 ? 0.549 -35.438 -12.438 1 97.25 135 GLU B CA 1
ATOM 2799 C C . GLU B 1 135 ? 2.033 -35.094 -12.453 1 97.25 135 GLU B C 1
ATOM 2801 O O . GLU B 1 135 ? 2.891 -35.969 -12.453 1 97.25 135 GLU B O 1
ATOM 2806 N N . THR B 1 136 ? 2.334 -33.875 -12.43 1 97.12 136 THR B N 1
ATOM 2807 C CA . THR B 1 136 ? 3.709 -33.406 -12.562 1 97.12 136 THR B CA 1
ATOM 2808 C C . THR B 1 136 ? 4.305 -33.062 -11.203 1 97.12 136 THR B C 1
ATOM 2810 O O . THR B 1 136 ? 5.414 -32.531 -11.109 1 97.12 136 THR B O 1
ATOM 2813 N N . ASN B 1 137 ? 3.568 -33.281 -10.133 1 97.44 137 ASN B N 1
ATOM 2814 C CA . ASN B 1 137 ? 3.99 -33.062 -8.758 1 97.44 137 ASN B CA 1
ATOM 2815 C C . ASN B 1 137 ? 4.305 -31.578 -8.516 1 97.44 137 ASN B C 1
ATOM 2817 O O . ASN B 1 137 ? 5.34 -31.25 -7.938 1 97.44 137 ASN B O 1
ATOM 2821 N N . LEU B 1 138 ? 3.438 -30.719 -9.039 1 97.56 138 LEU B N 1
ATOM 2822 C CA . LEU B 1 138 ? 3.664 -29.281 -8.914 1 97.56 138 LEU B CA 1
ATOM 2823 C C . LEU B 1 138 ? 2.51 -28.609 -8.172 1 97.56 138 LEU B C 1
ATOM 2825 O O . LEU B 1 138 ? 2.451 -27.391 -8.086 1 97.56 138 LEU B O 1
ATOM 2829 N N . LEU B 1 139 ? 1.618 -29.406 -7.566 1 97.12 139 LEU B N 1
ATOM 2830 C CA . LEU B 1 139 ? 0.386 -28.922 -6.961 1 97.12 139 LEU B CA 1
ATOM 2831 C C . LEU B 1 139 ? 0.689 -27.984 -5.789 1 97.12 139 LEU B C 1
ATOM 2833 O O . LEU B 1 139 ? -0.049 -27.031 -5.539 1 97.12 139 LEU B O 1
ATOM 2837 N N . ASP B 1 140 ? 1.718 -28.219 -5.027 1 97 140 ASP B N 1
ATOM 2838 C CA . ASP B 1 140 ? 2.031 -27.438 -3.834 1 97 140 ASP B CA 1
ATOM 2839 C C . ASP B 1 140 ? 3.111 -26.406 -4.125 1 97 140 ASP B C 1
ATOM 2841 O O . ASP B 1 140 ? 3.611 -25.734 -3.207 1 97 140 ASP B O 1
ATOM 2845 N N . VAL B 1 141 ? 3.488 -26.234 -5.402 1 97.62 141 VAL B N 1
ATOM 2846 C CA . VAL B 1 141 ? 4.57 -25.328 -5.777 1 97.62 141 VAL B CA 1
ATOM 2847 C C . VAL B 1 141 ? 4.027 -24.203 -6.668 1 97.62 141 VAL B C 1
ATOM 2849 O O . VAL B 1 141 ? 4.504 -23.078 -6.605 1 97.62 141 VAL B O 1
ATOM 2852 N N . LEU B 1 142 ? 3.084 -24.578 -7.484 1 97.94 142 LEU B N 1
ATOM 2853 C CA . LEU B 1 142 ? 2.543 -23.625 -8.445 1 97.94 142 LEU B CA 1
ATOM 2854 C C . LEU B 1 142 ? 1.056 -23.391 -8.203 1 97.94 142 LEU B C 1
ATOM 2856 O O . LEU B 1 142 ? 0.318 -24.328 -7.895 1 97.94 142 LEU B O 1
ATOM 2860 N N . GLY B 1 143 ? 0.662 -22.156 -8.242 1 98.31 143 GLY B N 1
ATOM 2861 C CA . GLY B 1 143 ? -0.724 -21.719 -8.32 1 98.31 143 GLY B CA 1
ATOM 2862 C C . GLY B 1 143 ? -1.006 -20.844 -9.523 1 98.31 143 GLY B C 1
ATOM 2863 O O . GLY B 1 143 ? -0.289 -20.906 -10.523 1 98.31 143 GLY B O 1
ATOM 2864 N N . ILE B 1 144 ? -2.115 -20.156 -9.453 1 98.19 144 ILE B N 1
ATOM 2865 C CA . ILE B 1 144 ? -2.445 -19.219 -10.523 1 98.19 144 ILE B CA 1
ATOM 2866 C C . ILE B 1 144 ? -2.756 -17.844 -9.945 1 98.19 144 ILE B C 1
ATOM 2868 O O . ILE B 1 144 ? -3.021 -17.719 -8.742 1 98.19 144 ILE B O 1
ATOM 2872 N N . CYS B 1 145 ? -2.707 -16.875 -10.773 1 97.81 145 CYS B N 1
ATOM 2873 C CA . CYS B 1 145 ? -3.033 -15.516 -10.359 1 97.81 145 CYS B CA 1
ATOM 2874 C C . CYS B 1 145 ? -3.557 -14.703 -11.539 1 97.81 145 CYS B C 1
ATOM 2876 O O . CYS B 1 145 ? -3.379 -15.094 -12.695 1 97.81 145 CYS B O 1
ATOM 2878 N N . VAL B 1 146 ? -4.234 -13.648 -11.203 1 96.81 146 VAL B N 1
ATOM 2879 C CA . VAL B 1 146 ? -4.703 -12.719 -12.227 1 96.81 146 VAL B CA 1
ATOM 2880 C C . VAL B 1 146 ? -3.527 -11.906 -12.773 1 96.81 146 VAL B C 1
ATOM 2882 O O . VAL B 1 146 ? -2.674 -11.453 -12.008 1 96.81 146 VAL B O 1
ATOM 2885 N N . ILE B 1 147 ? -3.469 -11.836 -14.055 1 93.62 147 ILE B N 1
ATOM 2886 C CA . ILE B 1 147 ? -2.48 -10.961 -14.68 1 93.62 147 ILE B CA 1
ATOM 2887 C C . ILE B 1 147 ? -3.186 -9.945 -15.57 1 93.62 147 ILE B C 1
ATOM 2889 O O . ILE B 1 147 ? -4.359 -10.109 -15.914 1 93.62 147 ILE B O 1
ATOM 2893 N N . GLY B 1 148 ? -2.557 -8.867 -15.805 1 88.94 148 GLY B N 1
ATOM 2894 C CA . GLY B 1 148 ? -3.037 -7.82 -16.688 1 88.94 148 GLY B CA 1
ATOM 2895 C C . GLY B 1 148 ? -1.924 -7.133 -17.453 1 88.94 148 GLY B C 1
ATOM 2896 O O . GLY B 1 148 ? -0.881 -7.738 -17.719 1 88.94 148 GLY B O 1
ATOM 2897 N N . GLU B 1 149 ? -2.189 -5.949 -17.844 1 83.62 149 GLU B N 1
ATOM 2898 C CA . GLU B 1 149 ? -1.236 -5.203 -18.656 1 83.62 149 GLU B CA 1
ATOM 2899 C C . GLU B 1 149 ? 0.067 -4.961 -17.906 1 83.62 149 GLU B C 1
ATOM 2901 O O . GLU B 1 149 ? 1.149 -5.012 -18.484 1 83.62 149 GLU B O 1
ATOM 2906 N N . ASP B 1 150 ? -0.052 -4.754 -16.656 1 82.19 150 ASP B N 1
ATOM 2907 C CA . ASP B 1 150 ? 1.132 -4.484 -15.844 1 82.19 150 ASP B CA 1
ATOM 2908 C C . ASP B 1 150 ? 2.068 -5.691 -15.82 1 82.19 150 ASP B C 1
ATOM 2910 O O . ASP B 1 150 ? 3.289 -5.535 -15.883 1 82.19 150 ASP B O 1
ATOM 2914 N N . GLU B 1 151 ? 1.505 -6.812 -15.719 1 79.06 151 GLU B N 1
ATOM 2915 C CA . GLU B 1 151 ? 2.301 -8.031 -15.648 1 79.06 151 GLU B CA 1
ATOM 2916 C C . GLU B 1 151 ? 2.871 -8.398 -17.016 1 79.06 151 GLU B C 1
ATOM 2918 O O . GLU B 1 151 ? 3.916 -9.039 -17.109 1 79.06 151 GLU B O 1
ATOM 2923 N N . ILE B 1 152 ? 2.189 -7.965 -18 1 72.88 152 ILE B N 1
ATOM 2924 C CA . ILE B 1 152 ? 2.662 -8.234 -19.344 1 72.88 152 ILE B CA 1
ATOM 2925 C C . ILE B 1 152 ? 3.941 -7.441 -19.609 1 72.88 152 ILE B C 1
ATOM 2927 O O . ILE B 1 152 ? 4.863 -7.938 -20.266 1 72.88 152 ILE B O 1
ATOM 2931 N N . VAL B 1 153 ? 4.02 -6.242 -19.062 1 76.38 153 VAL B N 1
ATOM 2932 C CA . VAL B 1 153 ? 5.23 -5.438 -19.188 1 76.38 153 VAL B CA 1
ATOM 2933 C C . VAL B 1 153 ? 6.305 -5.969 -18.234 1 76.38 153 VAL B C 1
ATOM 2935 O O . VAL B 1 153 ? 7.48 -6.051 -18.609 1 76.38 153 VAL B O 1
ATOM 2938 N N . GLY B 1 154 ? 5.867 -6.414 -17.141 1 86.69 154 GLY B N 1
ATOM 2939 C CA . GLY B 1 154 ? 6.793 -6.957 -16.156 1 86.69 154 GLY B CA 1
ATOM 2940 C C . GLY B 1 154 ? 6.902 -6.109 -14.898 1 86.69 154 GLY B C 1
ATOM 2941 O O . GLY B 1 154 ? 6.984 -4.883 -14.977 1 86.69 154 GLY B O 1
ATOM 2942 N N . ARG B 1 155 ? 6.852 -6.836 -13.789 1 91.69 155 ARG B N 1
ATOM 2943 C CA . ARG B 1 155 ? 6.961 -6.145 -12.508 1 91.69 155 ARG B CA 1
ATOM 2944 C C . ARG B 1 155 ? 7.949 -6.855 -11.586 1 91.69 155 ARG B C 1
ATOM 2946 O O . ARG B 1 155 ? 8.219 -8.047 -11.758 1 91.69 155 ARG B O 1
ATOM 2953 N N . ILE B 1 156 ? 8.453 -6.086 -10.68 1 91.38 156 ILE B N 1
ATOM 2954 C CA . ILE B 1 156 ? 9.336 -6.602 -9.648 1 91.38 156 ILE B CA 1
ATOM 2955 C C . ILE B 1 156 ? 8.648 -6.52 -8.289 1 91.38 156 ILE B C 1
ATOM 2957 O O . ILE B 1 156 ? 8.141 -5.461 -7.906 1 91.38 156 ILE B O 1
ATOM 2961 N N . GLU B 1 157 ? 8.602 -7.648 -7.664 1 93.06 157 GLU B N 1
ATOM 2962 C CA . GLU B 1 157 ? 8.047 -7.719 -6.316 1 93.06 157 GLU B CA 1
ATOM 2963 C C . GLU B 1 157 ? 9.133 -7.5 -5.262 1 93.06 157 GLU B C 1
ATOM 2965 O O . GLU B 1 157 ? 10.219 -8.078 -5.348 1 93.06 157 GLU B O 1
ATOM 2970 N N . LYS B 1 158 ? 8.867 -6.691 -4.301 1 91.94 158 LYS B N 1
ATOM 2971 C CA . LYS B 1 158 ? 9.75 -6.422 -3.17 1 91.94 158 LYS B CA 1
ATOM 2972 C C . LYS B 1 158 ? 8.992 -6.523 -1.848 1 91.94 158 LYS B C 1
ATOM 2974 O O . LYS B 1 158 ? 7.762 -6.457 -1.823 1 91.94 158 LYS B O 1
ATOM 2979 N N . ASN B 1 159 ? 9.812 -6.75 -0.799 1 91.94 159 ASN B N 1
ATOM 2980 C CA . ASN B 1 159 ? 9.203 -6.926 0.514 1 91.94 159 ASN B CA 1
ATOM 2981 C C . ASN B 1 159 ? 9.969 -6.176 1.598 1 91.94 159 ASN B C 1
ATOM 2983 O O . ASN B 1 159 ? 11.203 -6.152 1.582 1 91.94 159 ASN B O 1
ATOM 2987 N N . ARG B 1 160 ? 9.273 -5.57 2.52 1 90.25 160 ARG B N 1
ATOM 2988 C CA . ARG B 1 160 ? 9.789 -4.969 3.744 1 90.25 160 ARG B CA 1
ATOM 2989 C C . ARG B 1 160 ? 8.852 -5.238 4.922 1 90.25 160 ARG B C 1
ATOM 2991 O O . ARG B 1 160 ? 7.75 -4.699 4.98 1 90.25 160 ARG B O 1
ATOM 2998 N N . GLY B 1 161 ? 9.391 -6.082 5.902 1 90.19 161 GLY B N 1
ATOM 2999 C CA . GLY B 1 161 ? 8.5 -6.457 6.984 1 90.19 161 GLY B CA 1
ATOM 3000 C C . GLY B 1 161 ? 7.262 -7.199 6.512 1 90.19 161 GLY B C 1
ATOM 3001 O O . GLY B 1 161 ? 7.367 -8.195 5.797 1 90.19 161 GLY B O 1
ATOM 3002 N N . ARG B 1 162 ? 6.094 -6.637 6.906 1 94.31 162 ARG B N 1
ATOM 3003 C CA . ARG B 1 162 ? 4.832 -7.25 6.504 1 94.31 162 ARG B CA 1
ATOM 3004 C C . ARG B 1 162 ? 4.227 -6.527 5.305 1 94.31 162 ARG B C 1
ATOM 3006 O O . ARG B 1 162 ? 3.004 -6.453 5.172 1 94.31 162 ARG B O 1
ATOM 3013 N N . VAL B 1 163 ? 5.098 -5.926 4.492 1 94.69 163 VAL B N 1
ATOM 3014 C CA . VAL B 1 163 ? 4.656 -5.176 3.318 1 94.69 163 VAL B CA 1
ATOM 3015 C C . VAL B 1 163 ? 5.273 -5.781 2.059 1 94.69 163 VAL B C 1
ATOM 3017 O O . VAL B 1 163 ? 6.496 -5.918 1.964 1 94.69 163 VAL B O 1
ATOM 3020 N N . ASN B 1 164 ? 4.434 -6.164 1.198 1 95.19 164 ASN B N 1
ATOM 3021 C CA . ASN B 1 164 ? 4.844 -6.531 -0.155 1 95.19 164 ASN B CA 1
ATOM 3022 C C . ASN B 1 164 ? 4.383 -5.496 -1.178 1 95.19 164 ASN B C 1
ATOM 3024 O O . ASN B 1 164 ? 3.254 -5.004 -1.104 1 95.19 164 ASN B O 1
ATOM 3028 N N . PHE B 1 165 ? 5.277 -5.121 -2.051 1 94.31 165 PHE B N 1
ATOM 3029 C CA . PHE B 1 165 ? 4.879 -4.176 -3.09 1 94.31 165 PHE B CA 1
ATOM 3030 C C . PHE B 1 165 ? 5.551 -4.516 -4.414 1 94.31 165 PHE B C 1
ATOM 3032 O O . PHE B 1 165 ? 6.555 -5.234 -4.441 1 94.31 165 PHE B O 1
ATOM 3039 N N . THR B 1 166 ? 4.938 -4.09 -5.484 1 93.75 166 THR B N 1
ATOM 3040 C CA . THR B 1 166 ? 5.52 -4.316 -6.805 1 93.75 166 THR B CA 1
ATOM 3041 C C . THR B 1 166 ? 5.793 -2.988 -7.508 1 93.75 166 THR B C 1
ATOM 3043 O O . THR B 1 166 ? 5.078 -2.008 -7.293 1 93.75 166 THR B O 1
ATOM 3046 N N . VAL B 1 167 ? 6.836 -2.977 -8.266 1 92.12 167 VAL B N 1
ATOM 3047 C CA . VAL B 1 167 ? 7.199 -1.824 -9.078 1 92.12 167 VAL B CA 1
ATOM 3048 C C . VAL B 1 167 ? 7.441 -2.268 -10.523 1 92.12 167 VAL B C 1
ATOM 3050 O O . VAL B 1 167 ? 7.773 -3.43 -10.773 1 92.12 167 VAL B O 1
ATOM 3053 N N . PRO B 1 168 ? 7.18 -1.309 -11.43 1 90 168 PRO B N 1
ATOM 3054 C CA . PRO B 1 168 ? 7.523 -1.676 -12.805 1 90 168 PRO B CA 1
ATOM 3055 C C . PRO B 1 168 ? 9 -2.027 -12.969 1 90 168 PRO B C 1
ATOM 3057 O O . PRO B 1 168 ? 9.852 -1.444 -12.297 1 90 168 PRO B O 1
ATOM 3060 N N . ALA B 1 169 ? 9.18 -2.949 -13.859 1 84.88 169 ALA B N 1
ATOM 3061 C CA . ALA B 1 169 ? 10.57 -3.205 -14.242 1 84.88 169 ALA B CA 1
ATOM 3062 C C . ALA B 1 169 ? 11.133 -2.045 -15.055 1 84.88 169 ALA B C 1
ATOM 3064 O O . ALA B 1 169 ? 10.477 -1.535 -15.961 1 84.88 169 ALA B O 1
ATOM 3065 N N . SER B 1 170 ? 12.125 -1.435 -14.523 1 74.25 170 SER B N 1
ATOM 3066 C CA . SER B 1 170 ? 12.711 -0.295 -15.219 1 74.25 170 SER B CA 1
ATOM 3067 C C . SER B 1 170 ? 13.391 -0.73 -16.516 1 74.25 170 SER B C 1
ATOM 3069 O O . SER B 1 170 ? 13.328 -0.022 -17.516 1 74.25 170 SER B O 1
ATOM 3071 N N . ARG B 1 171 ? 14.094 -1.815 -16.562 1 76.62 171 ARG B N 1
ATOM 3072 C CA . ARG B 1 171 ? 14.781 -2.375 -17.719 1 76.62 171 ARG B CA 1
ATOM 3073 C C . ARG B 1 171 ? 14.438 -3.85 -17.906 1 76.62 171 ARG B C 1
ATOM 3075 O O . ARG B 1 171 ? 14.219 -4.566 -16.922 1 76.62 171 ARG B O 1
ATOM 3082 N N . PRO B 1 172 ? 14.328 -4.238 -19.125 1 70.44 172 PRO B N 1
ATOM 3083 C CA . PRO B 1 172 ? 14.078 -5.66 -19.359 1 70.44 172 PRO B CA 1
ATOM 3084 C C . PRO B 1 172 ? 15.008 -6.562 -18.562 1 70.44 172 PRO B C 1
ATOM 3086 O O . PRO B 1 172 ? 14.609 -7.652 -18.141 1 70.44 172 PRO B O 1
ATOM 3089 N N . GLU B 1 173 ? 16.188 -6.117 -18.266 1 72.69 173 GLU B N 1
ATOM 3090 C CA . GLU B 1 173 ? 17.188 -6.895 -17.547 1 72.69 173 GLU B CA 1
ATOM 3091 C C . GLU B 1 173 ? 16.766 -7.141 -16.109 1 72.69 173 GLU B C 1
ATOM 3093 O O . GLU B 1 173 ? 17.234 -8.086 -15.469 1 72.69 173 GLU B O 1
ATOM 3098 N N . ASP B 1 174 ? 15.867 -6.289 -15.641 1 74 174 ASP B N 1
ATOM 3099 C CA . ASP B 1 174 ? 15.398 -6.449 -14.266 1 74 174 ASP B CA 1
ATOM 3100 C C . ASP B 1 174 ? 14.594 -7.734 -14.109 1 74 174 ASP B C 1
ATOM 3102 O O . ASP B 1 174 ? 14.445 -8.25 -12.992 1 74 174 ASP B O 1
ATOM 3106 N N . LEU B 1 175 ? 14.117 -8.188 -15.242 1 75.31 175 LEU B N 1
ATOM 3107 C CA . LEU B 1 175 ? 13.32 -9.406 -15.219 1 75.31 175 LEU B CA 1
ATOM 3108 C C . LEU B 1 175 ? 14.156 -10.609 -15.656 1 75.31 175 LEU B C 1
ATOM 3110 O O . LEU B 1 175 ? 13.641 -11.727 -15.75 1 75.31 175 LEU B O 1
ATOM 3114 N N . SER B 1 176 ? 15.414 -10.234 -15.938 1 67.69 176 SER B N 1
ATOM 3115 C CA . SER B 1 176 ? 16.312 -11.336 -16.297 1 67.69 176 SER B CA 1
ATOM 3116 C C . SER B 1 176 ? 16.984 -11.93 -15.055 1 67.69 176 SER B C 1
ATOM 3118 O O . SER B 1 176 ? 17.828 -11.281 -14.438 1 67.69 176 SER B O 1
ATOM 3120 N N . VAL B 1 177 ? 16.562 -13.047 -14.664 1 65.88 177 VAL B N 1
ATOM 3121 C CA . VAL B 1 177 ? 17.047 -13.695 -13.445 1 65.88 177 VAL B CA 1
ATOM 3122 C C . VAL B 1 177 ? 18.531 -14.031 -13.594 1 65.88 177 VAL B C 1
ATOM 3124 O O . VAL B 1 177 ? 19.234 -14.164 -12.594 1 65.88 177 VAL B O 1
ATOM 3127 N N . ASP B 1 178 ? 18.938 -14.188 -14.805 1 67.62 178 ASP B N 1
ATOM 3128 C CA . ASP B 1 178 ? 20.344 -14.469 -15.047 1 67.62 178 ASP B CA 1
ATOM 3129 C C . ASP B 1 178 ? 21.203 -13.234 -14.766 1 67.62 178 ASP B C 1
ATOM 3131 O O . ASP B 1 178 ? 22.328 -13.359 -14.289 1 67.62 178 ASP B O 1
ATOM 3135 N N . LEU B 1 179 ? 20.625 -12.164 -14.938 1 65.81 179 LEU B N 1
ATOM 3136 C CA . LEU B 1 179 ? 21.391 -10.93 -14.859 1 65.81 179 LEU B CA 1
ATOM 3137 C C . LEU B 1 179 ? 21.266 -10.297 -13.477 1 65.81 179 LEU B C 1
ATOM 3139 O O . LEU B 1 179 ? 22.094 -9.477 -13.078 1 65.81 179 LEU B O 1
ATOM 3143 N N . THR B 1 180 ? 20.219 -10.75 -12.805 1 66.12 180 THR B N 1
ATOM 3144 C CA . THR B 1 180 ? 19.984 -10.203 -11.469 1 66.12 180 THR B CA 1
ATOM 3145 C C . THR B 1 180 ? 19.766 -11.328 -10.461 1 66.12 180 THR B C 1
ATOM 3147 O O . THR B 1 180 ? 18.625 -11.703 -10.18 1 66.12 180 THR B O 1
ATOM 3150 N N . PRO B 1 181 ? 20.828 -11.758 -9.898 1 66.38 181 PRO B N 1
ATOM 3151 C CA . PRO B 1 181 ? 20.75 -12.93 -9.016 1 66.38 181 PRO B CA 1
ATOM 3152 C C . PRO B 1 181 ? 19.875 -12.68 -7.789 1 66.38 181 PRO B C 1
ATOM 3154 O O . PRO B 1 181 ? 19.438 -13.633 -7.137 1 66.38 181 PRO B O 1
ATOM 3157 N N . THR B 1 182 ? 19.531 -11.453 -7.594 1 76.12 182 THR B N 1
ATOM 3158 C CA . THR B 1 182 ? 18.719 -11.141 -6.418 1 76.12 182 THR B CA 1
ATOM 3159 C C . THR B 1 182 ? 17.234 -11.266 -6.734 1 76.12 182 THR B C 1
ATOM 3161 O O . THR B 1 182 ? 16.391 -11.102 -5.848 1 76.12 182 THR B O 1
ATOM 3164 N N . HIS B 1 183 ? 17 -11.609 -7.98 1 82.62 183 HIS B N 1
ATOM 3165 C CA . HIS B 1 183 ? 15.602 -11.758 -8.375 1 82.62 183 HIS B CA 1
ATOM 3166 C C . HIS B 1 183 ? 15.273 -13.219 -8.695 1 82.62 183 HIS B C 1
ATOM 3168 O O . HIS B 1 183 ? 16.094 -13.93 -9.266 1 82.62 183 HIS B O 1
ATOM 3174 N N . SER B 1 184 ? 14.203 -13.672 -8.312 1 88.75 184 SER B N 1
ATOM 3175 C CA . SER B 1 184 ? 13.688 -15 -8.625 1 88.75 184 SER B CA 1
ATOM 3176 C C . SER B 1 184 ? 12.352 -14.914 -9.352 1 88.75 184 SER B C 1
ATOM 3178 O O . SER B 1 184 ? 11.508 -14.086 -9.016 1 88.75 184 SER B O 1
ATOM 3180 N N . PRO B 1 185 ? 12.164 -15.773 -10.344 1 89.94 185 PRO B N 1
ATOM 3181 C CA . PRO B 1 185 ? 10.867 -15.781 -11.023 1 89.94 185 PRO B CA 1
ATOM 3182 C C . PRO B 1 185 ? 9.711 -16.109 -10.078 1 89.94 185 PRO B C 1
ATOM 3184 O O . PRO B 1 185 ? 9.859 -16.969 -9.203 1 89.94 185 PRO B O 1
ATOM 3187 N N . SER B 1 186 ? 8.586 -15.406 -10.273 1 93.81 186 SER B N 1
ATOM 3188 C CA . SER B 1 186 ? 7.484 -15.664 -9.352 1 93.81 186 SER B CA 1
ATOM 3189 C C . SER B 1 186 ? 6.148 -15.734 -10.086 1 93.81 186 SER B C 1
ATOM 3191 O O . SER B 1 186 ? 5.184 -16.297 -9.57 1 93.81 186 SER B O 1
ATOM 3193 N N . VAL B 1 187 ? 6.043 -15.125 -11.234 1 94.44 187 VAL B N 1
ATOM 3194 C CA . VAL B 1 187 ? 4.824 -15.188 -12.023 1 94.44 187 VAL B CA 1
ATOM 3195 C C . VAL B 1 187 ? 5.176 -15.336 -13.508 1 94.44 187 VAL B C 1
ATOM 3197 O O . VAL B 1 187 ? 6.094 -14.672 -14 1 94.44 187 VAL B O 1
ATOM 3200 N N . TRP B 1 188 ? 4.41 -16.156 -14.211 1 92.88 188 TRP B N 1
ATOM 3201 C CA . TRP B 1 188 ? 4.613 -16.375 -15.633 1 92.88 188 TRP B CA 1
ATOM 3202 C C . TRP B 1 188 ? 3.314 -16.188 -16.406 1 92.88 188 TRP B C 1
ATOM 3204 O O . TRP B 1 188 ? 2.236 -16.531 -15.922 1 92.88 188 TRP B O 1
ATOM 3214 N N . SER B 1 189 ? 3.41 -15.625 -17.547 1 91.81 189 SER B N 1
ATOM 3215 C CA . SER B 1 189 ? 2.309 -15.547 -18.5 1 91.81 189 SER B CA 1
ATOM 3216 C C . SER B 1 189 ? 2.582 -16.406 -19.719 1 91.81 189 SER B C 1
ATOM 3218 O O . SER B 1 189 ? 3.705 -16.875 -19.922 1 91.81 189 SER B O 1
ATOM 3220 N N . PHE B 1 190 ? 1.448 -16.656 -20.453 1 84.88 190 PHE B N 1
ATOM 3221 C CA . PHE B 1 190 ? 1.561 -17.453 -21.656 1 84.88 190 PHE B CA 1
ATOM 3222 C C . PHE B 1 190 ? 1.276 -16.625 -22.906 1 84.88 190 PHE B C 1
ATOM 3224 O O . PHE B 1 190 ? 0.389 -15.766 -22.891 1 84.88 190 PHE B O 1
ATOM 3231 N N . ASP B 1 191 ? 2.273 -16.172 -23.719 1 69.38 191 ASP B N 1
ATOM 3232 C CA . ASP B 1 191 ? 2.096 -15.391 -24.953 1 69.38 191 ASP B CA 1
ATOM 3233 C C . ASP B 1 191 ? 1.508 -16.25 -26.062 1 69.38 191 ASP B C 1
ATOM 3235 O O . ASP B 1 191 ? 1.79 -17.453 -26.141 1 69.38 191 ASP B O 1
ATOM 3239 N N . CYS B 1 192 ? 0.265 -15.734 -26.594 1 54.78 192 CYS B N 1
ATOM 3240 C CA . CYS B 1 192 ? -0.251 -16.422 -27.781 1 54.78 192 CYS B CA 1
ATOM 3241 C C . CYS B 1 192 ? 0.751 -16.359 -28.922 1 54.78 192 CYS B C 1
ATOM 3243 O O . CYS B 1 192 ? 0.491 -16.891 -30 1 54.78 192 CYS B O 1
ATOM 3245 N N . LYS B 1 193 ? 1.466 -15.172 -29.078 1 47.09 193 LYS B N 1
ATOM 3246 C CA . LYS B 1 193 ? 1.873 -14.945 -30.469 1 47.09 193 LYS B CA 1
ATOM 3247 C C . LYS B 1 193 ? 2.617 -16.156 -31.016 1 47.09 193 LYS B C 1
ATOM 3249 O O . LYS B 1 193 ? 3.303 -16.859 -30.281 1 47.09 193 LYS B O 1
ATOM 3254 N N . SER B 1 194 ? 2.148 -16.531 -32.188 1 38.38 194 SER B N 1
ATOM 3255 C CA . SER B 1 194 ? 2.641 -17.359 -33.281 1 38.38 194 SER B CA 1
ATOM 3256 C C . SER B 1 194 ? 4.148 -17.203 -33.469 1 38.38 194 SER B C 1
ATOM 3258 O O . SER B 1 194 ? 4.73 -17.781 -34.375 1 38.38 194 SER B O 1
ATOM 3260 N N . GLY B 1 195 ? 4.68 -16 -33.031 1 37.12 195 GLY B N 1
ATOM 3261 C CA . GLY B 1 195 ? 5.984 -15.945 -33.688 1 37.12 195 GLY B CA 1
ATOM 3262 C C . GLY B 1 195 ? 6.961 -16.969 -33.125 1 37.12 195 GLY B C 1
ATOM 3263 O O . GLY B 1 195 ? 6.688 -17.625 -32.125 1 37.12 195 GLY B O 1
ATOM 3264 N N . LEU B 1 196 ? 8.148 -17.109 -33.812 1 34.62 196 LEU B N 1
ATOM 3265 C CA . LEU B 1 196 ? 9.281 -18.016 -33.812 1 34.62 196 LEU B CA 1
ATOM 3266 C C . LEU B 1 196 ? 9.906 -18.078 -32.406 1 34.62 196 LEU B C 1
ATOM 3268 O O . LEU B 1 196 ? 10.922 -18.75 -32.219 1 34.62 196 LEU B O 1
ATOM 3272 N N . ASN B 1 197 ? 9.781 -16.953 -31.609 1 42.53 197 ASN B N 1
ATOM 3273 C CA . ASN B 1 197 ? 10.633 -17.141 -30.438 1 42.53 197 ASN B CA 1
ATOM 3274 C C . ASN B 1 197 ? 10.023 -18.125 -29.438 1 42.53 197 ASN B C 1
ATOM 3276 O O . ASN B 1 197 ? 8.828 -18.047 -29.125 1 42.53 197 ASN B O 1
ATOM 3280 N N . ASP B 1 198 ? 10.562 -19.281 -29.234 1 45.94 198 ASP B N 1
ATOM 3281 C CA . ASP B 1 198 ? 10.414 -20.594 -28.609 1 45.94 198 ASP B CA 1
ATOM 3282 C C . ASP B 1 198 ? 10.008 -20.469 -27.141 1 45.94 198 ASP B C 1
ATOM 3284 O O . ASP B 1 198 ? 9.875 -21.484 -26.453 1 45.94 198 ASP B O 1
ATOM 3288 N N . ALA B 1 199 ? 10.086 -19.234 -26.516 1 56.12 199 ALA B N 1
ATOM 3289 C CA . ALA B 1 199 ? 9.883 -19.484 -25.078 1 56.12 199 ALA B CA 1
ATOM 3290 C C . ALA B 1 199 ? 8.398 -19.656 -24.766 1 56.12 199 ALA B C 1
ATOM 3292 O O . ALA B 1 199 ? 7.574 -18.828 -25.156 1 56.12 199 ALA B O 1
ATOM 3293 N N . THR B 1 200 ? 7.879 -20.828 -24.391 1 63.94 200 THR B N 1
ATOM 3294 C CA . THR B 1 200 ? 6.543 -21.266 -24.016 1 63.94 200 THR B CA 1
ATOM 3295 C C . THR B 1 200 ? 5.973 -20.391 -22.906 1 63.94 200 THR B C 1
ATOM 3297 O O . THR B 1 200 ? 4.781 -20.062 -22.922 1 63.94 200 THR B O 1
ATOM 3300 N N . ILE B 1 201 ? 6.832 -19.859 -22.078 1 78.81 201 ILE B N 1
ATOM 3301 C CA . ILE B 1 201 ? 6.375 -19.141 -20.906 1 78.81 201 ILE B CA 1
ATOM 3302 C C . ILE B 1 201 ? 7.199 -17.859 -20.734 1 78.81 201 ILE B C 1
ATOM 3304 O O . ILE B 1 201 ? 8.406 -17.859 -20.984 1 78.81 201 ILE B O 1
ATOM 3308 N N . LYS B 1 202 ? 6.5 -16.719 -20.578 1 84.38 202 LYS B N 1
ATOM 3309 C CA . LYS B 1 202 ? 7.141 -15.422 -20.359 1 84.38 202 LYS B CA 1
ATOM 3310 C C . LYS B 1 202 ? 7.09 -15.016 -18.891 1 84.38 202 LYS B C 1
ATOM 3312 O O . LYS B 1 202 ? 6.051 -15.156 -18.234 1 84.38 202 LYS B O 1
ATOM 3317 N N . LEU B 1 203 ? 8.25 -14.57 -18.406 1 86.5 203 LEU B N 1
ATOM 3318 C CA . LEU B 1 203 ? 8.289 -14.078 -17.031 1 86.5 203 LEU B CA 1
ATOM 3319 C C . LEU B 1 203 ? 7.512 -12.781 -16.891 1 86.5 203 LEU B C 1
ATOM 3321 O O . LEU B 1 203 ? 7.781 -11.812 -17.609 1 86.5 203 LEU B O 1
ATOM 3325 N N . ALA B 1 204 ? 6.527 -12.805 -16.016 1 87.19 204 ALA B N 1
ATOM 3326 C CA . ALA B 1 204 ? 5.664 -11.641 -15.82 1 87.19 204 ALA B CA 1
ATOM 3327 C C . ALA B 1 204 ? 6.055 -10.867 -14.562 1 87.19 204 ALA B C 1
ATOM 3329 O O . ALA B 1 204 ? 5.824 -9.664 -14.469 1 87.19 204 ALA B O 1
ATOM 3330 N N . ARG B 1 205 ? 6.633 -11.609 -13.633 1 89.38 205 ARG B N 1
ATOM 3331 C CA . ARG B 1 205 ? 7.059 -10.969 -12.391 1 89.38 205 ARG B CA 1
ATOM 3332 C C . ARG B 1 205 ? 8.266 -11.688 -11.789 1 89.38 205 ARG B C 1
ATOM 3334 O O . ARG B 1 205 ? 8.336 -12.914 -11.82 1 89.38 205 ARG B O 1
ATOM 3341 N N . ALA B 1 206 ? 9.125 -10.875 -11.312 1 89.06 206 ALA B N 1
ATOM 3342 C CA . ALA B 1 206 ? 10.242 -11.367 -10.508 1 89.06 206 ALA B CA 1
ATOM 3343 C C . ALA B 1 206 ? 10.141 -10.867 -9.07 1 89.06 206 ALA B C 1
ATOM 3345 O O . ALA B 1 206 ? 9.617 -9.781 -8.82 1 89.06 206 ALA B O 1
ATOM 3346 N N . CYS B 1 207 ? 10.477 -11.68 -8.18 1 89.88 207 CYS B N 1
ATOM 3347 C CA . CYS B 1 207 ? 10.453 -11.312 -6.766 1 89.88 207 CYS B CA 1
ATOM 3348 C C . CYS B 1 207 ? 11.867 -11.117 -6.23 1 89.88 207 CYS B C 1
ATOM 3350 O O . CYS B 1 207 ? 12.727 -11.992 -6.398 1 89.88 207 CYS B O 1
ATOM 3352 N N . TRP B 1 208 ? 12.055 -9.945 -5.645 1 81.81 208 TRP B N 1
ATOM 3353 C CA . TRP B 1 208 ? 13.352 -9.609 -5.074 1 81.81 208 TRP B CA 1
ATOM 3354 C C . TRP B 1 208 ? 13.609 -10.414 -3.805 1 81.81 208 TRP B C 1
ATOM 3356 O O . TRP B 1 208 ? 12.727 -10.539 -2.951 1 81.81 208 TRP B O 1
ATOM 3366 N N . VAL B 1 209 ? 14.773 -11.023 -3.748 1 64.69 209 VAL B N 1
ATOM 3367 C CA . VAL B 1 209 ? 15.195 -11.797 -2.586 1 64.69 209 VAL B CA 1
ATOM 3368 C C . VAL B 1 209 ? 15.914 -10.891 -1.594 1 64.69 209 VAL B C 1
ATOM 3370 O O . VAL B 1 209 ? 16.969 -10.328 -1.908 1 64.69 209 VAL B O 1
ATOM 3373 N N . CYS B 1 210 ? 15.133 -10.547 -0.517 1 59.78 210 CYS B N 1
ATOM 3374 C CA . CYS B 1 210 ? 15.844 -9.758 0.482 1 59.78 210 CYS B CA 1
ATOM 3375 C C . CYS B 1 210 ? 17.109 -10.484 0.953 1 59.78 210 CYS B C 1
ATOM 3377 O O . CYS B 1 210 ? 17.062 -11.68 1.236 1 59.78 210 CYS B O 1
ATOM 3379 N N . PRO B 1 211 ? 18.219 -9.891 0.717 1 51.09 211 PRO B N 1
ATOM 3380 C CA . PRO B 1 211 ? 19.438 -10.57 1.175 1 51.09 211 PRO B CA 1
ATOM 3381 C C . PRO B 1 211 ? 19.297 -11.109 2.598 1 51.09 211 PRO B C 1
ATOM 3383 O O . PRO B 1 211 ? 19.969 -12.086 2.955 1 51.09 211 PRO B O 1
ATOM 3386 N N . LYS B 1 212 ? 18.734 -10.344 3.459 1 43.88 212 LYS B N 1
ATOM 3387 C CA . LYS B 1 212 ? 18.703 -10.867 4.824 1 43.88 212 LYS B CA 1
ATOM 3388 C C . LYS B 1 212 ? 17.797 -12.094 4.922 1 43.88 212 LYS B C 1
ATOM 3390 O O . LYS B 1 212 ? 17.641 -12.664 6.004 1 43.88 212 LYS B O 1
ATOM 3395 N N . HIS B 1 213 ? 17 -12.375 4.059 1 39.84 213 HIS B N 1
ATOM 3396 C CA . HIS B 1 213 ? 16.25 -13.625 4.117 1 39.84 213 HIS B CA 1
ATOM 3397 C C . HIS B 1 213 ? 17.094 -14.797 3.623 1 39.84 213 HIS B C 1
ATOM 3399 O O . HIS B 1 213 ? 16.562 -15.875 3.346 1 39.84 213 HIS B O 1
ATOM 3405 N N . TYR B 1 214 ? 18.281 -14.586 3.355 1 33.56 214 TYR B N 1
ATOM 3406 C CA . TYR B 1 214 ? 19.078 -15.812 3.34 1 33.56 214 TYR B CA 1
ATOM 3407 C C . TYR B 1 214 ? 19.375 -16.281 4.758 1 33.56 214 TYR B C 1
ATOM 3409 O O . TYR B 1 214 ? 19.531 -15.477 5.672 1 33.56 214 TYR B O 1
#

pLDDT: mean 87.88, std 14.03, range [33.56, 98.44]

Secondary structure (DSSP, 8-state):
---THHH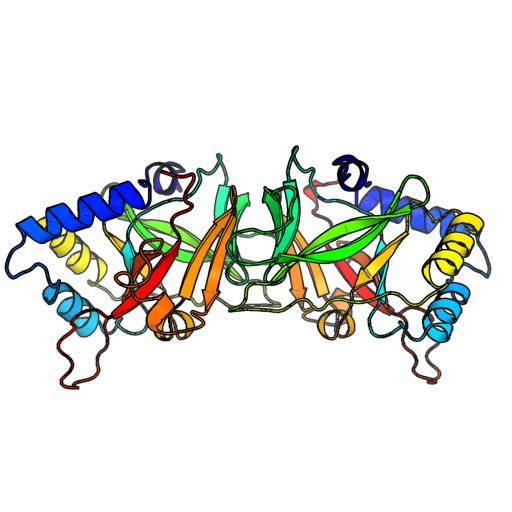HTPPPHHHHHHHHHHHHHHHGGGTT-HHHHHHHHHHT-TTTEEEEE---SS---TTEEEEEETTEEEEEE--TT-EETTEEEEEEEEEEETTEEEEEEEEEEBTTB------PPPTTHHHHHHHHHHHTT-TTTEEEEE--HHHHH-EEEEEETTEEEEEE-SSGGGG-TTT-TTEEEEEEE------S---SSEEEEEEE--GGG-/---THHHHTPPPHHHHHHHHHHHHHHHGGGTT-HHHHHHHHHHT-TTTEEEEE---SS---TTEEEEEETTEEEEEE--TT-EETTEEEEEEEEEEETTEEEEEEEEEEBTTB------PPPTTHHHHHHHHHHHTT-TTTEEEEE--HHHHH-EEEEEETTEEEEEE-SSGGGG-TTT-TTEEEEEEE-----SS---SSEEEEEEE--GGG-

Organism: Fusarium oxysporum f. sp. lycopersici (strain 4287 / CBS 123668 / FGSC 9935 / NRRL 34936) (NCBI:txid426428)

Foldseek 3Di:
DDDQCQQQVWAAPVVLQVVLVVLLVVVVPCSLVLVVLVLCVVQVCLAWKWKFFTHDDDGEDPQWAFEDDPQKTFTDRADPVQDDPQWGWEAFKWAQDPNDTDGRYIYIDHPVRGDDDHDDGDPPSVVVVCVVCVVSVCRSTMIMGTDHPQLVQEWEWEDDHRMIGIDGDPDPCSQVCVNPVQKDQTIWGADPDPDDPPRRIHGRYIYGHDVVVD/DDDQCQQQVWAAPVVLQVVLVVLLVVVVPCSLVLVVLVLCVVQVCLAWKWKFFTHDDDGEDPQWAFEDDPQKTFTDRADPVQDDPQWGKEAFWWAQDPNDTDGRYIYIDHPVRGDDDHDDGDPPSVVVVCVVCVVSVNRSTMIMGTDHPQLVQEWEWEDDHRMIGIDGDPDPCSQVCVNPVQKAQTIWGADPDPDDPPNRIHGRYIYGHDVVVD

Radius of gyration: 24.37 Å; Cα contacts (8 Å, |Δi|>4): 836; chains: 2; bounding box: 44×72×56 Å

Nearest PDB structures (foldseek):
  4mzm-assembly1_B  TM=1.977E-01  e=1.562E+00  Staphylococcus aureus subsp. aureus N315
  9ild-assembly1_A  TM=2.476E-01  e=4.211E+00  Escherichia coli
  8qxy-assembly2_B  TM=1.545E-01  e=1.662E+00  Niallia circulans subsp. circulans
  4mzm-assembly1_B  TM=2.307E-01  e=1.817E+00  Staphylococcus aureus subsp. aureus N315
  9ild-assembly1_A  TM=2.475E-01  e=9.027E+00  Escherichia coli